Protein AF-A0A0F3IM07-F1 (afdb_monomer_lite)

Sequence (526 aa):
MTSIQPLIVNAKKTIFSLAHSIEKNSVLTIFASPNRQSINIELLAALGCERCTVWSAEHINFLLIDGLSQADLKLIRAEYPIAFIQSLNSSIAGFPDDDLLQQLPHYRFKVFCSFSAERLIINRLNNYSLISRKEFLLSDYARLASYPALDSQSPRSSYHSTQSPVTTLFILDLIQDFEILRALILRAALPYSPLKPVVAISNRIIKHGSYLLKEIMNVLETFNISWFTPSGPVDIANALSGKQSALITASESNAAAHALSHKTCLIAPPGTIKITIQHGYECIGLRHHRSHDYAFRVNPVRFASDYILTWADEDQLPNLHPMERHKCIPVGVVKQFAEDVSVQLESGDFKNDSQSQKDHCVYDMLVAENLHSVRFSHPSKYQRLLNFINDANVSEQVKLTIRSHPAARTLELKPETKDKYRFLSGALSFDRVALYDALISPPSTILLDAAMAGVPAFVWSDNSLTGDAVNYDGLLSVADFADLQQVFASSLAHQQVSNFAWALRNTKALNGTPKAWNTILRLLNV

Foldseek 3Di:
DDDQDADADDPPDDPVVVLVCCVPPVRQAHDYDPDDDDDPVVVVVVSCNQAWDWDDDPNAIEIEGAEDDPVVLVVVLPGHQEYEYEEHDCVLVPDDDDQVQCCVVVSNHEYEYEPVRCVVPLQRHAWYAYDHPVRVVPDDPVLSVPGGTDGSPPPPPDPPPPAQQAEEEEEDQDLLFCQQCVLVQLVQLDPPHSYQYEYEYEPNNVVLDDFSVVVVVVSCVVSVHHYDYDPALVVVLVVNPPGQYEYETAAFKPDPSRVRLQVNLQNRDPNYQYEYEHSFCDHQQFHHFPVSCVVCVVPQIGGSGQAYEYFFQRVLGVSHDPVCNVRYDAQHGRGVQLVQLSVCSSVVVLPPVVVPPPVQQAFEEEEEEPCPDPVVVDVVLVVQVVQQLVVQLPDSRYDYEYEQDSRCSPQCPDPVRVVSHHYDDHDDHLVNLLVGQAYEYAPDRVLLSCLSSLHQYEHADQVPPPGRCPLVPQQHYDPHNVSVVVVVVVDSNVSSVSSNVSSVVNGSDSHSNVVVSVVVCVVSVD

Secondary structure (DSSP, 8-state):
-PPPPPEE--TTS-THHHHHHHHHHT---EE--TTS----HHHHHHTT--SEEEEEETTEEEEEEEEE-HHHHHHHTTT-SEEEEEEE-HHHHT-SS--HHHHGGGGT-EEEE-GGGHHHHTTT-SSEEE--HHHHHH--HHHHHHSPPB-TTS--S-----PPPEEEEEEE-SHHHHHHHHHHHHHHTSTT-SEEEEEEE-HHHHHH-HHHHHHHHHHHHHTT-EEE--SSHHHHHHHHTTS-EEEEESS-SSSGGGHHHHHHHHHPPTTEEEEEE--SSSBTTTB--HHHHHHTSSS-----SSEEEESS-GGG-TTS-GGGGGGEEE-----HHHHHHHHHHHHS-S-GGGGS----SSEEEEEE--TTSGGGGSHHHHHHHHHHHHHHHH-TTEEEEEE--TTT-TTTT-HHHHTTS-B--S---HHHHTT-SEEEESS-THHHHHHHTT--EEEE--TT--SSSGGGBTBPEESSHHHHHHHHHT-HHHHHHHHHHHHHHH-S-S--HHHHHHHHHHHHT-

Structure (mmCIF, N/CA/C/O backbone):
data_AF-A0A0F3IM07-F1
#
_entry.id   AF-A0A0F3IM07-F1
#
loop_
_atom_site.group_PDB
_atom_site.id
_atom_site.type_symbol
_atom_site.label_atom_id
_atom_site.label_alt_id
_atom_site.label_comp_id
_atom_site.label_asym_id
_atom_site.label_entity_id
_atom_site.label_seq_id
_atom_site.pdbx_PDB_ins_code
_atom_site.Cartn_x
_atom_site.Cartn_y
_atom_site.Cartn_z
_atom_site.occupancy
_atom_site.B_iso_or_equiv
_atom_site.auth_seq_id
_atom_site.auth_comp_id
_atom_site.auth_asym_id
_atom_site.auth_atom_id
_atom_site.pdbx_PDB_model_num
ATOM 1 N N . MET A 1 1 ? -49.380 -7.003 -30.410 1.00 29.06 1 MET A N 1
ATOM 2 C CA . MET A 1 1 ? -48.697 -7.961 -29.518 1.00 29.06 1 MET A CA 1
ATOM 3 C C . MET A 1 1 ? -47.913 -8.926 -30.389 1.00 29.06 1 MET A C 1
ATOM 5 O O . MET A 1 1 ? -48.505 -9.811 -30.987 1.00 29.06 1 MET A O 1
ATOM 9 N N . THR A 1 2 ? -46.616 -8.692 -30.552 1.00 26.59 2 THR A N 1
ATOM 10 C CA . THR A 1 2 ? -45.690 -9.607 -31.230 1.00 26.59 2 THR A CA 1
ATOM 11 C C . THR A 1 2 ? -45.162 -10.593 -30.191 1.00 26.59 2 THR A C 1
ATOM 13 O O . THR A 1 2 ? -44.606 -10.181 -29.175 1.00 26.59 2 THR A O 1
ATOM 16 N N . SER A 1 3 ? -45.391 -11.893 -30.387 1.00 25.61 3 SER A N 1
ATOM 17 C CA . SER A 1 3 ? -44.838 -12.922 -29.504 1.00 25.61 3 SER A CA 1
ATOM 18 C C . SER A 1 3 ? -43.330 -13.021 -29.730 1.00 25.61 3 SER A C 1
ATOM 20 O O . SER A 1 3 ? -42.895 -13.358 -30.831 1.00 25.61 3 SER A O 1
ATOM 22 N N . ILE A 1 4 ? -42.544 -12.734 -28.696 1.00 31.78 4 ILE A N 1
ATOM 23 C CA . ILE A 1 4 ? -41.093 -12.934 -28.694 1.00 31.78 4 ILE A CA 1
ATOM 24 C C . ILE A 1 4 ? -40.849 -14.446 -28.626 1.00 31.78 4 ILE A C 1
ATOM 26 O O . ILE A 1 4 ? -41.248 -15.082 -27.651 1.00 31.78 4 ILE A O 1
ATOM 30 N N . GLN A 1 5 ? -40.235 -15.035 -29.656 1.00 27.14 5 GLN A N 1
ATOM 31 C CA . GLN A 1 5 ? -39.778 -16.425 -29.594 1.00 27.14 5 GLN A CA 1
ATOM 32 C C . GLN A 1 5 ? -38.300 -16.477 -29.178 1.00 27.14 5 GLN A C 1
ATOM 34 O O . GLN A 1 5 ? -37.489 -15.753 -29.758 1.00 27.14 5 GLN A O 1
ATOM 39 N N . PRO A 1 6 ? -37.927 -17.313 -28.192 1.00 36.03 6 PRO A N 1
ATOM 40 C CA . PRO A 1 6 ? -36.536 -17.475 -27.790 1.00 36.03 6 PRO A CA 1
ATOM 41 C C . PRO A 1 6 ? -35.730 -18.178 -28.888 1.00 36.03 6 PRO A C 1
ATOM 43 O O . PRO A 1 6 ? -36.137 -19.216 -29.414 1.00 36.03 6 PRO A O 1
ATOM 46 N N . LEU A 1 7 ? -34.555 -17.633 -29.211 1.00 35.72 7 LEU A N 1
ATOM 47 C CA . LEU A 1 7 ? -33.600 -18.281 -30.105 1.00 35.72 7 LEU A CA 1
ATOM 48 C C . LEU A 1 7 ? -32.762 -19.286 -29.298 1.00 35.72 7 LEU A C 1
ATOM 50 O O . LEU A 1 7 ? -31.914 -18.896 -28.498 1.00 35.72 7 LEU A O 1
ATOM 54 N N . ILE A 1 8 ? -32.993 -20.582 -29.513 1.00 37.75 8 ILE A N 1
ATOM 55 C CA . ILE A 1 8 ? -32.190 -21.662 -28.920 1.00 37.75 8 ILE A CA 1
ATOM 56 C C . ILE A 1 8 ? -31.081 -22.028 -29.911 1.00 37.75 8 ILE A C 1
ATOM 58 O O . ILE A 1 8 ? -31.345 -22.598 -30.970 1.00 37.75 8 ILE A O 1
ATOM 62 N N . VAL A 1 9 ? -29.830 -21.700 -29.585 1.00 38.50 9 VAL A N 1
ATOM 63 C CA . VAL A 1 9 ? -28.688 -21.922 -30.485 1.00 38.50 9 VAL A CA 1
ATOM 64 C C . VAL A 1 9 ? -28.007 -23.254 -30.164 1.00 38.50 9 VAL A C 1
ATOM 66 O O . VAL A 1 9 ? -27.536 -23.482 -29.052 1.00 38.50 9 VAL A O 1
ATOM 69 N N . ASN A 1 10 ? -27.915 -24.141 -31.159 1.00 35.22 10 ASN A N 1
ATOM 70 C CA . ASN A 1 10 ? -27.144 -25.382 -31.075 1.00 35.22 10 ASN A CA 1
ATOM 71 C C . ASN A 1 10 ? -25.739 -25.152 -31.658 1.00 35.22 10 ASN A C 1
ATOM 73 O O . ASN A 1 10 ? -25.583 -25.006 -32.870 1.00 35.22 10 ASN A O 1
ATOM 77 N N . ALA A 1 11 ? -24.710 -25.143 -30.808 1.00 40.72 11 ALA A N 1
ATOM 78 C CA . ALA A 1 11 ? -23.334 -24.747 -31.142 1.00 40.72 11 ALA A CA 1
ATOM 79 C C . ALA A 1 11 ? -22.571 -25.679 -32.118 1.00 40.72 11 ALA A C 1
ATOM 81 O O . ALA A 1 11 ? -21.349 -25.605 -32.213 1.00 40.72 11 ALA A O 1
ATOM 82 N N . LYS A 1 12 ? -23.245 -26.569 -32.860 1.00 30.22 12 LYS A N 1
ATOM 83 C CA . LYS A 1 12 ? -22.586 -27.475 -33.817 1.00 30.22 12 LYS A CA 1
ATOM 84 C C . LYS A 1 12 ? -22.505 -26.966 -35.262 1.00 30.22 12 LYS A C 1
ATOM 86 O O . LYS A 1 12 ? -21.830 -27.621 -36.052 1.00 30.22 12 LYS A O 1
ATOM 91 N N . LYS A 1 13 ? -23.135 -25.843 -35.642 1.00 33.28 13 LYS A N 1
ATOM 92 C CA . LYS A 1 13 ? -23.039 -25.303 -37.018 1.00 33.28 13 LYS A CA 1
ATOM 93 C C . LYS A 1 13 ? -22.916 -23.767 -37.068 1.00 33.28 13 LYS A C 1
ATOM 95 O O . LYS A 1 13 ? -23.880 -23.053 -36.838 1.00 33.28 13 LYS A O 1
ATOM 100 N N . THR A 1 14 ? -21.691 -23.343 -37.389 1.00 39.28 14 THR A N 1
ATOM 101 C CA . THR A 1 14 ? -21.207 -22.078 -37.986 1.00 39.28 14 THR A CA 1
ATOM 102 C C . THR A 1 14 ? -21.622 -20.724 -37.380 1.00 39.28 14 THR A C 1
ATOM 104 O O . THR A 1 14 ? -22.750 -20.263 -37.523 1.00 39.28 14 THR A O 1
ATOM 107 N N . ILE A 1 15 ? -20.607 -20.014 -36.865 1.00 36.69 15 ILE A N 1
ATOM 108 C CA . ILE A 1 15 ? -20.581 -18.617 -36.372 1.00 36.69 15 ILE A CA 1
ATOM 109 C C . ILE A 1 15 ? -21.268 -17.615 -37.327 1.00 36.69 15 ILE A C 1
ATOM 111 O O . ILE A 1 15 ? -21.943 -16.692 -36.877 1.00 36.69 15 ILE A O 1
ATOM 115 N N . PHE A 1 16 ? -21.192 -17.840 -38.642 1.00 36.34 16 PHE A N 1
ATOM 116 C CA . PHE A 1 16 ? -21.841 -16.997 -39.657 1.00 36.34 16 PHE A CA 1
ATOM 117 C C . PHE A 1 16 ? -23.381 -17.034 -39.627 1.00 36.34 16 PHE A C 1
ATOM 119 O O . PHE A 1 16 ? -24.023 -16.051 -39.986 1.00 36.34 16 PHE A O 1
ATOM 126 N N . SER A 1 17 ? -23.993 -18.130 -39.161 1.00 41.66 17 SER A N 1
ATOM 127 C CA . SER A 1 17 ? -25.457 -18.233 -39.049 1.00 41.66 17 SER A CA 1
ATOM 128 C C . SER A 1 17 ? -26.022 -17.390 -37.902 1.00 41.66 17 SER A C 1
ATOM 130 O O . SER A 1 17 ? -27.202 -17.040 -37.935 1.00 41.66 17 SER A O 1
ATOM 132 N N . LEU A 1 18 ? -25.210 -17.093 -36.881 1.00 42.09 18 LEU A N 1
ATOM 133 C CA . LEU A 1 18 ? -25.631 -16.348 -35.696 1.00 42.09 18 LEU A CA 1
ATOM 134 C C . LEU A 1 18 ? -25.663 -14.842 -35.981 1.00 42.09 18 LEU A C 1
ATOM 136 O O . LEU A 1 18 ? -26.678 -14.202 -35.728 1.00 42.09 18 LEU A O 1
ATOM 140 N N . ALA A 1 19 ? -24.606 -14.310 -36.604 1.00 38.50 19 ALA A N 1
ATOM 141 C CA . ALA A 1 19 ? -24.543 -12.910 -37.029 1.00 38.50 19 ALA A CA 1
ATOM 142 C C . ALA A 1 19 ? -25.680 -12.560 -38.012 1.00 38.50 19 ALA A C 1
ATOM 144 O O . ALA A 1 19 ? -26.377 -11.566 -37.826 1.00 38.50 19 ALA A O 1
ATOM 145 N N . HIS A 1 20 ? -25.955 -13.439 -38.986 1.00 38.16 20 HIS A N 1
ATOM 146 C CA . HIS A 1 20 ? -27.009 -13.214 -39.982 1.00 38.16 20 HIS A CA 1
ATOM 147 C C . HIS A 1 20 ? -28.440 -13.279 -39.404 1.00 38.16 20 HIS A C 1
ATOM 149 O O . HIS A 1 20 ? -29.341 -12.611 -39.908 1.00 38.16 20 HIS A O 1
ATOM 155 N N . SER A 1 21 ? -28.673 -14.063 -38.341 1.00 43.50 21 SER A N 1
ATOM 156 C CA . SER A 1 21 ? -29.977 -14.122 -37.653 1.00 43.50 21 SER A CA 1
ATOM 157 C C . SER A 1 21 ? -30.219 -12.938 -36.714 1.00 43.50 21 SER A C 1
ATOM 159 O O . SER A 1 21 ? -31.375 -12.553 -36.531 1.00 43.50 21 SER A O 1
ATOM 161 N N . ILE A 1 22 ? -29.160 -12.365 -36.132 1.00 43.59 22 ILE A N 1
ATOM 162 C CA . ILE A 1 22 ? -29.238 -11.204 -35.232 1.00 43.59 22 ILE A CA 1
ATOM 163 C C . ILE A 1 22 ? -29.566 -9.930 -36.022 1.00 43.59 22 ILE A C 1
ATOM 165 O O . ILE A 1 22 ? -30.472 -9.202 -35.624 1.00 43.59 22 ILE A O 1
ATOM 169 N N . GLU A 1 23 ? -28.938 -9.721 -37.186 1.00 41.50 23 GLU A N 1
ATOM 170 C CA . GLU A 1 23 ? -29.258 -8.593 -38.079 1.00 41.50 23 GLU A CA 1
ATOM 171 C C . GLU A 1 23 ? -30.702 -8.624 -38.606 1.00 41.50 23 GLU A C 1
ATOM 173 O O . GLU A 1 23 ? -31.304 -7.575 -38.820 1.00 41.50 23 GLU A O 1
ATOM 178 N N . LYS A 1 24 ? -31.286 -9.814 -38.814 1.00 40.12 24 LYS A N 1
ATOM 179 C CA . LYS A 1 24 ? -32.618 -9.947 -39.428 1.00 40.12 24 LYS A CA 1
ATOM 180 C C . LYS A 1 24 ? -33.800 -9.914 -38.460 1.00 40.12 24 LYS A C 1
ATOM 182 O O . LYS A 1 24 ? -34.896 -9.588 -38.903 1.00 40.12 24 LYS A O 1
ATOM 187 N N . ASN A 1 25 ? -33.621 -10.289 -37.189 1.00 38.47 25 ASN A N 1
ATOM 188 C CA . ASN A 1 25 ? -34.754 -10.623 -36.309 1.00 38.47 25 ASN A CA 1
ATOM 189 C C . ASN A 1 25 ? -34.869 -9.805 -35.014 1.00 38.47 25 ASN A C 1
ATOM 191 O O . ASN A 1 25 ? -35.687 -10.168 -34.172 1.00 38.47 25 ASN A O 1
ATOM 195 N N . SER A 1 26 ? -34.094 -8.728 -34.825 1.00 38.91 26 SER A N 1
ATOM 196 C CA . SER A 1 26 ? -34.186 -7.873 -33.621 1.00 38.91 26 SER A CA 1
ATOM 197 C C . SER A 1 26 ? -34.213 -8.694 -32.317 1.00 38.91 26 SER A C 1
ATOM 199 O O . SER A 1 26 ? -35.118 -8.566 -31.489 1.00 38.91 26 SER A O 1
ATOM 201 N N . VAL A 1 27 ? -33.259 -9.616 -32.172 1.00 39.19 27 VAL A N 1
ATOM 202 C CA . VAL A 1 27 ? -33.228 -10.576 -31.060 1.00 39.19 27 VAL A CA 1
ATOM 203 C C . VAL A 1 27 ? -32.871 -9.844 -29.761 1.00 39.19 27 VAL A C 1
ATOM 205 O O . VAL A 1 27 ? -31.747 -9.392 -29.589 1.00 39.19 27 VAL A O 1
ATOM 208 N N . LEU A 1 28 ? -33.834 -9.732 -28.841 1.00 37.41 28 LEU A N 1
ATOM 209 C CA . LEU A 1 28 ? -33.693 -9.006 -27.566 1.00 37.41 28 LEU A CA 1
ATOM 210 C C . LEU A 1 28 ? -33.102 -9.851 -26.418 1.00 37.41 28 LEU A C 1
ATOM 212 O O . LEU A 1 28 ? -32.841 -9.316 -25.341 1.00 37.41 28 LEU A O 1
ATOM 216 N N . THR A 1 29 ? -32.940 -11.170 -26.587 1.00 38.88 29 THR A N 1
ATOM 217 C CA . THR A 1 29 ? -32.492 -12.081 -25.513 1.00 38.88 29 THR A CA 1
ATOM 218 C C . THR A 1 29 ? -31.826 -13.335 -26.088 1.00 38.88 29 THR A C 1
ATOM 220 O O . THR A 1 29 ? -32.364 -13.946 -27.012 1.00 38.88 29 THR A O 1
ATOM 223 N N . ILE A 1 30 ? -30.681 -13.746 -25.528 1.00 41.44 30 ILE A N 1
ATOM 224 C CA . ILE A 1 30 ? -29.957 -14.975 -25.901 1.00 41.44 30 ILE A CA 1
ATOM 225 C C . ILE A 1 30 ? -29.979 -15.946 -24.712 1.00 41.44 30 ILE A C 1
ATOM 227 O O . ILE A 1 30 ? -29.595 -15.574 -23.607 1.00 41.44 30 ILE A O 1
ATOM 231 N N . PHE A 1 31 ? -30.397 -17.195 -24.947 1.00 38.03 31 PHE A N 1
ATOM 232 C CA . PHE A 1 31 ? -30.365 -18.277 -23.956 1.00 38.03 31 PHE A CA 1
ATOM 233 C C . PHE A 1 31 ? -29.267 -19.291 -24.305 1.00 38.03 31 PHE A C 1
ATOM 235 O O . PHE A 1 31 ? -29.213 -19.801 -25.426 1.00 38.03 31 PHE A O 1
ATOM 242 N N . ALA A 1 32 ? -28.406 -19.609 -23.338 1.00 42.50 32 ALA A N 1
ATOM 243 C CA . ALA A 1 32 ? -27.375 -20.638 -23.456 1.00 42.50 32 ALA A CA 1
ATOM 244 C C . ALA A 1 32 ? -27.881 -21.989 -22.926 1.00 42.50 32 ALA A C 1
ATOM 246 O O . ALA A 1 32 ? -28.505 -22.049 -21.870 1.00 42.50 32 ALA A O 1
ATOM 247 N N . SER A 1 33 ? -27.615 -23.083 -23.647 1.00 35.88 33 SER A N 1
ATOM 248 C CA . SER A 1 33 ? -28.060 -24.430 -23.255 1.00 35.88 33 SER A CA 1
ATOM 249 C C . SER A 1 33 ? -27.145 -25.056 -22.182 1.00 35.88 33 SER A C 1
ATOM 251 O O . SER A 1 33 ? -25.929 -24.879 -22.270 1.00 35.88 33 SER A O 1
ATOM 253 N N . PRO A 1 34 ? -27.669 -25.869 -21.239 1.00 34.78 34 PRO A N 1
ATOM 254 C CA . PRO A 1 34 ? -26.938 -26.336 -20.050 1.00 34.78 34 PRO A CA 1
ATOM 255 C C . PRO A 1 34 ? -25.753 -27.286 -20.291 1.00 34.78 34 PRO A C 1
ATOM 257 O O . PRO A 1 34 ? -25.083 -27.659 -19.335 1.00 34.78 34 PRO A O 1
ATOM 260 N N . ASN A 1 35 ? -25.503 -27.731 -21.531 1.00 37.59 35 ASN A N 1
ATOM 261 C CA . ASN A 1 35 ? -24.691 -28.930 -21.770 1.00 37.59 35 ASN A CA 1
ATOM 262 C C . ASN A 1 35 ? -23.429 -28.779 -22.634 1.00 37.59 35 ASN A C 1
ATOM 264 O O . ASN A 1 35 ? -22.794 -29.806 -22.873 1.00 37.59 35 ASN A O 1
ATOM 268 N N . ARG A 1 36 ? -23.006 -27.595 -23.109 1.00 40.03 36 ARG A N 1
ATOM 269 C CA . ARG A 1 36 ? -21.728 -27.461 -23.855 1.00 40.03 36 ARG A CA 1
ATOM 270 C C . ARG A 1 36 ? -21.107 -26.064 -23.785 1.00 40.03 36 ARG A C 1
ATOM 272 O O . ARG A 1 36 ? -21.799 -25.120 -24.124 1.00 40.03 36 ARG A O 1
ATOM 279 N N . GLN A 1 37 ? -19.804 -26.050 -23.456 1.00 39.47 37 GLN A N 1
ATOM 280 C CA . GLN A 1 37 ? -18.759 -25.004 -23.545 1.00 39.47 37 GLN A CA 1
ATOM 281 C C . GLN A 1 37 ? -19.129 -23.544 -23.225 1.00 39.47 37 GLN A C 1
ATOM 283 O O . GLN A 1 37 ? -20.161 -23.023 -23.626 1.00 39.47 37 GLN A O 1
ATOM 288 N N . SER A 1 38 ? -18.204 -22.864 -22.542 1.00 38.88 38 SER A N 1
ATOM 289 C CA . SER A 1 38 ? -18.256 -21.428 -22.274 1.00 38.88 38 SER A CA 1
ATOM 290 C C . SER A 1 38 ? -18.525 -20.641 -23.559 1.00 38.88 38 SER A C 1
ATOM 292 O O . SER A 1 38 ? -17.818 -20.775 -24.559 1.00 38.88 38 SER A O 1
ATOM 294 N N . ILE A 1 39 ? -19.570 -19.815 -23.539 1.00 42.62 39 ILE A N 1
ATOM 295 C CA . ILE A 1 39 ? -19.806 -18.845 -24.606 1.00 42.62 39 ILE A CA 1
ATOM 296 C C . ILE A 1 39 ? -18.681 -17.814 -24.545 1.00 42.62 39 ILE A C 1
ATOM 298 O O . ILE A 1 39 ? -18.333 -17.338 -23.466 1.00 42.62 39 ILE A O 1
ATOM 302 N N . ASN A 1 40 ? -18.109 -17.472 -25.700 1.00 43.19 40 ASN A N 1
ATOM 303 C CA . ASN A 1 40 ? -17.132 -16.397 -25.784 1.00 43.19 40 ASN A CA 1
ATOM 304 C C . ASN A 1 40 ? -17.827 -15.059 -25.459 1.00 43.19 40 ASN A C 1
ATOM 306 O O . ASN A 1 40 ? -18.640 -14.560 -26.237 1.00 43.19 40 ASN A O 1
ATOM 310 N N . ILE A 1 41 ? -17.520 -14.514 -24.282 1.00 47.38 41 ILE A N 1
ATOM 311 C CA . ILE A 1 41 ? -18.144 -13.314 -23.706 1.00 47.38 41 ILE A CA 1
ATOM 312 C C . ILE A 1 41 ? -17.790 -12.053 -24.511 1.00 47.38 41 ILE A C 1
ATOM 314 O O . ILE A 1 41 ? -18.616 -11.147 -24.617 1.00 47.38 41 ILE A O 1
ATOM 318 N N . GLU A 1 42 ? -16.618 -12.020 -25.153 1.00 44.19 42 GLU A N 1
ATOM 319 C CA . GLU A 1 42 ? -16.205 -10.919 -26.036 1.00 44.19 42 GLU A CA 1
ATOM 320 C C . GLU A 1 42 ? -17.142 -10.804 -27.248 1.00 44.19 42 GLU A C 1
ATOM 322 O O . GLU A 1 42 ? -17.454 -9.704 -27.701 1.00 44.19 42 GLU A O 1
ATOM 327 N N . LEU A 1 43 ? -17.681 -11.936 -27.716 1.00 41.94 43 LEU A N 1
ATOM 328 C CA . LEU A 1 43 ? -18.629 -11.986 -28.828 1.00 41.94 43 LEU A CA 1
ATOM 329 C C . LEU A 1 43 ? -20.014 -11.443 -28.438 1.00 41.94 43 LEU A C 1
ATOM 331 O O . LEU A 1 43 ? -20.652 -10.772 -29.241 1.00 41.94 43 LEU A O 1
ATOM 335 N N . LEU A 1 44 ? -20.485 -11.698 -27.212 1.00 45.41 44 LEU A N 1
ATOM 336 C CA . LEU A 1 44 ? -21.779 -11.187 -26.734 1.00 45.41 44 LEU A CA 1
ATOM 337 C C . LEU A 1 44 ? -21.756 -9.669 -26.523 1.00 45.41 44 LEU A C 1
ATOM 339 O O . LEU A 1 44 ? -22.731 -8.991 -26.844 1.00 45.41 44 LEU A O 1
ATOM 343 N N . ALA A 1 45 ? -20.634 -9.137 -26.033 1.00 45.38 45 ALA A N 1
ATOM 344 C CA . ALA A 1 45 ? -20.425 -7.699 -25.902 1.00 45.38 45 ALA A CA 1
ATOM 345 C C . ALA A 1 45 ? -20.339 -7.003 -27.274 1.00 45.38 45 ALA A C 1
ATOM 347 O O . ALA A 1 45 ? -20.926 -5.940 -27.458 1.00 45.38 45 ALA A O 1
ATOM 348 N N . ALA A 1 46 ? -19.681 -7.630 -28.257 1.00 42.94 46 ALA A N 1
ATOM 349 C CA . ALA A 1 46 ? -19.579 -7.110 -29.623 1.00 42.94 46 ALA A CA 1
ATOM 350 C C . ALA A 1 46 ? -20.914 -7.106 -30.399 1.00 42.94 46 ALA A C 1
ATOM 352 O O . ALA A 1 46 ? -21.047 -6.381 -31.381 1.00 42.94 46 ALA A O 1
ATOM 353 N N . LEU A 1 47 ? -21.906 -7.898 -29.971 1.00 41.06 47 LEU A N 1
ATOM 354 C CA . LEU A 1 47 ? -23.207 -8.044 -30.638 1.00 41.06 47 LEU A CA 1
ATOM 355 C C . LEU A 1 47 ? -24.310 -7.111 -30.098 1.00 41.06 47 LEU A C 1
ATOM 357 O O . LEU A 1 47 ? -25.458 -7.242 -30.517 1.00 41.06 47 LEU A O 1
ATOM 361 N N . GLY A 1 48 ? -24.002 -6.181 -29.184 1.00 43.66 48 GLY A N 1
ATOM 362 C CA . GLY A 1 48 ? -24.946 -5.131 -28.764 1.00 43.66 48 GLY A CA 1
ATOM 363 C C . GLY A 1 48 ? -26.216 -5.643 -28.069 1.00 43.66 48 GLY A C 1
ATOM 364 O O . GLY A 1 48 ? -27.294 -5.083 -28.245 1.00 43.66 48 GLY A O 1
ATOM 365 N N . CYS A 1 49 ? -26.134 -6.736 -27.305 1.00 44.09 49 CYS A N 1
ATOM 366 C CA . CYS A 1 49 ? -27.282 -7.259 -26.557 1.00 44.09 49 CYS A CA 1
ATOM 367 C C . CYS A 1 49 ? -27.560 -6.399 -25.308 1.00 44.09 49 CYS A C 1
ATOM 369 O O . CYS A 1 49 ? -26.944 -6.586 -24.265 1.00 44.09 49 CYS A O 1
ATOM 371 N N . GLU A 1 50 ? -28.500 -5.459 -25.422 1.00 44.62 50 GLU A N 1
ATOM 372 C CA . GLU A 1 50 ? -28.665 -4.327 -24.492 1.00 44.62 50 GLU A CA 1
ATOM 373 C C . GLU A 1 50 ? -29.534 -4.559 -23.238 1.00 44.62 50 GLU A C 1
ATOM 375 O O . GLU A 1 50 ? -29.679 -3.626 -22.455 1.00 44.62 50 GLU A O 1
ATOM 380 N N . ARG A 1 51 ? -30.167 -5.727 -23.020 1.00 45.84 51 ARG A N 1
ATOM 381 C CA . ARG A 1 51 ? -31.212 -5.828 -21.966 1.00 45.84 51 ARG A CA 1
ATOM 382 C C . ARG A 1 51 ? -31.011 -6.853 -20.855 1.00 45.84 51 ARG A C 1
ATOM 384 O O . ARG A 1 51 ? -31.260 -6.519 -19.704 1.00 45.84 51 ARG A O 1
ATOM 391 N N . CYS A 1 52 ? -30.567 -8.072 -21.142 1.00 47.69 52 CYS A N 1
ATOM 392 C CA . CYS A 1 52 ? -30.278 -9.086 -20.119 1.00 47.69 52 CYS A CA 1
ATOM 393 C C . CYS A 1 52 ? -29.321 -10.129 -20.697 1.00 47.69 52 CYS A C 1
ATOM 395 O O . CYS A 1 52 ? -29.607 -10.698 -21.752 1.00 47.69 52 CYS A O 1
ATOM 397 N N . THR A 1 53 ? -28.219 -10.415 -20.000 1.00 55.06 53 THR A N 1
ATOM 398 C CA . THR A 1 53 ? -27.331 -11.535 -20.354 1.00 55.06 53 THR A CA 1
ATOM 399 C C . THR A 1 53 ? -27.410 -12.599 -19.271 1.00 55.06 53 THR A C 1
ATOM 401 O O . THR A 1 53 ? -27.099 -12.332 -18.110 1.00 55.06 53 THR A O 1
ATOM 404 N N . VAL A 1 54 ? -27.825 -13.803 -19.660 1.00 49.03 54 VAL A N 1
ATOM 405 C CA . VAL A 1 54 ? -27.800 -14.993 -18.808 1.00 49.03 54 VAL A CA 1
ATOM 406 C C . VAL A 1 54 ? -26.621 -15.859 -19.223 1.00 49.03 54 VAL A C 1
ATOM 408 O O . VAL A 1 54 ? -26.513 -16.234 -20.391 1.00 49.03 54 VAL A O 1
ATOM 411 N N . TRP A 1 55 ? -25.767 -16.229 -18.273 1.00 56.34 55 TRP A N 1
ATOM 412 C CA . TRP A 1 55 ? -24.776 -17.283 -18.487 1.00 56.34 55 TRP A CA 1
ATOM 413 C C . TRP A 1 55 ? -24.816 -18.290 -17.341 1.00 56.34 55 TRP A C 1
ATOM 415 O O . TRP A 1 55 ? -25.176 -17.959 -16.215 1.00 56.34 55 TRP A O 1
ATOM 425 N N . SER A 1 56 ? -24.458 -19.538 -17.635 1.00 45.34 56 SER A N 1
ATOM 426 C CA . SER A 1 56 ? -24.384 -20.611 -16.644 1.00 45.34 56 SER A CA 1
ATOM 427 C C . SER A 1 56 ? -22.927 -21.026 -16.469 1.00 45.34 56 SER A C 1
ATOM 429 O O . SER A 1 56 ? -22.233 -21.257 -17.461 1.00 45.34 56 SER A O 1
ATOM 431 N N . ALA A 1 57 ? -22.462 -21.110 -15.226 1.00 45.84 57 ALA A N 1
ATOM 432 C CA . ALA A 1 57 ? -21.188 -21.732 -14.876 1.00 45.84 57 ALA A CA 1
ATOM 433 C C . ALA A 1 57 ? -21.437 -22.720 -13.734 1.00 45.84 57 ALA A C 1
ATOM 435 O O . ALA A 1 57 ? -22.129 -22.387 -12.777 1.00 45.84 57 ALA A O 1
ATOM 436 N N . GLU A 1 58 ? -20.924 -23.948 -13.856 1.00 47.62 58 GLU A N 1
ATOM 437 C CA . GLU A 1 58 ? -20.998 -24.971 -12.796 1.00 47.62 58 GLU A CA 1
ATOM 438 C C . GLU A 1 58 ? -22.424 -25.241 -12.262 1.00 47.62 58 GLU A C 1
ATOM 440 O O . GLU A 1 58 ? -22.630 -25.415 -11.066 1.00 47.62 58 GLU A O 1
ATOM 445 N N . HIS A 1 59 ? -23.424 -25.288 -13.154 1.00 50.31 59 HIS A N 1
ATOM 446 C CA . HIS A 1 59 ? -24.854 -25.461 -12.824 1.00 50.31 59 HIS A CA 1
ATOM 447 C C . HIS A 1 59 ? -25.513 -24.281 -12.093 1.00 50.31 59 HIS A C 1
ATOM 449 O O . HIS A 1 59 ? -26.634 -24.409 -11.601 1.00 50.31 59 HIS A O 1
ATOM 455 N N . ILE A 1 60 ? -24.852 -23.126 -12.050 1.00 50.22 60 ILE A N 1
ATOM 456 C CA . ILE A 1 60 ? -25.367 -21.910 -11.433 1.00 50.22 60 ILE A CA 1
ATOM 457 C C . ILE A 1 60 ? -25.607 -20.877 -12.524 1.00 50.22 60 ILE A C 1
ATOM 459 O O . ILE A 1 60 ? -24.711 -20.536 -13.298 1.00 50.22 60 ILE A O 1
ATOM 463 N N . ASN A 1 61 ? -26.841 -20.389 -12.593 1.00 51.41 61 ASN A N 1
ATOM 464 C CA . ASN A 1 61 ? -27.221 -19.372 -13.555 1.00 51.41 61 ASN A CA 1
ATOM 465 C C . ASN A 1 61 ? -26.963 -17.975 -12.973 1.00 51.41 61 ASN A C 1
ATOM 467 O O . ASN A 1 61 ? -27.423 -17.656 -11.875 1.00 51.41 61 ASN A O 1
ATOM 471 N N . PHE A 1 62 ? -26.264 -17.138 -13.732 1.00 55.03 62 PHE A N 1
ATOM 472 C CA . PHE A 1 62 ? -25.993 -15.738 -13.421 1.00 55.03 62 PHE A CA 1
ATOM 473 C C . PHE A 1 62 ? -26.836 -14.843 -14.321 1.00 55.03 62 PHE A C 1
ATOM 475 O O . PHE A 1 62 ? -27.047 -15.159 -15.495 1.00 55.03 62 PHE A O 1
ATOM 482 N N . LEU A 1 63 ? -27.286 -13.715 -13.777 1.00 63.53 63 LEU A N 1
ATOM 483 C CA . LEU A 1 63 ? -28.057 -12.726 -14.519 1.00 63.53 63 LEU A CA 1
ATOM 484 C C . LEU A 1 63 ? -27.396 -11.347 -14.432 1.00 63.53 63 LEU A C 1
ATOM 486 O O . LEU A 1 63 ? -27.247 -10.795 -13.342 1.00 63.53 63 LEU A O 1
ATOM 490 N N . LEU A 1 64 ? -27.031 -10.794 -15.588 1.00 59.28 64 LEU A N 1
ATOM 491 C CA . LEU A 1 64 ? -26.582 -9.412 -15.743 1.00 59.28 64 LEU A CA 1
ATOM 492 C C . LEU A 1 64 ? -27.736 -8.557 -16.270 1.00 59.28 64 LEU A C 1
ATOM 494 O O . LEU A 1 64 ? -28.265 -8.846 -17.347 1.00 59.28 64 LEU A O 1
ATOM 498 N N . ILE A 1 65 ? -28.095 -7.506 -15.531 1.00 64.19 65 ILE A N 1
ATOM 499 C CA . ILE A 1 65 ? -29.214 -6.617 -15.858 1.00 64.19 65 ILE A CA 1
ATOM 500 C C . ILE A 1 65 ? -28.699 -5.194 -16.080 1.00 64.19 65 ILE A C 1
ATOM 502 O O . ILE A 1 65 ? -28.247 -4.529 -15.140 1.00 64.19 65 ILE A O 1
ATOM 506 N N . ASP A 1 66 ? -28.828 -4.726 -17.320 1.00 57.38 66 ASP A N 1
ATOM 507 C CA . ASP A 1 66 ? -28.605 -3.337 -17.717 1.00 57.38 66 ASP A CA 1
ATOM 508 C C . ASP A 1 66 ? -29.961 -2.612 -17.725 1.00 57.38 66 ASP A C 1
ATOM 510 O O . ASP A 1 66 ? -30.715 -2.666 -18.693 1.00 57.38 66 ASP A O 1
ATOM 514 N N . GLY A 1 67 ? -30.304 -1.965 -16.606 1.00 57.41 67 GLY A N 1
ATOM 515 C CA . GLY A 1 67 ? -31.573 -1.254 -16.437 1.00 57.41 67 GLY A CA 1
ATOM 516 C C . GLY A 1 67 ? -32.729 -2.168 -16.032 1.00 57.41 67 GLY A C 1
ATOM 517 O O . GLY A 1 67 ? -33.501 -2.634 -16.862 1.00 57.41 67 GLY A O 1
ATOM 518 N N . LEU A 1 68 ? -32.895 -2.376 -14.727 1.00 58.94 68 LEU A N 1
ATOM 519 C CA . LEU A 1 68 ? -33.984 -3.191 -14.185 1.00 58.94 68 LEU A CA 1
ATOM 520 C C . LEU A 1 68 ? -35.363 -2.551 -14.462 1.00 58.94 68 LEU A C 1
ATOM 522 O O . LEU A 1 68 ? -35.567 -1.370 -14.172 1.00 58.94 68 LEU A O 1
ATOM 526 N N . SER A 1 69 ? -36.326 -3.328 -14.969 1.00 61.66 69 SER A N 1
ATOM 527 C CA . SER A 1 69 ? -37.754 -2.980 -15.014 1.00 61.66 69 SER A CA 1
ATOM 528 C C . SER A 1 69 ? -38.605 -3.935 -14.160 1.00 61.66 69 SER A C 1
ATOM 530 O O . SER A 1 69 ? -38.165 -5.006 -13.740 1.00 61.66 69 SER A O 1
ATOM 532 N N . GLN A 1 70 ? -39.870 -3.578 -13.910 1.00 57.28 70 GLN A N 1
ATOM 533 C CA . GLN A 1 70 ? -40.802 -4.439 -13.166 1.00 57.28 70 GLN A CA 1
ATOM 534 C C . GLN A 1 70 ? -41.103 -5.765 -13.896 1.00 57.28 70 GLN A C 1
ATOM 536 O O . GLN A 1 70 ? -41.409 -6.771 -13.251 1.00 57.28 70 GLN A O 1
ATOM 541 N N . ALA A 1 71 ? -41.028 -5.782 -15.232 1.00 59.34 71 ALA A N 1
ATOM 542 C CA . ALA A 1 71 ? -41.219 -6.995 -16.025 1.00 59.34 71 ALA A CA 1
ATOM 543 C C . ALA A 1 71 ? -40.051 -7.977 -15.832 1.00 59.34 71 ALA A C 1
ATOM 545 O O . ALA A 1 71 ? -40.286 -9.175 -15.672 1.00 59.34 71 ALA A O 1
ATOM 546 N N . ASP A 1 72 ? -38.825 -7.456 -15.735 1.00 58.75 72 ASP A N 1
ATOM 547 C CA . ASP A 1 72 ? -37.612 -8.251 -15.510 1.00 58.75 72 ASP A CA 1
ATOM 548 C C . ASP A 1 72 ? -37.635 -8.894 -14.118 1.00 58.75 72 ASP A C 1
ATOM 550 O O . ASP A 1 72 ? -37.338 -10.074 -13.960 1.00 58.75 72 ASP A O 1
ATOM 554 N N . LEU A 1 73 ? -38.125 -8.169 -13.106 1.00 55.41 73 LEU A N 1
ATOM 555 C CA . LEU A 1 73 ? -38.276 -8.682 -11.739 1.00 55.41 73 LEU A CA 1
ATOM 556 C C . LEU A 1 73 ? -39.235 -9.877 -11.622 1.00 55.41 73 LEU A C 1
ATOM 558 O O . LEU A 1 73 ? -39.016 -10.767 -10.799 1.00 55.41 73 LEU A O 1
ATOM 562 N N . LYS A 1 74 ? -40.281 -9.940 -12.455 1.00 53.12 74 LYS A N 1
ATOM 563 C CA . LYS A 1 74 ? -41.183 -11.104 -12.506 1.00 53.12 74 LYS A CA 1
ATOM 564 C C . LYS A 1 74 ? -40.527 -12.325 -13.160 1.00 53.12 74 LYS A C 1
ATOM 566 O O . LYS A 1 74 ? -40.905 -13.441 -12.820 1.00 53.12 74 LYS A O 1
ATOM 571 N N . LEU A 1 75 ? -39.552 -12.120 -14.049 1.00 51.66 75 LEU A N 1
ATOM 572 C CA . LEU A 1 75 ? -38.768 -13.179 -14.697 1.00 51.66 75 LEU A CA 1
ATOM 573 C C . LEU A 1 75 ? -37.652 -13.722 -13.786 1.00 51.66 75 LEU A C 1
ATOM 575 O O . LEU A 1 75 ? -37.388 -14.921 -13.798 1.00 51.66 75 LEU A O 1
ATOM 579 N N . ILE A 1 76 ? -37.056 -12.876 -12.935 1.00 54.12 76 ILE A N 1
ATOM 580 C CA . ILE A 1 76 ? -36.019 -13.267 -11.953 1.00 54.12 76 ILE A CA 1
ATOM 581 C C . ILE A 1 76 ? -36.541 -14.292 -10.934 1.00 54.12 76 ILE A C 1
ATOM 583 O O . ILE A 1 76 ? -35.781 -15.123 -10.442 1.00 54.12 76 ILE A O 1
ATOM 587 N N . ARG A 1 77 ? -37.853 -14.279 -10.660 1.00 49.78 77 ARG A N 1
ATOM 588 C CA . ARG A 1 77 ? -38.554 -15.104 -9.659 1.00 49.78 77 ARG A CA 1
ATOM 589 C C . ARG A 1 77 ? -38.456 -16.630 -9.851 1.00 49.78 77 ARG A C 1
ATOM 591 O O . ARG A 1 77 ? -39.013 -17.340 -9.019 1.00 49.78 77 ARG A O 1
ATOM 598 N N . ALA A 1 78 ? -37.798 -17.138 -10.897 1.00 47.50 78 ALA A N 1
ATOM 599 C CA . ALA A 1 78 ? -37.869 -18.554 -11.260 1.00 47.50 78 ALA A CA 1
ATOM 600 C C . ALA A 1 78 ? -36.562 -19.372 -11.134 1.00 47.50 78 ALA A C 1
ATOM 602 O O . ALA A 1 78 ? -36.668 -20.537 -10.767 1.00 47.50 78 ALA A O 1
ATOM 603 N N . GLU A 1 79 ? -35.353 -18.851 -11.418 1.00 51.59 79 GLU A N 1
ATOM 604 C CA . GLU A 1 79 ? -34.213 -19.761 -11.725 1.00 51.59 79 GLU A CA 1
ATOM 605 C C . GLU A 1 79 ? -32.774 -19.280 -11.385 1.00 51.59 79 GLU A C 1
ATOM 607 O O . GLU A 1 79 ? -31.813 -19.948 -11.778 1.00 51.59 79 GLU A O 1
ATOM 612 N N . TYR A 1 80 ? -32.570 -18.168 -10.656 1.00 56.81 80 TYR A N 1
ATOM 613 C CA . TYR A 1 80 ? -31.229 -17.556 -10.493 1.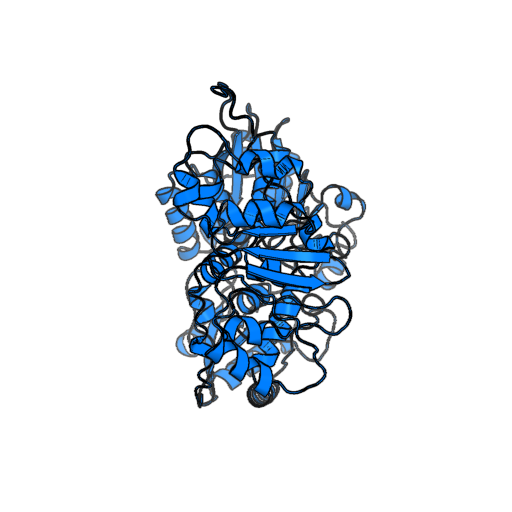00 56.81 80 TYR A CA 1
ATOM 614 C C . TYR A 1 80 ? -30.865 -17.233 -9.026 1.00 56.81 80 TYR A C 1
ATOM 616 O O . TYR A 1 80 ? -31.558 -16.430 -8.402 1.00 56.81 80 TYR A O 1
ATOM 624 N N . PRO A 1 81 ? -29.771 -17.790 -8.458 1.00 62.62 81 PRO A N 1
ATOM 625 C CA . PRO A 1 81 ? -29.328 -17.487 -7.088 1.00 62.62 81 PRO A CA 1
ATOM 626 C C . PRO A 1 81 ? -28.431 -16.238 -6.968 1.00 62.62 81 PRO A C 1
ATOM 628 O O . PRO A 1 81 ? -28.187 -15.771 -5.853 1.00 62.62 81 PRO A O 1
ATOM 631 N N . ILE A 1 82 ? -27.927 -15.687 -8.080 1.00 68.06 82 ILE A N 1
ATOM 632 C CA . ILE A 1 82 ? -27.057 -14.502 -8.100 1.00 68.06 82 ILE A CA 1
ATOM 633 C C . ILE A 1 82 ? -27.436 -13.573 -9.263 1.00 68.06 82 ILE A C 1
ATOM 635 O O . ILE A 1 82 ? -27.531 -14.016 -10.409 1.00 68.06 82 ILE A O 1
ATOM 639 N N . ALA A 1 83 ? -27.579 -12.276 -8.979 1.00 69.88 83 ALA A N 1
ATOM 640 C CA . ALA A 1 83 ? -27.853 -11.248 -9.985 1.00 69.88 83 ALA A CA 1
ATOM 641 C C . ALA A 1 83 ? -26.918 -10.042 -9.824 1.00 69.88 83 ALA A C 1
ATOM 643 O O . ALA A 1 83 ? -26.671 -9.603 -8.702 1.00 69.88 83 ALA A O 1
ATOM 644 N N . PHE A 1 84 ? -26.442 -9.483 -10.938 1.00 68.44 84 PHE A N 1
ATOM 645 C CA . PHE A 1 84 ? -25.724 -8.209 -10.982 1.00 68.44 84 PHE A CA 1
ATOM 646 C C . PHE A 1 84 ? -26.582 -7.138 -11.650 1.00 68.44 84 PHE A C 1
ATOM 648 O O . PHE A 1 84 ? -27.016 -7.290 -12.793 1.00 68.44 84 PHE A O 1
ATOM 655 N N . ILE A 1 85 ? -26.791 -6.039 -10.936 1.00 69.31 85 ILE A N 1
ATOM 656 C CA . ILE A 1 85 ? -27.544 -4.872 -11.377 1.00 69.31 85 ILE A CA 1
ATOM 657 C C . ILE A 1 85 ? -26.541 -3.763 -11.681 1.00 69.31 85 ILE A C 1
ATOM 659 O O . ILE A 1 85 ? -25.893 -3.216 -10.784 1.00 69.31 85 ILE A O 1
ATOM 663 N N . GLN A 1 86 ? -26.409 -3.425 -12.960 1.00 63.94 86 GLN A N 1
ATOM 664 C CA . GLN A 1 86 ? -25.481 -2.387 -13.397 1.00 63.94 86 GLN A CA 1
ATOM 665 C C . GLN A 1 86 ? -26.066 -0.983 -13.230 1.00 63.94 86 GLN A C 1
ATOM 667 O O . GLN A 1 86 ? -25.361 -0.066 -12.817 1.00 63.94 86 GLN A O 1
ATOM 672 N N . SER A 1 87 ? -27.355 -0.818 -13.526 1.00 60.59 87 SER A N 1
ATOM 673 C CA . SER A 1 87 ? -28.065 0.454 -13.421 1.00 60.59 87 SER A CA 1
ATOM 674 C C . SER A 1 87 ? -29.539 0.233 -13.068 1.00 60.59 87 SER A C 1
ATOM 676 O O . SER A 1 87 ? -30.149 -0.779 -13.428 1.00 60.59 87 SER A O 1
ATOM 678 N N . LEU A 1 88 ? -30.122 1.190 -12.344 1.00 58.09 88 LEU A N 1
ATOM 679 C CA . LEU A 1 88 ? -31.566 1.272 -12.141 1.00 58.09 88 LEU A CA 1
ATOM 680 C C . LEU A 1 88 ? -32.137 2.326 -13.085 1.00 58.09 88 LEU A C 1
ATOM 682 O O . LEU A 1 88 ? -31.628 3.445 -13.149 1.00 58.09 88 LEU A O 1
ATOM 686 N N . ASN A 1 89 ? -33.214 1.988 -13.789 1.00 55.00 89 ASN A N 1
ATOM 687 C CA . ASN A 1 89 ? -33.951 2.975 -14.568 1.00 55.00 89 ASN A CA 1
ATOM 688 C C . ASN A 1 89 ? -34.681 3.950 -13.619 1.00 55.00 89 ASN A C 1
ATOM 690 O O . ASN A 1 89 ? -35.201 3.545 -12.575 1.00 55.00 89 ASN A O 1
ATOM 694 N N . SER A 1 90 ? -34.765 5.228 -13.997 1.00 52.03 90 SER A N 1
ATOM 695 C CA . SER A 1 90 ? -35.504 6.275 -13.279 1.00 52.03 90 SER A CA 1
ATOM 696 C C . SER A 1 90 ? -36.980 5.926 -13.065 1.00 52.03 90 SER A C 1
ATOM 698 O O . SER A 1 90 ? -37.579 6.379 -12.091 1.00 52.03 90 SER A O 1
ATOM 700 N N . SER A 1 91 ? -37.553 5.049 -13.898 1.00 50.88 91 SER A N 1
ATOM 701 C CA . SER A 1 91 ? -38.900 4.513 -13.696 1.00 50.88 91 SER A CA 1
ATOM 702 C C . SER A 1 91 ? -39.057 3.737 -12.383 1.00 50.88 91 SER A C 1
ATOM 704 O O . SER A 1 91 ? -40.147 3.720 -11.836 1.00 50.88 91 SER A O 1
ATOM 706 N N . ILE A 1 92 ? -37.999 3.129 -11.831 1.00 51.28 92 ILE A N 1
ATOM 707 C CA . ILE A 1 92 ? -38.040 2.472 -10.509 1.00 51.28 92 ILE A CA 1
ATOM 708 C C . ILE A 1 92 ? -37.996 3.506 -9.365 1.00 51.28 92 ILE A C 1
ATOM 710 O O . ILE A 1 92 ? -38.511 3.257 -8.275 1.00 51.28 92 ILE A O 1
ATOM 714 N N . ALA A 1 93 ? -37.436 4.698 -9.599 1.00 45.12 93 ALA A N 1
ATOM 715 C CA . ALA A 1 93 ? -37.250 5.720 -8.567 1.00 45.12 93 ALA A CA 1
ATOM 716 C C . ALA A 1 93 ? -38.560 6.413 -8.128 1.00 45.12 93 ALA A C 1
ATOM 718 O O . ALA A 1 93 ? -38.628 6.915 -7.005 1.00 45.12 93 ALA A O 1
ATOM 719 N N . GLY A 1 94 ? -39.601 6.411 -8.970 1.00 45.66 94 GLY A N 1
ATOM 720 C CA . GLY A 1 94 ? -40.813 7.226 -8.797 1.00 45.66 94 GLY A CA 1
ATOM 721 C C . GLY A 1 94 ? -42.006 6.603 -8.056 1.00 45.66 94 GLY A C 1
ATOM 722 O O . GLY A 1 94 ? -43.048 7.249 -7.995 1.00 45.66 94 GLY A O 1
ATOM 723 N N . PHE A 1 95 ? -41.913 5.383 -7.519 1.00 53.59 95 PHE A N 1
ATOM 724 C CA . PHE A 1 95 ? -43.081 4.697 -6.942 1.00 53.59 95 PHE A CA 1
ATOM 725 C C . PHE A 1 95 ? -43.194 4.865 -5.414 1.00 53.59 95 PHE A C 1
ATOM 727 O O . PHE A 1 95 ? -42.213 4.566 -4.732 1.00 53.59 95 PHE A O 1
ATOM 734 N N . PRO A 1 96 ? -44.348 5.316 -4.865 1.00 47.06 96 PRO A N 1
ATOM 735 C CA . PRO A 1 96 ? -44.450 5.624 -3.436 1.00 47.06 96 PRO A CA 1
ATOM 736 C C . PRO A 1 96 ? -44.778 4.450 -2.498 1.00 47.06 96 PRO A C 1
ATOM 738 O O . PRO A 1 96 ? -44.383 4.546 -1.347 1.00 47.06 96 PRO A O 1
ATOM 741 N N . ASP A 1 97 ? -45.429 3.353 -2.921 1.00 45.06 97 ASP A N 1
ATOM 742 C CA . ASP A 1 97 ? -46.106 2.477 -1.930 1.00 45.06 97 ASP A CA 1
ATOM 743 C C . ASP A 1 97 ? -46.009 0.945 -2.130 1.00 45.06 97 ASP A C 1
ATOM 745 O O . ASP A 1 97 ? -46.617 0.200 -1.373 1.00 45.06 97 ASP A O 1
ATOM 749 N N . ASP A 1 98 ? -45.205 0.434 -3.069 1.00 49.75 98 ASP A N 1
ATOM 750 C CA . ASP A 1 98 ? -44.967 -1.018 -3.234 1.00 49.75 98 ASP A CA 1
ATOM 751 C C . ASP A 1 98 ? -43.499 -1.272 -3.603 1.00 49.75 98 ASP A C 1
ATOM 753 O O . ASP A 1 98 ? -43.152 -1.516 -4.765 1.00 49.75 98 ASP A O 1
ATOM 757 N N . ASP A 1 99 ? -42.600 -1.151 -2.624 1.00 61.38 99 ASP A N 1
ATOM 758 C CA . ASP A 1 99 ? -41.158 -1.214 -2.868 1.00 61.38 99 ASP A CA 1
ATOM 759 C C . ASP A 1 99 ? -40.729 -2.661 -3.176 1.00 61.38 99 ASP A C 1
ATOM 761 O O . ASP A 1 99 ? -40.291 -3.429 -2.322 1.00 61.38 99 ASP A O 1
ATOM 765 N N . LEU A 1 100 ? -40.885 -3.067 -4.439 1.00 53.97 100 LEU A N 1
ATOM 766 C CA . LEU A 1 100 ? -40.450 -4.360 -4.977 1.00 53.97 100 LEU A CA 1
ATOM 767 C C . LEU A 1 100 ? -38.966 -4.637 -4.672 1.00 53.97 100 LEU A C 1
ATOM 769 O O . LEU A 1 100 ? -38.570 -5.796 -4.555 1.00 53.97 100 LEU A O 1
ATOM 773 N N . LEU A 1 101 ? -38.162 -3.581 -4.499 1.00 56.19 101 LEU A N 1
ATOM 774 C CA . LEU A 1 101 ? -36.770 -3.660 -4.059 1.00 56.19 101 LEU A CA 1
ATOM 775 C C . LEU A 1 101 ? -36.639 -4.144 -2.605 1.00 56.19 101 LEU A C 1
ATOM 777 O O . LEU A 1 101 ? -35.728 -4.909 -2.303 1.00 56.19 101 LEU A O 1
ATOM 781 N N . GLN A 1 102 ? -37.585 -3.803 -1.725 1.00 59.53 102 GLN A N 1
ATOM 782 C CA . GLN A 1 102 ? -37.652 -4.332 -0.356 1.00 59.53 102 GLN A CA 1
ATOM 783 C C . GLN A 1 102 ? -38.084 -5.798 -0.310 1.00 59.53 102 GLN A C 1
ATOM 785 O O . GLN A 1 102 ? -37.830 -6.468 0.688 1.00 59.53 102 GLN A O 1
ATOM 790 N N . GLN A 1 103 ? -38.702 -6.315 -1.380 1.00 60.94 103 GLN A N 1
ATOM 791 C CA . GLN A 1 103 ? -39.062 -7.731 -1.489 1.00 60.94 103 GLN A CA 1
ATOM 792 C C . GLN A 1 103 ? -37.907 -8.607 -1.990 1.00 60.94 103 GLN A C 1
ATOM 794 O O . GLN A 1 103 ? -37.919 -9.810 -1.731 1.00 60.94 103 GLN A O 1
ATOM 799 N N . LEU A 1 104 ? -36.899 -8.029 -2.661 1.00 60.22 104 LEU A N 1
ATOM 800 C CA . LEU A 1 104 ? -35.707 -8.738 -3.158 1.00 60.22 104 LEU A CA 1
ATOM 801 C C . LEU A 1 104 ? -35.026 -9.682 -2.139 1.00 60.22 104 LEU A C 1
ATOM 803 O O . LEU A 1 104 ? -34.727 -10.820 -2.507 1.00 60.22 104 LEU A O 1
ATOM 807 N N . PRO A 1 105 ? -34.857 -9.303 -0.857 1.00 54.88 105 PRO A N 1
ATOM 808 C CA . PRO A 1 105 ? -34.241 -10.159 0.159 1.00 54.88 105 PRO A CA 1
ATOM 809 C C . PRO A 1 105 ? -35.016 -11.454 0.426 1.00 54.88 105 PRO A C 1
ATOM 811 O O . PRO A 1 105 ? -34.432 -12.458 0.833 1.00 54.88 105 PRO A O 1
ATOM 814 N N . HIS A 1 106 ? -36.334 -11.462 0.201 1.00 59.84 106 HIS A N 1
ATOM 815 C CA . HIS A 1 106 ? -37.172 -12.635 0.455 1.00 59.84 106 HIS A CA 1
ATOM 816 C C . HIS A 1 106 ? -36.983 -13.746 -0.584 1.00 59.84 106 HIS A C 1
ATOM 818 O O . HIS A 1 106 ? -37.407 -14.877 -0.350 1.00 59.84 106 HIS A O 1
ATOM 824 N N . TYR A 1 107 ? -36.308 -13.466 -1.701 1.00 59.16 107 TYR A N 1
ATOM 825 C CA . TYR A 1 107 ? -36.126 -14.421 -2.794 1.00 59.16 107 TYR A CA 1
ATOM 826 C C . TYR A 1 107 ? -34.814 -15.223 -2.722 1.00 59.16 107 TYR A C 1
ATOM 828 O O . TYR A 1 107 ? -34.490 -15.933 -3.669 1.00 59.16 107 TYR A O 1
ATOM 836 N N . ARG A 1 108 ? -34.074 -15.169 -1.600 1.00 60.16 108 ARG A N 1
ATOM 837 C CA . ARG A 1 108 ? -32.847 -15.965 -1.347 1.00 60.16 108 ARG A CA 1
ATOM 838 C C . ARG A 1 108 ? -31.750 -15.849 -2.424 1.00 60.16 108 ARG A C 1
ATOM 840 O O . ARG A 1 108 ? -30.906 -16.739 -2.507 1.00 60.16 108 ARG A O 1
ATOM 847 N N . PHE A 1 109 ? -31.720 -14.780 -3.217 1.00 66.50 109 PHE A N 1
ATOM 848 C CA . PHE A 1 109 ? -30.624 -14.523 -4.152 1.00 66.50 109 PHE A CA 1
ATOM 849 C C . PHE A 1 109 ? -29.756 -13.357 -3.698 1.00 66.50 109 PHE A C 1
ATOM 851 O O . PHE A 1 109 ? -30.221 -12.431 -3.032 1.00 66.50 109 PHE A O 1
ATOM 858 N N . LYS A 1 110 ? -28.471 -13.413 -4.054 1.00 67.00 110 LYS A N 1
ATOM 859 C CA . LYS A 1 110 ? -27.511 -12.363 -3.725 1.00 67.00 110 LYS A CA 1
ATOM 860 C C . LYS A 1 110 ? -27.479 -11.325 -4.836 1.00 67.00 110 LYS A C 1
ATOM 862 O O . LYS A 1 110 ? -27.166 -11.648 -5.983 1.00 67.00 110 LYS A O 1
ATOM 867 N N . VAL A 1 111 ? -27.809 -10.089 -4.479 1.00 69.75 111 VAL A N 1
ATOM 868 C CA . VAL A 1 111 ? -27.786 -8.958 -5.403 1.00 69.75 111 VAL A CA 1
ATOM 869 C C . VAL A 1 111 ? -26.434 -8.277 -5.325 1.00 69.75 111 VAL A C 1
ATOM 871 O O . VAL A 1 111 ? -25.991 -7.859 -4.256 1.00 69.75 111 VAL A O 1
ATOM 874 N N . PHE A 1 112 ? -25.797 -8.150 -6.476 1.00 71.19 112 PHE A N 1
ATOM 875 C CA . PHE A 1 112 ? -24.611 -7.347 -6.664 1.00 71.19 112 PHE A CA 1
ATOM 876 C C . PHE A 1 112 ? -24.981 -6.073 -7.398 1.00 71.19 112 PHE A C 1
ATOM 878 O O . PHE A 1 112 ? -25.736 -6.112 -8.365 1.00 71.19 112 PHE A O 1
ATOM 885 N N . CYS A 1 113 ? -24.448 -4.949 -6.946 1.00 67.19 113 CYS A N 1
ATOM 886 C CA . CYS A 1 113 ? -24.687 -3.659 -7.571 1.00 67.19 113 CYS A CA 1
ATOM 887 C C . CYS A 1 113 ? -23.359 -3.065 -8.024 1.00 67.19 113 CYS A C 1
ATOM 889 O O . CYS A 1 113 ? -22.371 -3.115 -7.287 1.00 67.19 113 CYS A O 1
ATOM 891 N N . SER A 1 114 ? -23.363 -2.463 -9.212 1.00 61.62 114 SER A N 1
ATOM 892 C CA . SER A 1 114 ? -22.284 -1.568 -9.626 1.00 61.62 114 SER A CA 1
ATOM 893 C C . SER A 1 114 ? -22.186 -0.386 -8.656 1.00 61.62 114 SER A C 1
ATOM 895 O O . SER A 1 114 ? -23.206 0.169 -8.241 1.00 61.62 114 SER A O 1
ATOM 897 N N . PHE A 1 115 ? -20.970 0.045 -8.326 1.00 53.91 115 PHE A N 1
ATOM 898 C CA . PHE A 1 115 ? -20.717 1.219 -7.482 1.00 53.91 115 PHE A CA 1
ATOM 899 C C . PHE A 1 115 ? -21.291 2.515 -8.080 1.00 53.91 115 PHE A C 1
ATOM 901 O O . PHE A 1 115 ? -21.760 3.382 -7.350 1.00 53.91 115 PHE A O 1
ATOM 908 N N . SER A 1 116 ? -21.385 2.627 -9.409 1.00 53.16 116 SER A N 1
ATOM 909 C CA . SER A 1 116 ? -22.077 3.753 -10.067 1.00 53.16 116 SER A CA 1
ATOM 910 C C . SER A 1 116 ? -23.564 3.865 -9.684 1.00 53.16 116 SER A C 1
ATOM 912 O O . SER A 1 116 ? -24.137 4.957 -9.702 1.00 53.16 116 SER A O 1
ATOM 914 N N . ALA A 1 117 ? -24.182 2.756 -9.269 1.00 48.97 117 ALA A N 1
ATOM 915 C CA . ALA A 1 117 ? -25.564 2.710 -8.818 1.00 48.97 117 ALA A CA 1
ATOM 916 C C . ALA A 1 117 ? -25.716 3.000 -7.309 1.00 48.97 117 ALA A C 1
ATOM 918 O O . ALA A 1 117 ? -26.834 3.231 -6.844 1.00 48.97 117 ALA A O 1
ATOM 919 N N . GLU A 1 118 ? -24.615 3.077 -6.548 1.00 51.03 118 GLU A N 1
ATOM 920 C CA . GLU A 1 118 ? -24.592 3.343 -5.100 1.00 51.03 118 GLU A CA 1
ATOM 921 C C . GLU A 1 118 ? -25.370 4.622 -4.740 1.00 51.03 118 GLU A C 1
ATOM 923 O O . GLU A 1 118 ? -26.171 4.625 -3.804 1.00 51.03 118 GLU A O 1
ATOM 928 N N . ARG A 1 119 ? -25.255 5.676 -5.564 1.00 49.88 119 ARG A N 1
ATOM 929 C CA . ARG A 1 119 ? -25.965 6.953 -5.354 1.00 49.88 119 ARG A CA 1
ATOM 930 C C . ARG A 1 119 ? -27.495 6.840 -5.394 1.00 49.88 119 ARG A C 1
ATOM 932 O O . ARG A 1 119 ? -28.165 7.660 -4.774 1.00 49.88 119 ARG A O 1
ATOM 939 N N . LEU A 1 120 ? -28.049 5.856 -6.106 1.00 51.81 120 LEU A N 1
ATOM 940 C CA . LEU A 1 120 ? -29.498 5.623 -6.215 1.00 51.81 120 LEU A CA 1
ATOM 941 C C . LEU A 1 120 ? -29.980 4.486 -5.299 1.00 51.81 120 LEU A C 1
ATOM 943 O O . LEU A 1 120 ? -31.147 4.462 -4.907 1.00 51.81 120 LEU A O 1
ATOM 947 N N . ILE A 1 121 ? -29.089 3.552 -4.954 1.00 53.91 121 ILE A N 1
ATOM 948 C CA . ILE A 1 121 ? -29.428 2.257 -4.353 1.00 53.91 121 ILE A CA 1
ATOM 949 C C . ILE A 1 121 ? -29.358 2.239 -2.827 1.00 53.91 121 ILE A C 1
ATOM 951 O O . ILE A 1 121 ? -30.166 1.530 -2.219 1.00 53.91 121 ILE A O 1
ATOM 955 N N . ILE A 1 122 ? -28.465 3.025 -2.200 1.00 51.44 122 ILE A N 1
ATOM 956 C CA . ILE A 1 122 ? -28.236 3.004 -0.736 1.00 51.44 122 ILE A CA 1
ATOM 957 C C . ILE A 1 122 ? -29.547 3.104 0.064 1.00 51.44 122 ILE A C 1
ATOM 959 O O . ILE A 1 122 ? -29.641 2.606 1.184 1.00 51.44 122 ILE A O 1
ATOM 963 N N . ASN A 1 123 ? -30.585 3.712 -0.514 1.00 51.41 123 ASN A N 1
ATOM 964 C CA . ASN A 1 123 ? -31.834 3.961 0.181 1.00 51.41 123 ASN A CA 1
ATOM 965 C C . ASN A 1 123 ? -32.900 2.857 0.090 1.00 51.41 123 ASN A C 1
ATOM 967 O O . ASN A 1 123 ? -33.880 3.012 0.816 1.00 51.41 123 ASN A O 1
ATOM 971 N N . ARG A 1 124 ? -32.771 1.819 -0.758 1.00 55.47 124 ARG A N 1
ATOM 972 C CA . ARG A 1 124 ? -33.917 0.933 -1.092 1.00 55.47 124 ARG A CA 1
ATOM 973 C C . ARG A 1 124 ? -33.660 -0.584 -1.158 1.00 55.47 124 ARG A C 1
ATOM 975 O O . ARG A 1 124 ? -34.628 -1.337 -1.195 1.00 55.47 124 ARG A O 1
ATOM 982 N N . LEU A 1 125 ? -32.410 -1.058 -1.173 1.00 58.53 125 LEU A N 1
ATOM 983 C CA . LEU A 1 125 ? -32.098 -2.500 -1.193 1.00 58.53 125 LEU A CA 1
ATOM 984 C C . LEU A 1 125 ? -31.633 -3.008 0.171 1.00 58.53 125 LEU A C 1
ATOM 986 O O . LEU A 1 125 ? -30.493 -2.746 0.547 1.00 58.53 125 LEU A O 1
ATOM 990 N N . ASN A 1 126 ? -32.443 -3.825 0.852 1.00 54.94 126 ASN A N 1
ATOM 991 C CA . ASN A 1 126 ? -31.941 -4.584 2.002 1.00 54.94 126 ASN A CA 1
ATOM 992 C C . ASN A 1 126 ? -31.019 -5.699 1.458 1.00 54.94 126 ASN A C 1
ATOM 994 O O . ASN A 1 126 ? -31.420 -6.444 0.570 1.00 54.94 126 ASN A O 1
ATOM 998 N N . ASN A 1 127 ? -29.787 -5.816 1.956 1.00 59.62 127 ASN A N 1
ATOM 999 C CA . ASN A 1 127 ? -28.805 -6.840 1.560 1.00 59.62 127 ASN A CA 1
ATOM 1000 C C . ASN A 1 127 ? -28.368 -6.850 0.078 1.00 59.62 127 ASN A C 1
ATOM 1002 O O . ASN A 1 127 ? -28.826 -7.664 -0.724 1.00 59.62 127 ASN A O 1
ATOM 1006 N N . TYR A 1 128 ? -27.372 -6.028 -0.258 1.00 68.75 128 TYR A N 1
ATOM 1007 C CA . TYR A 1 128 ? -26.665 -6.063 -1.550 1.00 68.75 128 TYR A CA 1
ATOM 1008 C C . TYR A 1 128 ? -25.147 -6.071 -1.354 1.00 68.75 128 TYR A C 1
ATOM 1010 O O . TYR A 1 128 ? -24.650 -5.636 -0.327 1.00 68.75 128 TYR A O 1
ATOM 1018 N N . SER A 1 129 ? -24.370 -6.539 -2.322 1.00 68.25 129 SER A N 1
ATOM 1019 C CA . SER A 1 129 ? -22.907 -6.411 -2.299 1.00 68.25 129 SER A CA 1
ATOM 1020 C C . SER A 1 129 ? -22.454 -5.450 -3.394 1.00 68.25 129 SER A C 1
ATOM 1022 O O . SER A 1 129 ? -22.873 -5.577 -4.542 1.00 68.25 129 SER A O 1
ATOM 1024 N N . LEU A 1 130 ? -21.590 -4.490 -3.059 1.00 63.53 130 LEU A N 1
ATOM 1025 C CA . LEU A 1 130 ? -20.934 -3.659 -4.070 1.00 63.53 130 LEU A CA 1
ATOM 1026 C C . LEU A 1 130 ? -19.755 -4.420 -4.669 1.00 63.53 130 LEU A C 1
ATOM 1028 O O . LEU A 1 130 ? -18.889 -4.921 -3.948 1.00 63.53 130 LEU A O 1
ATOM 1032 N N . ILE A 1 131 ? -19.750 -4.526 -5.990 1.00 56.34 131 ILE A N 1
ATOM 1033 C CA . ILE A 1 131 ? -18.701 -5.186 -6.761 1.00 56.34 131 ILE A CA 1
ATOM 1034 C C . ILE A 1 131 ? -18.645 -4.513 -8.136 1.00 56.34 131 ILE A C 1
ATOM 1036 O O . ILE A 1 131 ? -19.666 -4.051 -8.650 1.00 56.34 131 ILE A O 1
ATOM 1040 N N . SER A 1 132 ? -17.470 -4.437 -8.755 1.00 57.38 132 SER A N 1
ATOM 1041 C CA . SER A 1 132 ? -17.392 -3.930 -10.127 1.00 57.38 132 SER A CA 1
ATOM 1042 C C . SER A 1 132 ? -17.934 -4.987 -11.095 1.00 57.38 132 SER A C 1
ATOM 1044 O O . SER A 1 132 ? -17.893 -6.185 -10.806 1.00 57.38 132 SER A O 1
ATOM 1046 N N . ARG A 1 133 ? -18.422 -4.575 -12.273 1.00 58.72 133 ARG A N 1
ATOM 1047 C CA . ARG A 1 133 ? -18.897 -5.516 -13.309 1.00 58.72 133 ARG A CA 1
ATOM 1048 C C . ARG A 1 133 ? -17.803 -6.517 -13.688 1.00 58.72 133 ARG A C 1
ATOM 1050 O O . ARG A 1 133 ? -18.072 -7.706 -13.815 1.00 58.72 133 ARG A O 1
ATOM 1057 N N . LYS A 1 134 ? -16.565 -6.037 -13.844 1.00 51.91 134 LYS A N 1
ATOM 1058 C CA . LYS A 1 134 ? -15.398 -6.870 -14.164 1.00 51.91 134 LYS A CA 1
ATOM 1059 C C . LYS A 1 134 ? -15.116 -7.879 -13.053 1.00 51.91 134 LYS A C 1
ATOM 1061 O O . LYS A 1 134 ? -14.944 -9.054 -13.339 1.00 51.91 134 LYS A O 1
ATOM 1066 N N . GLU A 1 135 ? -15.116 -7.440 -11.800 1.00 53.97 135 GLU A N 1
ATOM 1067 C CA . GLU A 1 135 ? -14.915 -8.329 -10.655 1.00 53.97 135 GLU A CA 1
ATOM 1068 C C . GLU A 1 135 ? -16.056 -9.355 -10.530 1.00 53.97 135 GLU A C 1
ATOM 1070 O O . GLU A 1 135 ? -15.784 -10.517 -10.255 1.00 53.97 135 GLU A O 1
ATOM 1075 N N . PHE A 1 136 ? -17.309 -8.984 -10.819 1.00 67.00 136 PHE A N 1
ATOM 1076 C CA . PHE A 1 136 ? -18.434 -9.924 -10.871 1.00 67.00 136 PHE A CA 1
ATOM 1077 C C . PHE A 1 136 ? -18.272 -10.980 -11.969 1.00 67.00 136 PHE A C 1
ATOM 1079 O O . PHE A 1 136 ? -18.448 -12.166 -11.711 1.00 67.00 136 PHE A O 1
ATOM 1086 N N . LEU A 1 137 ? -17.901 -10.551 -13.179 1.00 57.41 137 LEU A N 1
ATOM 1087 C CA . LEU A 1 137 ? -17.689 -11.421 -14.339 1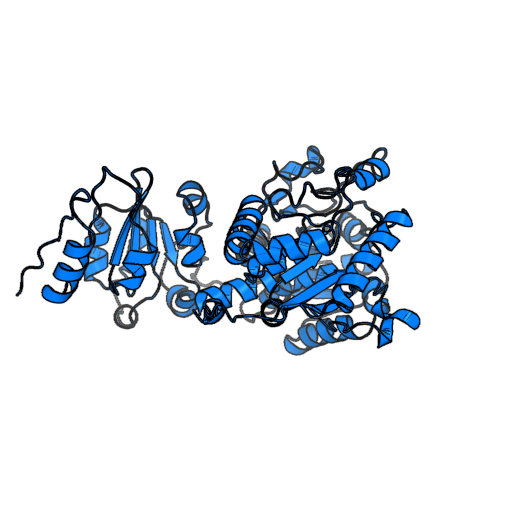.00 57.41 137 LEU A CA 1
ATOM 1088 C C . LEU A 1 137 ? -16.518 -12.394 -14.156 1.00 57.41 137 LEU A C 1
ATOM 1090 O O . LEU A 1 137 ? -16.531 -13.479 -14.729 1.00 57.41 137 LEU A O 1
ATOM 1094 N N . LEU A 1 138 ? -15.494 -11.984 -13.404 1.00 55.88 138 LEU A N 1
ATOM 1095 C CA . LEU A 1 138 ? -14.269 -12.758 -13.191 1.00 55.88 138 LEU A CA 1
ATOM 1096 C C . LEU A 1 138 ? -14.271 -13.566 -11.886 1.00 55.88 138 LEU A C 1
ATOM 1098 O O . LEU A 1 138 ? -13.336 -14.331 -11.650 1.00 55.88 138 LEU A O 1
ATOM 1102 N N . SER A 1 139 ? -15.282 -13.395 -11.034 1.00 54.62 139 SER A N 1
ATOM 1103 C CA . SER A 1 139 ? -15.397 -14.133 -9.776 1.00 54.62 139 SER A CA 1
ATOM 1104 C C . SER A 1 139 ? -16.144 -15.450 -9.968 1.00 54.62 139 SER A C 1
ATOM 1106 O O . SER A 1 139 ? -17.178 -15.502 -10.630 1.00 54.62 139 SER A O 1
ATOM 1108 N N . ASP A 1 140 ? -15.655 -16.511 -9.328 1.00 65.94 140 ASP A N 1
ATOM 1109 C CA . ASP A 1 140 ? -16.408 -17.757 -9.183 1.00 65.94 140 ASP A CA 1
ATOM 1110 C C . ASP A 1 140 ? -17.538 -17.623 -8.141 1.00 65.94 140 ASP A C 1
ATOM 1112 O O . ASP A 1 140 ? -17.650 -16.627 -7.413 1.00 65.94 140 ASP A O 1
ATOM 1116 N N . TYR A 1 141 ? -18.396 -18.644 -8.054 1.00 64.06 141 TYR A N 1
ATOM 1117 C CA . TYR A 1 141 ? -19.509 -18.641 -7.107 1.00 64.06 141 TYR A CA 1
ATOM 1118 C C . TYR A 1 141 ? -19.046 -18.543 -5.650 1.00 64.06 141 TYR A C 1
ATOM 1120 O O . TYR A 1 141 ? -19.672 -17.826 -4.875 1.00 64.06 141 TYR A O 1
ATOM 1128 N N . ALA A 1 142 ? -17.970 -19.229 -5.256 1.00 60.97 142 ALA A N 1
ATOM 1129 C CA . ALA A 1 142 ? -17.494 -19.223 -3.872 1.00 60.97 142 ALA A CA 1
ATOM 1130 C C . ALA A 1 142 ? -17.019 -17.821 -3.456 1.00 60.97 142 ALA A C 1
ATOM 1132 O O . ALA A 1 142 ? -17.375 -17.318 -2.384 1.00 60.97 142 ALA A O 1
ATOM 1133 N N . ARG A 1 143 ? -16.287 -17.149 -4.347 1.00 58.84 143 ARG A N 1
ATOM 1134 C CA . ARG A 1 143 ? -15.829 -15.770 -4.209 1.00 58.84 143 ARG A CA 1
ATOM 1135 C C . ARG A 1 143 ? -17.015 -14.820 -4.135 1.00 58.84 143 ARG A C 1
ATOM 1137 O O . ARG A 1 143 ? -17.102 -14.071 -3.163 1.00 58.84 143 ARG A O 1
ATOM 1144 N N . LEU A 1 144 ? -17.974 -14.908 -5.060 1.00 64.50 144 LEU A N 1
ATOM 1145 C CA . LEU A 1 144 ? -19.196 -14.094 -5.030 1.00 64.50 144 LEU A CA 1
ATOM 1146 C C . LEU A 1 144 ? -20.004 -14.344 -3.754 1.00 64.50 144 LEU A C 1
ATOM 1148 O O . LEU A 1 144 ? -20.339 -13.400 -3.039 1.00 64.50 144 LEU A O 1
ATOM 1152 N N . ALA A 1 145 ? -20.253 -15.597 -3.383 1.00 63.94 145 ALA A N 1
ATOM 1153 C CA . ALA A 1 145 ? -20.967 -15.971 -2.165 1.00 63.94 145 ALA A CA 1
ATOM 1154 C C . ALA A 1 145 ? -20.303 -15.406 -0.896 1.00 63.94 145 ALA A C 1
ATOM 1156 O O . ALA A 1 145 ? -21.017 -15.016 0.028 1.00 63.94 145 ALA A O 1
ATOM 1157 N N . SER A 1 146 ? -18.976 -15.235 -0.890 1.00 60.72 146 SER A N 1
ATOM 1158 C CA . SER A 1 146 ? -18.221 -14.665 0.235 1.00 60.72 146 SER A CA 1
ATOM 1159 C C . SER A 1 146 ? -18.296 -13.137 0.385 1.00 60.72 146 SER A C 1
ATOM 1161 O O . SER A 1 146 ? -17.912 -12.614 1.434 1.00 60.72 146 SER A O 1
ATOM 1163 N N . TYR A 1 147 ? -18.796 -12.396 -0.616 1.00 59.78 147 TYR A N 1
ATOM 1164 C CA . TYR A 1 147 ? -18.919 -10.935 -0.499 1.00 59.78 147 TYR A CA 1
ATOM 1165 C C . TYR A 1 147 ? -19.807 -10.537 0.695 1.00 59.78 147 TYR A C 1
ATOM 1167 O O . TYR A 1 147 ? -20.881 -11.108 0.882 1.00 59.78 147 TYR A O 1
ATOM 1175 N N . PRO A 1 148 ? -19.423 -9.555 1.519 1.00 54.50 148 PRO A N 1
ATOM 1176 C CA . PRO A 1 148 ? -20.306 -9.097 2.578 1.00 54.50 148 PRO A CA 1
ATOM 1177 C C . PRO A 1 148 ? -21.559 -8.465 1.957 1.00 54.50 148 PRO A C 1
ATOM 1179 O O . PRO A 1 148 ? -21.456 -7.613 1.072 1.00 54.50 148 PRO A O 1
ATOM 1182 N N . ALA A 1 149 ? -22.741 -8.881 2.413 1.00 57.53 149 ALA A N 1
ATOM 1183 C CA . ALA A 1 149 ? -23.949 -8.102 2.183 1.00 57.53 149 ALA A CA 1
ATOM 1184 C C . ALA A 1 149 ? -23.830 -6.793 2.983 1.00 57.53 149 ALA A C 1
ATOM 1186 O O . ALA A 1 149 ? -23.463 -6.796 4.163 1.00 57.53 149 ALA A O 1
ATOM 1187 N N . LEU A 1 150 ? -24.074 -5.680 2.306 1.00 52.28 150 LEU A N 1
ATOM 1188 C CA . LEU A 1 150 ? -24.395 -4.386 2.875 1.00 52.28 150 LEU A CA 1
ATOM 1189 C C . LEU A 1 150 ? -25.881 -4.424 3.186 1.00 52.28 150 LEU A C 1
ATOM 1191 O O . LEU A 1 150 ? -26.712 -4.539 2.282 1.00 52.28 150 LEU A O 1
ATOM 1195 N N . ASP A 1 151 ? -26.211 -4.376 4.466 1.00 52.03 151 ASP A N 1
ATOM 1196 C CA . ASP A 1 151 ? -27.596 -4.258 4.876 1.00 52.03 151 ASP A CA 1
ATOM 1197 C C . ASP A 1 151 ? -27.992 -2.777 4.810 1.00 52.03 151 ASP A C 1
ATOM 1199 O O . ASP A 1 151 ? -27.399 -1.945 5.499 1.00 52.03 151 ASP A O 1
ATOM 1203 N N . SER A 1 152 ? -28.980 -2.410 3.983 1.00 43.69 152 SER A N 1
ATOM 1204 C CA . SER A 1 152 ? -29.568 -1.063 4.059 1.00 43.69 152 SER A CA 1
ATOM 1205 C C . SER A 1 152 ? -30.363 -0.852 5.348 1.00 43.69 152 SER A C 1
ATOM 1207 O O . SER A 1 152 ? -30.792 0.272 5.610 1.00 43.69 152 SER A O 1
ATOM 1209 N N . GLN A 1 153 ? -30.557 -1.909 6.148 1.00 41.34 153 GLN A N 1
ATOM 1210 C CA . GLN A 1 153 ? -31.070 -1.846 7.512 1.00 41.34 153 GLN A CA 1
ATOM 1211 C C . GLN A 1 153 ? -29.967 -1.805 8.579 1.00 41.34 153 GLN A C 1
ATOM 1213 O O . GLN A 1 153 ? -30.181 -2.276 9.695 1.00 41.34 153 GLN A O 1
ATOM 1218 N N . SER A 1 154 ? -28.839 -1.123 8.336 1.00 40.81 154 SER A N 1
ATOM 1219 C CA . SER A 1 154 ? -28.318 -0.324 9.457 1.00 40.81 154 SER A CA 1
ATOM 1220 C C . SER A 1 154 ? -29.477 0.572 9.920 1.00 40.81 154 SER A C 1
ATOM 1222 O O . SER A 1 154 ? -30.074 1.261 9.087 1.00 40.81 154 SER A O 1
ATOM 1224 N N . PRO A 1 155 ? -29.899 0.485 11.191 1.00 40.25 155 PRO A N 1
ATOM 1225 C CA . PRO A 1 155 ? -31.242 0.851 11.615 1.00 40.25 155 PRO A CA 1
ATOM 1226 C C . PRO A 1 155 ? -31.566 2.299 11.249 1.00 40.25 155 PRO A C 1
ATOM 1228 O O . PRO A 1 155 ? -31.104 3.248 11.874 1.00 40.25 155 PRO A O 1
ATOM 1231 N N . ARG A 1 156 ? -32.445 2.467 10.255 1.00 39.81 156 ARG A N 1
ATOM 1232 C CA . ARG A 1 156 ? -33.103 3.743 9.938 1.00 39.81 156 ARG A CA 1
ATOM 1233 C C . ARG A 1 156 ? -34.193 4.125 10.936 1.00 39.81 156 ARG A C 1
ATOM 1235 O O . ARG A 1 156 ? -34.909 5.099 10.718 1.00 39.81 156 ARG A O 1
ATOM 1242 N N . SER A 1 157 ? -34.331 3.405 12.046 1.00 35.84 157 SER A N 1
ATOM 1243 C CA . SER A 1 157 ? -35.195 3.839 13.135 1.00 35.84 157 SER A CA 1
ATOM 1244 C C . SER A 1 157 ? -34.435 4.831 14.011 1.00 35.84 157 SER A C 1
ATOM 1246 O O . SER A 1 157 ? -33.635 4.431 14.851 1.00 35.84 157 SER A O 1
ATOM 1248 N N . SER A 1 158 ? -34.703 6.125 13.842 1.00 34.44 158 SER A N 1
ATOM 1249 C CA . SER A 1 158 ? -34.637 7.095 14.947 1.00 34.44 158 SER A CA 1
ATOM 1250 C C . SER A 1 158 ? -33.333 7.153 15.767 1.00 34.44 158 SER A C 1
ATOM 1252 O O . SER A 1 158 ? -33.369 7.533 16.936 1.00 34.44 158 SER A O 1
ATOM 1254 N N . TYR A 1 159 ? -32.174 6.844 15.178 1.00 41.12 159 TYR A N 1
ATOM 1255 C CA . TYR A 1 159 ? -30.867 7.100 15.787 1.00 41.12 159 TYR A CA 1
ATOM 1256 C C . TYR A 1 159 ? -30.498 8.588 15.625 1.00 41.12 159 TYR A C 1
ATOM 1258 O O . TYR A 1 159 ? -29.477 8.960 15.064 1.00 41.12 159 TYR A O 1
ATOM 1266 N N . HIS A 1 160 ? -31.300 9.460 16.238 1.00 39.66 160 HIS A N 1
ATOM 1267 C CA . HIS A 1 160 ? -30.713 10.525 17.049 1.00 39.66 160 HIS A CA 1
ATOM 1268 C C . HIS A 1 160 ? -30.164 9.884 18.337 1.00 39.66 160 HIS A C 1
ATOM 1270 O O . HIS A 1 160 ? -30.531 10.291 19.439 1.00 39.66 160 HIS A O 1
ATOM 1276 N N . SER A 1 161 ? -29.323 8.842 18.235 1.00 44.47 161 SER A N 1
ATOM 1277 C CA . SER A 1 161 ? -28.532 8.486 19.401 1.00 44.47 161 SER A CA 1
ATOM 1278 C C . SER A 1 161 ? -27.530 9.611 19.563 1.00 44.47 161 SER A C 1
ATOM 1280 O O . SER A 1 161 ? -26.795 10.002 18.662 1.00 44.47 161 SER A O 1
ATOM 1282 N N . THR A 1 162 ? -27.534 10.167 20.752 1.00 50.53 162 THR A N 1
ATOM 1283 C CA . THR A 1 162 ? -26.566 11.128 21.257 1.00 50.53 162 THR A CA 1
ATOM 1284 C C . THR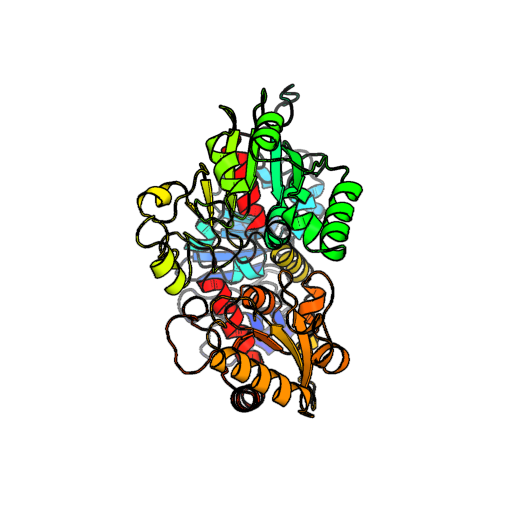 A 1 162 ? -25.169 10.509 21.424 1.00 50.53 162 THR A C 1
ATOM 1286 O O . THR A 1 162 ? -24.350 11.035 22.178 1.00 50.53 162 THR A O 1
ATOM 1289 N N . GLN A 1 163 ? -24.874 9.380 20.764 1.00 64.06 163 GLN A N 1
ATOM 1290 C CA . GLN A 1 163 ? -23.566 8.749 20.837 1.00 64.06 163 GLN A CA 1
ATOM 1291 C C . GLN A 1 163 ? -22.565 9.615 20.087 1.00 64.06 163 GLN A C 1
ATOM 1293 O O . GLN A 1 163 ? -22.676 9.875 18.891 1.00 64.06 163 GLN A O 1
ATOM 1298 N N . SER A 1 164 ? -21.596 10.115 20.847 1.00 79.38 164 SER A N 1
ATOM 1299 C CA . SER A 1 164 ? -20.493 10.886 20.296 1.00 79.38 164 SER A CA 1
ATOM 1300 C C . SER A 1 164 ? -19.734 10.034 19.274 1.00 79.38 164 SER A C 1
ATOM 1302 O O . SER A 1 164 ? -19.529 8.847 19.533 1.00 79.38 164 SER A O 1
ATOM 1304 N N . PRO A 1 165 ? -19.294 10.618 18.145 1.00 87.00 165 PRO A N 1
ATOM 1305 C CA . PRO A 1 165 ? -18.551 9.882 17.131 1.00 87.00 165 PRO A CA 1
ATOM 1306 C C . PRO A 1 165 ? -17.299 9.243 17.735 1.00 87.00 165 PRO A C 1
ATOM 1308 O O . PRO A 1 165 ? -16.646 9.825 18.611 1.00 87.00 165 PRO A O 1
ATOM 1311 N N . VAL A 1 166 ? -16.950 8.057 17.242 1.00 91.75 166 VAL A N 1
ATOM 1312 C CA . VAL A 1 166 ? -15.782 7.310 17.715 1.00 91.75 166 VAL A CA 1
ATOM 1313 C C . VAL A 1 166 ? -14.516 8.035 17.267 1.00 91.75 166 VAL A C 1
ATOM 1315 O O . VAL A 1 166 ? -14.272 8.205 16.069 1.00 91.75 166 VAL A O 1
ATOM 1318 N N . THR A 1 167 ? -13.672 8.442 18.218 1.00 95.25 167 THR A N 1
ATOM 1319 C CA . THR A 1 167 ? -12.364 9.030 17.888 1.00 95.25 167 THR A CA 1
ATOM 1320 C C . THR A 1 167 ? -11.503 7.964 17.218 1.00 95.25 167 THR A C 1
ATOM 1322 O O . THR A 1 167 ? -11.188 6.951 17.834 1.00 95.25 167 THR A O 1
ATOM 1325 N N . THR A 1 168 ? -11.108 8.185 15.969 1.00 97.50 168 THR A N 1
ATOM 1326 C CA . THR A 1 168 ? -10.283 7.245 15.204 1.00 97.50 168 THR A CA 1
ATOM 1327 C C . THR A 1 168 ? -8.939 7.889 14.909 1.00 97.50 168 THR A C 1
ATOM 1329 O O . THR A 1 168 ? -8.860 8.830 14.123 1.00 97.50 168 THR A O 1
ATOM 1332 N N . LEU A 1 169 ? -7.886 7.406 15.564 1.00 98.38 169 LEU A N 1
ATOM 1333 C CA . LEU A 1 169 ? -6.535 7.927 15.413 1.00 98.38 169 LEU A CA 1
ATOM 1334 C C . LEU A 1 169 ? -5.746 7.091 14.406 1.00 98.38 169 LEU A C 1
ATOM 1336 O O . LEU A 1 169 ? -5.584 5.887 14.589 1.00 98.38 169 LEU A O 1
ATOM 1340 N N . PHE A 1 170 ? -5.199 7.743 13.384 1.00 98.50 170 PHE A N 1
ATOM 1341 C CA . PHE A 1 170 ? -4.285 7.147 12.412 1.00 98.50 170 PHE A CA 1
ATOM 1342 C C . PHE A 1 170 ? -2.839 7.531 12.742 1.00 98.50 170 PHE A C 1
ATOM 1344 O O . PHE A 1 170 ? -2.555 8.711 12.957 1.00 98.50 170 PHE A O 1
ATOM 1351 N N . ILE A 1 171 ? -1.918 6.565 12.761 1.00 98.31 171 ILE A N 1
ATOM 1352 C CA . ILE A 1 171 ? -0.476 6.835 12.902 1.00 98.31 171 ILE A CA 1
ATOM 1353 C C . ILE A 1 171 ? 0.186 6.812 11.522 1.00 98.31 171 ILE A C 1
ATOM 1355 O O . ILE A 1 171 ? 0.111 5.805 10.821 1.00 98.31 171 ILE A O 1
ATOM 1359 N N . LEU A 1 172 ? 0.880 7.898 11.175 1.00 97.19 172 LEU A N 1
ATOM 1360 C CA . LEU A 1 172 ? 1.790 7.980 10.033 1.00 97.19 172 LEU A CA 1
ATOM 1361 C C . LEU A 1 172 ? 3.236 8.038 10.546 1.00 97.19 172 LEU A C 1
ATOM 1363 O O . LEU A 1 172 ? 3.688 9.086 11.015 1.00 97.19 172 LEU A O 1
ATOM 1367 N N . ASP A 1 173 ? 3.961 6.921 10.470 1.00 95.31 173 ASP A N 1
ATOM 1368 C CA . ASP A 1 173 ? 5.358 6.809 10.911 1.00 95.31 173 ASP A CA 1
ATOM 1369 C C . ASP A 1 173 ? 6.324 6.463 9.768 1.00 95.31 173 ASP A C 1
ATOM 1371 O O . ASP A 1 173 ? 7.419 7.023 9.681 1.00 95.31 173 ASP A O 1
ATOM 1375 N N . LEU A 1 174 ? 5.922 5.568 8.865 1.00 91.81 174 LEU A N 1
ATOM 1376 C CA . LEU A 1 174 ? 6.637 5.240 7.633 1.00 91.81 174 LEU A CA 1
ATOM 1377 C C . LEU A 1 174 ? 6.015 5.944 6.433 1.00 91.81 174 LEU A C 1
ATOM 1379 O O . LEU A 1 174 ? 4.814 6.184 6.384 1.00 91.81 174 LEU A O 1
ATOM 1383 N N . ILE A 1 175 ? 6.828 6.232 5.414 1.00 88.56 175 ILE A N 1
ATOM 1384 C CA . ILE A 1 175 ? 6.354 6.896 4.186 1.00 88.56 175 ILE A CA 1
ATOM 1385 C C . ILE A 1 175 ? 5.194 6.126 3.537 1.00 88.56 175 ILE A C 1
ATOM 1387 O O . ILE A 1 175 ? 4.249 6.731 3.038 1.00 88.56 175 ILE A O 1
ATOM 1391 N N . GLN A 1 176 ? 5.254 4.796 3.594 1.00 88.88 176 GLN A N 1
ATOM 1392 C CA . GLN A 1 176 ? 4.225 3.907 3.061 1.00 88.88 176 GLN A CA 1
ATOM 1393 C C . GLN A 1 176 ? 2.896 4.035 3.817 1.00 88.88 176 GLN A C 1
ATOM 1395 O O . GLN A 1 176 ? 1.852 3.836 3.206 1.00 88.88 176 GLN A O 1
ATOM 1400 N N . ASP A 1 177 ? 2.900 4.424 5.100 1.00 93.88 177 ASP A N 1
ATOM 1401 C CA . ASP A 1 177 ? 1.677 4.484 5.912 1.00 93.88 177 ASP A CA 1
ATOM 1402 C C . ASP A 1 177 ? 0.631 5.400 5.292 1.00 93.88 177 ASP A C 1
ATOM 1404 O O . ASP A 1 177 ? -0.555 5.075 5.289 1.00 93.88 177 ASP A O 1
ATOM 1408 N N . PHE A 1 178 ? 1.061 6.530 4.728 1.00 92.88 178 PHE A N 1
ATOM 1409 C CA . PHE A 1 178 ? 0.130 7.459 4.107 1.00 92.88 178 PHE A CA 1
ATOM 1410 C C . PHE A 1 178 ? -0.521 6.863 2.856 1.00 92.88 178 PHE A C 1
ATOM 1412 O O . PHE A 1 178 ? -1.729 6.992 2.692 1.00 92.88 178 PHE A O 1
ATOM 1419 N N . GLU A 1 179 ? 0.232 6.159 2.008 1.00 89.75 179 GLU A N 1
ATOM 1420 C CA . GLU A 1 179 ? -0.318 5.535 0.794 1.00 89.75 179 GLU A CA 1
ATOM 1421 C C . GLU A 1 179 ? -1.405 4.493 1.113 1.00 89.75 179 GLU A C 1
ATOM 1423 O O . GLU A 1 179 ? -2.370 4.351 0.357 1.00 89.75 179 GLU A O 1
ATOM 1428 N N . ILE A 1 180 ? -1.269 3.800 2.248 1.00 94.19 180 ILE A N 1
ATOM 1429 C CA . ILE A 1 180 ? -2.219 2.785 2.720 1.00 94.19 180 ILE A CA 1
ATOM 1430 C C . ILE A 1 180 ? -3.416 3.415 3.427 1.00 94.19 180 ILE A C 1
ATOM 1432 O O . ILE A 1 180 ? -4.569 3.108 3.127 1.00 94.19 180 ILE A O 1
ATOM 1436 N N . LEU A 1 181 ? -3.156 4.305 4.386 1.00 96.44 181 LEU A N 1
ATOM 1437 C CA . LEU A 1 181 ? -4.190 4.828 5.275 1.00 96.44 181 LEU A CA 1
ATOM 1438 C C . LEU A 1 181 ? -5.007 5.952 4.645 1.00 96.44 181 LEU A C 1
ATOM 1440 O O . LEU A 1 181 ? -6.123 6.192 5.099 1.00 96.44 181 LEU A O 1
ATOM 1444 N N . ARG A 1 182 ? -4.505 6.622 3.597 1.00 95.06 182 ARG A N 1
ATOM 1445 C CA . ARG A 1 182 ? -5.176 7.770 2.967 1.00 95.06 182 ARG A CA 1
ATOM 1446 C C . ARG A 1 182 ? -6.636 7.491 2.626 1.00 95.06 182 ARG A C 1
ATOM 1448 O O . ARG A 1 182 ? -7.489 8.288 3.001 1.00 95.06 182 ARG A O 1
ATOM 1455 N N . ALA A 1 183 ? -6.934 6.368 1.978 1.00 94.06 183 ALA A N 1
ATOM 1456 C CA . ALA A 1 183 ? -8.300 6.038 1.573 1.00 94.06 183 ALA A CA 1
ATOM 1457 C C . ALA A 1 183 ? -9.257 5.920 2.780 1.00 94.06 183 ALA A C 1
ATOM 1459 O O . ALA A 1 183 ? -10.391 6.397 2.750 1.00 94.06 183 ALA A O 1
ATOM 1460 N N . LEU A 1 184 ? -8.780 5.353 3.892 1.00 97.38 184 LEU A N 1
ATOM 1461 C CA . LEU A 1 184 ? -9.561 5.225 5.126 1.00 97.38 184 LEU A CA 1
ATOM 1462 C C . LEU A 1 184 ? -9.671 6.547 5.893 1.00 97.38 184 LEU A C 1
ATOM 1464 O O . LEU A 1 184 ? -10.725 6.832 6.454 1.00 97.38 184 LEU A O 1
ATOM 1468 N N . ILE A 1 185 ? -8.615 7.365 5.888 1.00 97.19 185 ILE A N 1
ATOM 1469 C CA . ILE A 1 185 ? -8.628 8.722 6.451 1.00 97.19 185 ILE A CA 1
ATOM 1470 C C . ILE A 1 185 ? -9.689 9.569 5.737 1.00 97.19 185 ILE A C 1
ATOM 1472 O O . ILE A 1 185 ? -10.501 10.216 6.395 1.00 97.19 185 ILE A O 1
ATOM 1476 N N . LEU A 1 186 ? -9.721 9.525 4.400 1.00 93.75 186 LEU A N 1
ATOM 1477 C CA . LEU A 1 186 ? -10.701 10.248 3.589 1.00 93.75 186 LEU A CA 1
ATOM 1478 C C . LEU A 1 186 ? -12.131 9.778 3.871 1.00 93.75 186 LEU A C 1
ATOM 1480 O O . LEU A 1 186 ? -13.010 10.610 4.078 1.00 93.75 186 LEU A O 1
ATOM 1484 N N . ARG A 1 187 ? -12.361 8.460 3.952 1.00 94.19 187 ARG A N 1
ATOM 1485 C CA . ARG A 1 187 ? -13.670 7.891 4.318 1.00 94.19 187 ARG A CA 1
ATOM 1486 C C . ARG A 1 187 ? -14.112 8.316 5.717 1.00 94.19 187 ARG A C 1
ATOM 1488 O O . ARG A 1 187 ? -15.265 8.697 5.895 1.00 94.19 187 ARG A O 1
ATOM 1495 N N . ALA A 1 188 ? -13.192 8.323 6.682 1.00 95.56 188 ALA A N 1
ATOM 1496 C CA . ALA A 1 188 ? -13.471 8.780 8.039 1.00 95.56 188 ALA A CA 1
ATOM 1497 C C . ALA A 1 188 ? -13.796 10.273 8.122 1.00 95.56 188 ALA A C 1
ATOM 1499 O O . ALA A 1 188 ? -14.541 10.670 9.011 1.00 95.56 188 ALA A O 1
ATOM 1500 N N . ALA A 1 189 ? -13.277 11.088 7.206 1.00 92.44 189 ALA A N 1
ATOM 1501 C CA . ALA A 1 189 ? -13.517 12.527 7.181 1.00 92.44 189 ALA A CA 1
ATOM 1502 C C . ALA A 1 189 ? -14.840 12.936 6.511 1.00 92.44 189 ALA A C 1
ATOM 1504 O O . ALA A 1 189 ? -15.191 14.116 6.524 1.00 92.44 189 ALA A O 1
ATOM 1505 N N . LEU A 1 190 ? -15.584 11.997 5.916 1.00 89.75 190 LEU A N 1
ATOM 1506 C CA . LEU A 1 190 ? -16.861 12.311 5.277 1.00 89.75 190 LEU A CA 1
ATOM 1507 C C . LEU A 1 190 ? -17.909 12.762 6.316 1.00 89.75 190 LEU A C 1
ATOM 1509 O O . LEU A 1 190 ? -17.969 12.180 7.398 1.00 89.75 190 LEU A O 1
ATOM 1513 N N . PRO A 1 191 ? -18.801 13.723 5.993 1.00 80.31 191 PRO A N 1
ATOM 1514 C CA . PRO A 1 191 ? -19.758 14.294 6.954 1.00 80.31 191 PRO A CA 1
ATOM 1515 C C . PRO A 1 191 ? -20.682 13.292 7.662 1.00 80.31 191 PRO A C 1
ATOM 1517 O O . PRO A 1 191 ? -21.158 13.571 8.757 1.00 80.31 191 PRO A O 1
ATOM 1520 N N . TYR A 1 192 ? -20.949 12.144 7.036 1.00 82.00 192 TYR A N 1
ATOM 1521 C CA . TYR A 1 192 ? -21.831 11.095 7.564 1.00 82.00 192 TYR A CA 1
ATOM 1522 C C . TYR A 1 192 ? -21.067 9.908 8.163 1.00 82.00 192 TYR A C 1
ATOM 1524 O O . TYR A 1 192 ? -21.671 8.894 8.505 1.00 82.00 192 TYR A O 1
ATOM 1532 N N . SER A 1 193 ? -19.739 10.004 8.258 1.00 89.88 193 SER A N 1
ATOM 1533 C CA . SER A 1 193 ? -18.925 8.989 8.915 1.00 89.88 193 SER A CA 1
ATOM 1534 C C . SER A 1 193 ? -19.232 8.975 10.419 1.00 89.88 193 SER A C 1
ATOM 1536 O O . SER A 1 193 ? -19.201 10.031 11.054 1.00 89.88 193 SER A O 1
ATOM 1538 N N . PRO A 1 194 ? -19.463 7.798 11.032 1.00 91.62 194 PRO A N 1
ATOM 1539 C CA . PRO A 1 194 ? -19.586 7.690 12.487 1.00 91.62 194 PRO A CA 1
ATOM 1540 C C . PRO A 1 194 ? -18.232 7.866 13.201 1.00 91.62 194 PRO A C 1
ATOM 1542 O O . PRO A 1 194 ? -18.162 7.893 14.433 1.00 91.62 194 PRO A O 1
ATOM 1545 N N . LEU A 1 195 ? -17.140 7.960 12.436 1.00 94.81 195 LEU A N 1
ATOM 1546 C CA . LEU A 1 195 ? -15.782 8.117 12.934 1.00 94.81 195 LEU A CA 1
ATOM 1547 C C . LEU A 1 195 ? -15.359 9.582 12.882 1.00 94.81 195 LEU A C 1
ATOM 1549 O O . LEU A 1 195 ? -15.638 10.288 11.918 1.00 94.81 195 LEU A O 1
ATOM 1553 N N . LYS A 1 196 ? -14.598 10.012 13.888 1.00 95.19 196 LYS A N 1
ATOM 1554 C CA . LYS A 1 196 ? -13.918 11.307 13.906 1.00 95.19 196 LYS A CA 1
ATOM 1555 C C . LYS A 1 196 ? -12.410 11.098 13.726 1.00 95.19 196 LYS A C 1
ATOM 1557 O O . LYS A 1 196 ? -11.764 10.673 14.689 1.00 95.19 196 LYS A O 1
ATOM 1562 N N . PRO A 1 197 ? -11.838 11.373 12.539 1.00 97.25 197 PRO A N 1
ATOM 1563 C CA . PRO A 1 197 ? -10.432 11.110 12.275 1.00 97.25 197 PRO A CA 1
ATOM 1564 C C . PRO A 1 197 ? -9.520 12.108 12.994 1.00 97.25 197 PRO A C 1
ATOM 1566 O O . PRO A 1 197 ? -9.778 13.313 13.021 1.00 97.25 197 PRO A O 1
ATOM 1569 N N . VAL A 1 198 ? -8.418 11.593 13.534 1.00 97.69 198 VAL A N 1
ATOM 1570 C CA . VAL A 1 198 ? -7.266 12.356 14.024 1.00 97.69 198 VAL A CA 1
ATOM 1571 C C . VAL A 1 198 ? -6.002 11.701 13.475 1.00 97.69 198 VAL A C 1
ATOM 1573 O O . VAL A 1 198 ? -5.918 10.477 13.439 1.00 97.69 198 VAL A O 1
ATOM 1576 N N . VAL A 1 199 ? -5.009 12.481 13.051 1.00 98.50 199 VAL A N 1
ATOM 1577 C CA . VAL A 1 199 ? -3.770 11.939 12.470 1.00 98.50 199 VAL A CA 1
ATOM 1578 C C . VAL A 1 199 ? -2.553 12.318 13.311 1.00 98.50 199 VAL A C 1
ATOM 1580 O O . VAL A 1 199 ? -2.276 13.492 13.537 1.00 98.50 199 VAL A O 1
ATOM 1583 N N . ALA A 1 200 ? -1.797 11.322 13.765 1.00 98.38 200 ALA A N 1
ATOM 1584 C CA . ALA A 1 200 ? -0.500 11.517 14.402 1.00 98.38 200 ALA A CA 1
ATOM 1585 C C . ALA A 1 200 ? 0.611 11.348 13.356 1.00 98.38 200 ALA A C 1
ATOM 1587 O O . ALA A 1 200 ? 0.767 10.265 12.792 1.00 98.38 200 ALA A O 1
ATOM 1588 N N . ILE A 1 201 ? 1.388 12.404 13.102 1.00 97.50 201 ILE A N 1
ATOM 1589 C CA . ILE A 1 201 ? 2.471 12.403 12.106 1.00 97.50 201 ILE A CA 1
ATOM 1590 C C . ILE A 1 201 ? 3.810 12.374 12.829 1.00 97.50 201 ILE A C 1
ATOM 1592 O O . ILE A 1 201 ? 4.168 13.325 13.519 1.00 97.50 201 ILE A O 1
ATOM 1596 N N . SER A 1 202 ? 4.580 11.300 12.677 1.00 96.19 202 SER A N 1
ATOM 1597 C CA . SER A 1 202 ? 5.852 11.186 13.383 1.00 96.19 202 SER A CA 1
ATOM 1598 C C . SER A 1 202 ? 6.920 12.141 12.835 1.00 96.19 202 SER A C 1
ATOM 1600 O O . SER A 1 202 ? 6.930 12.537 11.665 1.00 96.19 202 SER A O 1
ATOM 1602 N N . ASN A 1 203 ? 7.915 12.442 13.674 1.00 93.75 203 ASN A N 1
ATOM 1603 C CA . ASN A 1 203 ? 9.099 13.199 13.261 1.00 93.75 203 ASN A CA 1
ATOM 1604 C C . ASN A 1 203 ? 9.880 12.528 12.114 1.00 93.75 203 ASN A C 1
ATOM 1606 O O . ASN A 1 203 ? 10.652 13.204 11.434 1.00 93.75 203 ASN A O 1
ATOM 1610 N N . ARG A 1 204 ? 9.711 11.216 11.889 1.00 91.31 204 ARG A N 1
ATOM 1611 C CA . ARG A 1 204 ? 10.350 10.505 10.773 1.00 91.31 204 ARG A CA 1
ATOM 1612 C C . ARG A 1 204 ? 9.781 10.988 9.437 1.00 91.31 204 ARG A C 1
ATOM 1614 O O . ARG A 1 204 ? 10.560 11.333 8.553 1.00 91.31 204 ARG A O 1
ATOM 1621 N N . ILE A 1 205 ? 8.457 11.106 9.323 1.00 91.38 205 ILE A N 1
ATOM 1622 C CA . ILE A 1 205 ? 7.786 11.651 8.132 1.00 91.38 205 ILE A CA 1
ATOM 1623 C C . ILE A 1 205 ? 8.221 13.092 7.868 1.00 91.38 205 ILE A C 1
ATOM 1625 O O . ILE A 1 205 ? 8.610 13.420 6.749 1.00 91.38 205 ILE A O 1
ATOM 1629 N N . ILE A 1 206 ? 8.228 13.929 8.909 1.00 91.00 206 ILE A N 1
ATOM 1630 C CA . ILE A 1 206 ? 8.594 15.350 8.796 1.00 91.00 206 ILE A CA 1
ATOM 1631 C C . ILE A 1 206 ? 10.024 15.511 8.257 1.00 91.00 206 ILE A C 1
ATOM 1633 O O . ILE A 1 206 ? 10.281 16.378 7.422 1.00 91.00 206 ILE A O 1
ATOM 1637 N N . LYS A 1 207 ? 10.957 14.651 8.685 1.00 87.81 207 LYS A N 1
ATOM 1638 C CA . LYS A 1 207 ? 12.360 14.683 8.239 1.00 87.81 207 LYS A CA 1
ATOM 1639 C C . LYS A 1 207 ? 12.579 14.154 6.820 1.00 87.81 207 LYS A C 1
ATOM 1641 O O . LYS A 1 207 ? 13.549 14.562 6.187 1.00 87.81 207 LYS A O 1
ATOM 1646 N N . HIS A 1 208 ? 11.727 13.259 6.317 1.00 74.88 208 HIS A N 1
ATOM 1647 C CA . HIS A 1 208 ? 11.924 12.624 5.006 1.00 74.88 208 HIS A CA 1
ATOM 1648 C C . HIS A 1 208 ? 11.719 13.565 3.806 1.00 74.88 208 HIS A C 1
ATOM 1650 O O . HIS A 1 208 ? 12.151 13.238 2.700 1.00 74.88 208 HIS A O 1
ATOM 1656 N N . GLY A 1 209 ? 11.138 14.752 4.007 1.00 66.75 209 GLY A N 1
ATOM 1657 C CA . GLY A 1 209 ? 11.176 15.839 3.029 1.00 66.75 209 GLY A CA 1
ATOM 1658 C C . GLY A 1 209 ? 9.833 16.521 2.783 1.00 66.75 209 GLY A C 1
ATOM 1659 O O . GLY A 1 209 ? 8.769 16.054 3.183 1.00 66.75 209 GLY A O 1
ATOM 1660 N N . SER A 1 210 ? 9.896 17.653 2.080 1.00 67.62 210 SER A N 1
ATOM 1661 C CA . SER A 1 210 ? 8.771 18.578 1.916 1.00 67.62 210 SER A CA 1
ATOM 1662 C C . SER A 1 210 ? 7.637 18.059 1.032 1.00 67.62 210 SER A C 1
ATOM 1664 O O . SER A 1 210 ? 6.507 18.498 1.213 1.00 67.62 210 SER A O 1
ATOM 1666 N N . TYR A 1 211 ? 7.889 17.148 0.082 1.00 77.31 211 TYR A N 1
ATOM 1667 C CA . TYR A 1 211 ? 6.860 16.771 -0.897 1.00 77.31 211 TYR A CA 1
ATOM 1668 C C . TYR A 1 211 ? 5.753 15.895 -0.286 1.00 77.31 211 TYR A C 1
ATOM 1670 O O . TYR A 1 211 ? 4.580 16.221 -0.440 1.00 77.31 211 TYR A O 1
ATOM 1678 N N . LEU A 1 212 ? 6.117 14.817 0.424 1.00 82.50 212 LEU A N 1
ATOM 1679 C CA . LEU A 1 212 ? 5.146 13.910 1.041 1.00 82.50 212 LEU A CA 1
ATOM 1680 C C . LEU A 1 212 ? 4.386 14.643 2.141 1.00 82.50 212 LEU A C 1
ATOM 1682 O O . LEU A 1 212 ? 3.168 14.550 2.216 1.00 82.50 212 LEU A O 1
ATOM 1686 N N . LEU A 1 213 ? 5.106 15.423 2.953 1.00 89.06 213 LEU A N 1
ATOM 1687 C CA . LEU A 1 213 ? 4.485 16.247 3.978 1.00 89.06 213 LEU A CA 1
ATOM 1688 C C . LEU A 1 213 ? 3.498 17.244 3.361 1.00 89.06 213 LEU A C 1
ATOM 1690 O O . LEU A 1 213 ? 2.389 17.357 3.858 1.00 89.06 213 LEU A O 1
ATOM 1694 N N . LYS A 1 214 ? 3.846 17.908 2.249 1.00 89.25 214 LYS A N 1
ATOM 1695 C CA . LYS A 1 214 ? 2.925 18.807 1.537 1.00 89.25 214 LYS A CA 1
ATOM 1696 C C . LYS A 1 214 ? 1.657 18.083 1.083 1.00 89.25 214 LYS A C 1
ATOM 1698 O O . LYS A 1 214 ? 0.576 18.649 1.179 1.00 89.25 214 LYS A O 1
ATOM 1703 N N . GLU A 1 215 ? 1.775 16.853 0.595 1.00 87.88 215 GLU A N 1
ATOM 1704 C CA . GLU A 1 215 ? 0.617 16.067 0.167 1.00 87.88 215 GLU A CA 1
ATOM 1705 C C . GLU A 1 215 ? -0.264 15.631 1.343 1.00 87.88 215 GLU A C 1
ATOM 1707 O O . GLU A 1 215 ? -1.485 15.774 1.273 1.00 87.88 215 GLU A O 1
ATOM 1712 N N . ILE A 1 216 ? 0.351 15.170 2.437 1.00 93.00 216 ILE A N 1
ATOM 1713 C CA . ILE A 1 216 ? -0.348 14.854 3.688 1.00 93.00 216 ILE A CA 1
ATOM 1714 C C . ILE A 1 216 ? -1.097 16.094 4.179 1.00 93.00 216 ILE A C 1
ATOM 1716 O O . ILE A 1 216 ? -2.307 16.042 4.371 1.00 93.00 216 ILE A O 1
ATOM 1720 N N . MET A 1 217 ? -0.396 17.220 4.317 1.00 94.69 217 MET A N 1
ATOM 1721 C CA . MET A 1 217 ? -0.963 18.480 4.795 1.00 94.69 217 MET A CA 1
ATOM 1722 C C . MET A 1 217 ? -2.112 18.963 3.915 1.00 94.69 217 MET A C 1
ATOM 1724 O O . MET A 1 217 ? -3.158 19.318 4.443 1.00 94.69 217 MET A O 1
ATOM 1728 N N . ASN A 1 218 ? -1.976 18.873 2.589 1.00 91.06 218 ASN A N 1
ATOM 1729 C CA . ASN A 1 218 ? -3.050 19.228 1.667 1.00 91.06 218 ASN A CA 1
ATOM 1730 C C . ASN A 1 218 ? -4.323 18.402 1.920 1.00 91.06 218 ASN A C 1
ATOM 1732 O O . ASN A 1 218 ? -5.420 18.953 1.929 1.00 91.06 218 ASN A O 1
ATOM 1736 N N . VAL A 1 219 ? -4.196 17.092 2.164 1.00 91.25 219 VAL A N 1
ATOM 1737 C CA . VAL A 1 219 ? -5.347 16.244 2.512 1.00 91.25 219 VAL A CA 1
ATOM 1738 C C . VAL A 1 219 ? -5.942 16.651 3.860 1.00 91.25 219 VAL A C 1
ATOM 1740 O O . VAL A 1 219 ? -7.154 16.826 3.964 1.00 91.25 219 VAL A O 1
ATOM 1743 N N . LEU A 1 220 ? -5.112 16.829 4.887 1.00 94.94 220 LEU A N 1
ATOM 1744 C CA . LEU A 1 220 ? -5.596 17.157 6.229 1.00 94.94 220 LEU A CA 1
ATOM 1745 C C . LEU A 1 220 ? -6.300 18.518 6.268 1.00 94.94 220 LEU A C 1
ATOM 1747 O O . LEU A 1 220 ? -7.364 18.631 6.868 1.00 94.94 220 LEU A O 1
ATOM 1751 N N . GLU A 1 221 ? -5.759 19.524 5.582 1.00 93.56 221 GLU A N 1
ATOM 1752 C CA . GLU A 1 221 ? -6.343 20.864 5.479 1.00 93.56 221 GLU A CA 1
ATOM 1753 C C . GLU A 1 221 ? -7.637 20.859 4.655 1.00 93.56 221 GLU A C 1
ATOM 1755 O O . GLU A 1 221 ? -8.643 21.408 5.101 1.00 93.56 221 GLU A O 1
ATOM 1760 N N . THR A 1 222 ? -7.652 20.179 3.500 1.00 90.69 222 THR A N 1
ATOM 1761 C CA . THR A 1 222 ? -8.834 20.108 2.616 1.00 90.69 222 THR A CA 1
ATOM 1762 C C . THR A 1 222 ? -10.049 19.513 3.328 1.00 90.69 222 THR A C 1
ATOM 1764 O O . THR A 1 222 ? -11.174 19.964 3.123 1.00 90.69 222 THR A O 1
ATOM 1767 N N . PHE A 1 223 ? -9.828 18.510 4.179 1.00 91.25 223 PHE A N 1
ATOM 1768 C CA . PHE A 1 223 ? -10.891 17.805 4.896 1.00 91.25 223 PHE A CA 1
ATOM 1769 C C . PHE A 1 223 ? -11.030 18.238 6.364 1.00 91.25 223 PHE A C 1
ATOM 1771 O O . PHE A 1 223 ? -11.778 17.614 7.116 1.00 91.25 223 PHE A O 1
ATOM 1778 N N . ASN A 1 224 ? -10.328 19.301 6.779 1.00 92.19 224 ASN A N 1
ATOM 1779 C CA . ASN A 1 224 ? -10.320 19.820 8.151 1.00 92.19 224 ASN A CA 1
ATOM 1780 C C . ASN A 1 224 ? -10.068 18.728 9.218 1.00 92.19 224 ASN A C 1
ATOM 1782 O O . ASN A 1 224 ? -10.729 18.662 10.259 1.00 92.19 224 ASN A O 1
ATOM 1786 N N . ILE A 1 225 ? -9.121 17.832 8.939 1.00 95.88 225 ILE A N 1
ATOM 1787 C CA . ILE A 1 225 ? -8.763 16.707 9.803 1.00 95.88 225 ILE A CA 1
ATOM 1788 C C . ILE A 1 225 ? -7.761 17.191 10.848 1.00 95.88 225 ILE A C 1
ATOM 1790 O O . ILE A 1 225 ? -6.708 17.740 10.524 1.00 95.88 225 ILE A O 1
ATOM 1794 N N . SER A 1 226 ? -8.070 16.953 12.123 1.00 96.56 226 SER A N 1
ATOM 1795 C CA . SER A 1 226 ? -7.160 17.287 13.221 1.00 96.56 226 SER A CA 1
ATOM 1796 C C . SER A 1 226 ? -5.904 16.422 13.168 1.00 96.56 226 SER A C 1
ATOM 1798 O O . SER A 1 226 ? -5.985 15.208 12.978 1.00 96.56 226 SER A O 1
ATOM 1800 N N . TRP A 1 227 ? -4.742 17.024 13.394 1.00 98.00 227 TRP A N 1
ATOM 1801 C CA . TRP A 1 227 ? -3.477 16.303 13.416 1.00 98.00 227 TRP A CA 1
ATOM 1802 C C . TRP A 1 227 ? -2.493 16.910 14.412 1.00 98.00 227 TRP A C 1
ATOM 1804 O O . TRP A 1 227 ? -2.659 18.048 14.850 1.00 98.00 227 TRP A O 1
ATOM 1814 N N . PHE A 1 228 ? -1.482 16.133 14.795 1.00 97.81 228 PHE A N 1
ATOM 1815 C CA . PHE A 1 228 ? -0.403 16.588 15.670 1.00 97.81 228 PHE A CA 1
ATOM 1816 C C . PHE A 1 228 ? 0.876 15.772 15.459 1.00 97.81 228 PHE A C 1
ATOM 1818 O O . PHE A 1 228 ? 0.848 14.665 14.915 1.00 97.81 228 PHE A O 1
ATOM 1825 N N . THR A 1 229 ? 1.998 16.313 15.934 1.00 97.69 229 THR A N 1
ATOM 1826 C CA . THR A 1 229 ? 3.299 15.634 15.939 1.00 97.69 229 THR A CA 1
ATOM 1827 C C . THR A 1 229 ? 3.590 15.104 17.343 1.00 97.69 229 THR A C 1
ATOM 1829 O O . THR A 1 229 ? 3.876 15.907 18.232 1.00 97.69 229 THR A O 1
ATOM 1832 N N . PRO A 1 230 ? 3.521 13.784 17.589 1.00 96.50 230 PRO A N 1
ATOM 1833 C CA . PRO A 1 230 ? 3.810 13.225 18.903 1.00 96.50 230 PRO A CA 1
ATOM 1834 C C . PRO A 1 230 ? 5.313 13.263 19.212 1.00 96.50 230 PRO A C 1
ATOM 1836 O O . PRO A 1 230 ? 6.151 12.973 18.352 1.00 96.50 230 PRO A O 1
ATOM 1839 N N . SER A 1 231 ? 5.656 13.523 20.472 1.00 94.56 231 SER A N 1
ATOM 1840 C CA . SER A 1 231 ? 7.020 13.363 20.999 1.00 94.56 231 SER A CA 1
ATOM 1841 C C . SER A 1 231 ? 7.365 11.886 21.213 1.00 94.56 231 SER A C 1
ATOM 1843 O O . SER A 1 231 ? 8.534 11.502 21.188 1.00 94.56 231 SER A O 1
ATOM 1845 N N . GLY A 1 232 ? 6.347 11.040 21.399 1.00 93.75 232 GLY A N 1
ATOM 1846 C CA . GLY A 1 232 ? 6.491 9.595 21.538 1.00 93.75 232 GLY A CA 1
ATOM 1847 C C . GLY A 1 232 ? 5.152 8.862 21.681 1.00 93.75 232 GLY A C 1
ATOM 1848 O O . GLY A 1 232 ? 4.092 9.476 21.557 1.00 93.75 232 GLY A O 1
ATOM 1849 N N . PRO A 1 233 ? 5.182 7.546 21.972 1.00 96.56 233 PRO A N 1
ATOM 1850 C CA . PRO A 1 233 ? 3.980 6.714 22.059 1.00 96.56 233 PRO A CA 1
ATOM 1851 C C . PRO A 1 233 ? 2.928 7.208 23.062 1.00 96.56 233 PRO A C 1
ATOM 1853 O O . PRO A 1 233 ? 1.733 7.066 22.812 1.00 96.56 233 PRO A O 1
ATOM 1856 N N . VAL A 1 234 ? 3.372 7.792 24.183 1.00 95.19 234 VAL A N 1
ATOM 1857 C CA . VAL A 1 234 ? 2.506 8.262 25.280 1.00 95.19 234 VAL A CA 1
ATOM 1858 C C . VAL A 1 234 ? 1.589 9.397 24.825 1.00 95.19 234 VAL A C 1
ATOM 1860 O O . VAL A 1 234 ? 0.409 9.384 25.156 1.00 95.19 234 VAL A O 1
ATOM 1863 N N . ASP A 1 235 ? 2.089 10.331 24.012 1.00 95.44 235 ASP A N 1
ATOM 1864 C CA . ASP A 1 235 ? 1.282 11.442 23.489 1.00 95.44 235 ASP A CA 1
ATOM 1865 C C . ASP A 1 235 ? 0.126 10.924 22.625 1.00 95.44 235 ASP A C 1
ATOM 1867 O O . ASP A 1 235 ? -1.000 11.410 22.718 1.00 95.44 235 ASP A O 1
ATOM 1871 N N . ILE A 1 236 ? 0.393 9.886 21.824 1.00 96.25 236 ILE A N 1
ATOM 1872 C CA . ILE A 1 236 ? -0.620 9.246 20.982 1.00 96.25 236 ILE A CA 1
ATOM 1873 C C . ILE A 1 236 ? -1.664 8.527 21.845 1.00 96.25 236 ILE A C 1
ATOM 1875 O O . ILE A 1 236 ? -2.861 8.671 21.610 1.00 96.25 236 ILE A O 1
ATOM 1879 N N . ALA A 1 237 ? -1.229 7.789 22.869 1.00 93.69 237 ALA A N 1
ATOM 1880 C CA . ALA A 1 237 ? -2.138 7.111 23.791 1.00 93.69 237 ALA A CA 1
ATOM 1881 C C . ALA A 1 237 ? -3.011 8.101 24.582 1.00 93.69 237 ALA A C 1
ATOM 1883 O O . ALA A 1 237 ? -4.210 7.881 24.731 1.00 93.69 237 ALA A O 1
ATOM 1884 N N . ASN A 1 238 ? -2.447 9.234 25.011 1.00 91.88 238 ASN A N 1
ATOM 1885 C CA . ASN A 1 238 ? -3.189 10.295 25.691 1.00 91.88 238 ASN A CA 1
ATOM 1886 C C . ASN A 1 238 ? -4.280 10.911 24.805 1.00 91.88 238 ASN A C 1
ATOM 1888 O O . ASN A 1 238 ? -5.351 11.245 25.309 1.00 91.88 238 ASN A O 1
ATOM 1892 N N . ALA A 1 239 ? -4.050 11.015 23.492 1.00 92.62 239 ALA A N 1
ATOM 1893 C CA . ALA A 1 239 ? -5.052 11.501 22.542 1.00 92.62 239 ALA A CA 1
ATOM 1894 C C . ALA A 1 239 ? -6.270 10.560 22.395 1.00 92.62 239 ALA A C 1
ATOM 1896 O O . ALA A 1 239 ? -7.322 10.992 21.921 1.00 92.62 239 ALA A O 1
ATOM 1897 N N . LEU A 1 240 ? -6.144 9.297 22.818 1.00 90.94 240 LEU A N 1
ATOM 1898 C CA . LEU A 1 240 ? -7.207 8.283 22.794 1.00 90.94 240 LEU A CA 1
ATOM 1899 C C . LEU A 1 240 ? -7.985 8.188 24.123 1.00 90.94 240 LEU A C 1
ATOM 1901 O O . LEU A 1 240 ? -9.047 7.568 24.170 1.00 90.94 240 LEU A O 1
ATOM 1905 N N . SER A 1 241 ? -7.480 8.788 25.206 1.00 84.75 241 SER A N 1
ATOM 1906 C CA . SER A 1 241 ? -8.022 8.628 26.561 1.00 84.75 241 SER A CA 1
ATOM 1907 C C . SER A 1 241 ? -9.445 9.176 26.735 1.00 84.75 241 SER A C 1
ATOM 1909 O O . SER A 1 241 ? -9.806 10.239 26.227 1.00 84.75 241 SER A O 1
ATOM 1911 N N . GLY A 1 242 ? -10.246 8.463 27.538 1.00 75.44 242 GLY A N 1
ATOM 1912 C CA . GLY A 1 242 ? -11.563 8.913 28.008 1.00 75.44 242 GLY A CA 1
ATOM 1913 C C . GLY A 1 242 ? -12.718 8.755 27.013 1.00 75.44 242 GLY A C 1
ATOM 1914 O O . GLY A 1 242 ? -13.780 9.331 27.243 1.00 75.44 242 GLY A O 1
ATOM 1915 N N . LYS A 1 243 ? -12.532 8.018 25.907 1.00 78.19 243 LYS A N 1
ATOM 1916 C CA . LYS A 1 243 ? -13.546 7.821 24.856 1.00 78.19 243 LYS A CA 1
ATOM 1917 C C . LYS A 1 243 ? -13.467 6.413 24.263 1.00 78.19 243 LYS A C 1
ATOM 1919 O O . LYS A 1 243 ? -12.397 5.811 24.249 1.00 78.19 243 LYS A O 1
ATOM 1924 N N . GLN A 1 244 ? -14.577 5.930 23.702 1.00 86.19 244 GLN A N 1
ATOM 1925 C CA . GLN A 1 244 ? -14.522 4.830 22.737 1.00 86.19 244 GLN A CA 1
ATOM 1926 C C . GLN A 1 244 ? -13.688 5.298 21.543 1.00 86.19 244 GLN A C 1
ATOM 1928 O O . GLN A 1 244 ? -13.943 6.372 20.982 1.00 86.19 244 GLN A O 1
ATOM 1933 N N . SER A 1 245 ? -12.658 4.534 21.198 1.00 94.56 245 SER A N 1
ATOM 1934 C CA . SER A 1 245 ? -11.701 4.954 20.186 1.00 94.56 245 SER A CA 1
ATOM 1935 C C . SER A 1 245 ? -11.153 3.790 19.371 1.00 94.56 245 SER A C 1
ATOM 1937 O O . SER A 1 245 ? -11.213 2.624 19.765 1.00 94.56 245 SER A O 1
ATOM 1939 N N . ALA A 1 246 ? -10.625 4.131 18.203 1.00 97.56 246 ALA A N 1
ATOM 1940 C CA . ALA A 1 246 ? -9.903 3.225 17.333 1.00 97.56 246 ALA A CA 1
ATOM 1941 C C . ALA A 1 246 ? -8.492 3.764 17.105 1.00 97.56 246 ALA A C 1
ATOM 1943 O O . ALA A 1 246 ? -8.308 4.960 16.877 1.00 97.56 246 ALA A O 1
ATOM 1944 N N . LEU A 1 247 ? -7.506 2.876 17.131 1.00 98.44 247 LEU A N 1
ATOM 1945 C CA . LEU A 1 247 ? -6.133 3.151 16.739 1.00 98.44 247 LEU A CA 1
ATOM 1946 C C . LEU A 1 247 ? -5.828 2.372 15.464 1.00 98.44 247 LEU A C 1
ATOM 1948 O O . LEU A 1 247 ? -5.820 1.144 15.488 1.00 98.44 247 LEU A O 1
ATOM 1952 N N . ILE A 1 248 ? -5.572 3.077 14.365 1.00 98.56 248 ILE A N 1
ATOM 1953 C CA . ILE A 1 248 ? -5.335 2.487 13.048 1.00 98.56 248 ILE A CA 1
ATOM 1954 C C . ILE A 1 248 ? -3.901 2.779 12.599 1.00 98.56 248 ILE A C 1
ATOM 1956 O O . ILE A 1 248 ? -3.435 3.918 12.604 1.00 98.56 248 ILE A O 1
ATOM 1960 N N . THR A 1 249 ? -3.192 1.730 12.193 1.00 98.12 249 THR A N 1
ATOM 1961 C CA . THR A 1 249 ? -1.797 1.785 11.734 1.00 98.12 249 THR A CA 1
ATOM 1962 C C . THR A 1 249 ? -1.644 1.006 10.428 1.00 98.12 249 THR A C 1
ATOM 1964 O O . THR A 1 249 ? -2.452 0.127 10.144 1.00 98.12 249 THR A O 1
ATOM 1967 N N . ALA A 1 250 ? -0.610 1.296 9.637 1.00 94.88 250 ALA A N 1
ATOM 1968 C CA . ALA A 1 250 ? -0.243 0.495 8.458 1.00 94.88 250 ALA A CA 1
ATOM 1969 C C . ALA A 1 250 ? 1.131 -0.195 8.595 1.00 94.88 250 ALA A C 1
ATOM 1971 O O . ALA A 1 250 ? 1.557 -0.932 7.712 1.00 94.88 250 ALA A O 1
ATOM 1972 N N . SER A 1 251 ? 1.817 0.030 9.720 1.00 86.75 251 SER A N 1
ATOM 1973 C CA . SER A 1 251 ? 3.152 -0.500 10.017 1.00 86.75 251 SER A CA 1
ATOM 1974 C C . SER A 1 251 ? 3.294 -0.756 11.517 1.00 86.75 251 SER A C 1
ATOM 1976 O O . SER A 1 251 ? 3.919 0.025 12.238 1.00 86.75 251 SER A O 1
ATOM 1978 N N . GLU A 1 252 ? 2.670 -1.817 12.025 1.00 95.75 252 GLU A N 1
ATOM 1979 C CA . GLU A 1 252 ? 2.785 -2.219 13.430 1.00 95.75 252 GLU A CA 1
ATOM 1980 C C . GLU A 1 252 ? 3.354 -3.628 13.527 1.00 95.75 252 GLU A C 1
ATOM 1982 O O . GLU A 1 252 ? 2.834 -4.535 12.905 1.00 95.75 252 GLU A O 1
ATOM 1987 N N . SER A 1 253 ? 4.442 -3.799 14.273 1.00 95.44 253 SER A N 1
ATOM 1988 C CA . SER A 1 253 ? 4.939 -5.079 14.789 1.00 95.44 253 SER A CA 1
ATOM 1989 C C . SER A 1 253 ? 6.076 -4.794 15.773 1.00 95.44 253 SER A C 1
ATOM 1991 O O . SER A 1 253 ? 6.574 -3.670 15.852 1.00 95.44 253 SER A O 1
ATOM 1993 N N . ASN A 1 254 ? 6.563 -5.797 16.497 1.00 94.62 254 ASN A N 1
ATOM 1994 C CA . ASN A 1 254 ? 7.735 -5.643 17.371 1.00 94.62 254 ASN A CA 1
ATOM 1995 C C . ASN A 1 254 ? 9.067 -5.390 16.619 1.00 94.62 254 ASN A C 1
ATOM 1997 O O . ASN A 1 254 ? 10.122 -5.309 17.255 1.00 94.62 254 ASN A O 1
ATOM 2001 N N . ALA A 1 255 ? 9.052 -5.248 15.289 1.00 92.00 255 ALA A N 1
ATOM 2002 C CA . ALA A 1 255 ? 10.221 -4.851 14.514 1.00 92.00 255 ALA A CA 1
ATOM 2003 C C . ALA A 1 255 ? 10.651 -3.412 14.851 1.00 92.00 255 ALA A C 1
ATOM 2005 O O . ALA A 1 255 ? 9.826 -2.514 15.017 1.00 92.00 255 ALA A O 1
ATOM 2006 N N . ALA A 1 256 ? 11.962 -3.154 14.889 1.00 92.00 256 ALA A N 1
ATOM 2007 C CA . ALA A 1 256 ? 12.505 -1.854 15.301 1.00 92.00 256 ALA A CA 1
ATOM 2008 C C . ALA A 1 256 ? 11.998 -0.673 14.448 1.00 92.00 256 ALA A C 1
ATOM 2010 O O . ALA A 1 256 ? 11.768 0.418 14.971 1.00 92.00 256 ALA A O 1
ATOM 2011 N N . ALA A 1 257 ? 11.778 -0.891 13.147 1.00 90.25 257 ALA A N 1
ATOM 2012 C CA . ALA A 1 257 ? 11.225 0.125 12.253 1.00 90.25 257 ALA A CA 1
ATOM 2013 C C . ALA A 1 257 ? 9.792 0.543 12.638 1.00 90.25 257 ALA A C 1
ATOM 2015 O O . ALA A 1 257 ? 9.421 1.687 12.395 1.00 90.25 257 ALA A O 1
ATOM 2016 N N . HIS A 1 258 ? 9.029 -0.346 13.284 1.00 94.94 258 HIS A N 1
ATOM 2017 C CA . HIS A 1 258 ? 7.616 -0.178 13.649 1.00 94.94 258 HIS A CA 1
ATOM 2018 C C . HIS A 1 258 ? 7.426 0.204 15.131 1.00 94.94 258 HIS A C 1
ATOM 2020 O O . HIS A 1 258 ? 6.313 0.181 15.662 1.00 94.94 258 HIS A O 1
ATOM 2026 N N . ALA A 1 259 ? 8.516 0.546 15.829 1.00 95.62 259 ALA A N 1
ATOM 2027 C CA . ALA A 1 259 ? 8.524 0.697 17.280 1.00 95.62 259 ALA A CA 1
ATOM 2028 C C . ALA A 1 259 ? 7.551 1.762 17.813 1.00 95.62 259 ALA A C 1
ATOM 2030 O O . ALA A 1 259 ? 7.061 1.596 18.928 1.00 95.62 259 ALA A O 1
ATOM 2031 N N . LEU A 1 260 ? 7.278 2.839 17.064 1.00 97.25 260 LEU A N 1
ATOM 2032 C CA . LEU A 1 260 ? 6.305 3.856 17.476 1.00 97.25 260 LEU A CA 1
ATOM 2033 C C . LEU A 1 260 ? 4.902 3.242 17.552 1.00 97.25 260 LEU A C 1
ATOM 2035 O O . LEU A 1 260 ? 4.333 3.174 18.639 1.00 97.25 260 LEU A O 1
ATOM 2039 N N . SER A 1 261 ? 4.403 2.721 16.428 1.00 97.50 261 SER A N 1
ATOM 2040 C CA . SER A 1 261 ? 3.091 2.075 16.318 1.00 97.50 261 SER A CA 1
ATOM 2041 C C . SER A 1 261 ? 2.923 0.930 17.318 1.00 97.50 261 SER A C 1
ATOM 2043 O O . SER A 1 261 ? 1.925 0.874 18.032 1.00 97.50 261 SER A O 1
ATOM 2045 N N . HIS A 1 262 ? 3.925 0.053 17.433 1.00 97.94 262 HIS A N 1
ATOM 2046 C CA . HIS A 1 262 ? 3.869 -1.103 18.331 1.00 97.94 262 HIS A CA 1
ATOM 2047 C C . HIS A 1 262 ? 3.784 -0.701 19.802 1.00 97.94 262 HIS A C 1
ATOM 2049 O O . HIS A 1 262 ? 2.923 -1.187 20.533 1.00 97.94 262 HIS A O 1
ATOM 2055 N N . LYS A 1 263 ? 4.639 0.232 20.242 1.00 97.88 263 LYS A N 1
ATOM 2056 C CA . LYS A 1 263 ? 4.604 0.722 21.625 1.00 97.88 263 LYS A CA 1
ATOM 2057 C C . LYS A 1 263 ? 3.298 1.440 21.926 1.00 97.88 263 LYS A C 1
ATOM 2059 O O . LYS A 1 263 ? 2.774 1.248 23.015 1.00 97.88 263 LYS A O 1
ATOM 2064 N N . THR A 1 264 ? 2.763 2.221 20.987 1.00 98.06 264 THR A N 1
ATOM 2065 C CA . THR A 1 264 ? 1.458 2.866 21.165 1.00 98.06 264 THR A CA 1
ATOM 2066 C C . THR A 1 264 ? 0.346 1.834 21.307 1.00 98.06 264 THR A C 1
ATOM 2068 O O . THR A 1 264 ? -0.464 1.967 22.215 1.00 98.06 264 THR A O 1
ATOM 2071 N N . CYS A 1 265 ? 0.333 0.776 20.491 1.00 98.25 265 CYS A N 1
ATOM 2072 C CA . CYS A 1 265 ? -0.632 -0.313 20.641 1.00 98.25 265 CYS A CA 1
ATOM 2073 C C . CYS A 1 265 ? -0.545 -0.990 22.020 1.00 98.25 265 CYS A C 1
ATOM 2075 O O . CYS A 1 265 ? -1.577 -1.279 22.617 1.00 98.25 265 CYS A O 1
ATOM 2077 N N . LEU A 1 266 ? 0.660 -1.198 22.560 1.00 97.19 266 LEU A N 1
ATOM 2078 C CA . LEU A 1 266 ? 0.836 -1.799 23.890 1.00 97.19 266 LEU A CA 1
ATOM 2079 C C . LEU A 1 266 ? 0.290 -0.934 25.036 1.00 97.19 266 LEU A C 1
ATOM 2081 O O . LEU A 1 266 ? -0.149 -1.483 26.043 1.00 97.19 266 LEU A O 1
ATOM 2085 N N . ILE A 1 267 ? 0.342 0.394 24.904 1.00 96.88 267 ILE A N 1
ATOM 2086 C CA . ILE A 1 267 ? -0.061 1.335 25.965 1.00 96.88 267 ILE A CA 1
ATOM 2087 C C . ILE A 1 267 ? -1.385 2.053 25.675 1.00 96.88 267 ILE A C 1
ATOM 2089 O O . ILE A 1 267 ? -1.747 2.976 26.405 1.00 96.88 267 ILE A O 1
ATOM 2093 N N . ALA A 1 268 ? -2.090 1.678 24.604 1.00 96.69 268 ALA A N 1
ATOM 2094 C CA . ALA A 1 268 ? -3.367 2.285 24.254 1.00 96.69 268 ALA A CA 1
ATOM 2095 C C . ALA A 1 268 ? -4.373 2.097 25.407 1.00 96.69 268 ALA A C 1
ATOM 2097 O O . ALA A 1 268 ? -4.405 1.026 26.025 1.00 96.69 268 ALA A O 1
ATOM 2098 N N . PRO A 1 269 ? -5.195 3.114 25.720 1.00 94.50 269 PRO A N 1
ATOM 2099 C CA . PRO A 1 269 ? -6.087 3.054 26.867 1.00 94.50 269 PRO A CA 1
ATOM 2100 C C . PRO A 1 269 ? -7.148 1.950 26.705 1.00 94.50 269 PRO A C 1
ATOM 2102 O O . PRO A 1 269 ? -7.539 1.630 25.573 1.00 94.50 269 PRO A O 1
ATOM 2105 N N . PRO A 1 270 ? -7.662 1.385 27.817 1.00 91.06 270 PRO A N 1
ATOM 2106 C CA . PRO A 1 270 ? -8.764 0.428 27.777 1.00 91.06 270 PRO A CA 1
ATOM 2107 C C . PRO A 1 270 ? -9.955 0.973 26.978 1.00 91.06 270 PRO A C 1
ATOM 2109 O O . PRO A 1 270 ? -10.310 2.142 27.108 1.00 91.06 270 PRO A O 1
ATOM 2112 N N . GLY A 1 271 ? -10.569 0.125 26.150 1.00 89.88 271 GLY A N 1
ATOM 2113 C CA . GLY A 1 271 ? -11.657 0.526 25.249 1.00 89.88 271 GLY A CA 1
ATOM 2114 C C . GLY A 1 271 ? -11.206 1.038 23.874 1.00 89.88 271 GLY A C 1
ATOM 2115 O O . GLY A 1 271 ? -12.059 1.368 23.053 1.00 89.88 271 GLY A O 1
ATOM 2116 N N . THR A 1 272 ? -9.896 1.069 23.600 1.00 96.69 272 THR A N 1
ATOM 2117 C CA . THR A 1 272 ? -9.358 1.320 22.253 1.00 96.69 272 THR A CA 1
ATOM 2118 C C . THR A 1 272 ? -9.290 0.025 21.449 1.00 96.69 272 THR A C 1
ATOM 2120 O O . THR A 1 272 ? -8.599 -0.911 21.859 1.00 96.69 272 THR A O 1
ATOM 2123 N N . ILE A 1 273 ? -9.919 -0.010 20.272 1.00 97.88 273 ILE A N 1
ATOM 2124 C CA . ILE A 1 273 ? -9.702 -1.090 19.296 1.00 97.88 273 ILE A CA 1
ATOM 2125 C C . ILE A 1 273 ? -8.464 -0.773 18.463 1.00 97.88 273 ILE A C 1
ATOM 2127 O O . ILE A 1 273 ? -8.377 0.289 17.850 1.00 97.88 273 ILE A O 1
ATOM 2131 N N . LYS A 1 274 ? -7.503 -1.695 18.425 1.00 98.44 274 LYS A N 1
ATOM 2132 C CA . LYS A 1 274 ? -6.218 -1.519 17.742 1.00 98.44 274 LYS A CA 1
ATOM 2133 C C . LYS A 1 274 ? -6.197 -2.333 16.460 1.00 98.44 274 LYS A C 1
ATOM 2135 O O . LYS A 1 274 ? -6.284 -3.559 16.497 1.00 98.44 274 LYS A O 1
ATOM 2140 N N . ILE A 1 275 ? -6.042 -1.656 15.334 1.00 98.69 275 ILE A N 1
ATOM 2141 C CA . ILE A 1 275 ? -6.080 -2.253 14.004 1.00 98.69 275 ILE A CA 1
ATOM 2142 C C . ILE A 1 275 ? -4.775 -1.910 13.293 1.00 98.69 275 ILE A C 1
ATOM 2144 O O . ILE A 1 275 ? -4.375 -0.746 13.222 1.00 98.69 275 ILE A O 1
ATOM 2148 N N . THR A 1 276 ? -4.103 -2.920 12.753 1.00 98.31 276 THR A N 1
ATOM 2149 C CA . THR A 1 276 ? -3.022 -2.706 11.792 1.00 98.31 276 THR A CA 1
ATOM 2150 C C . THR A 1 276 ? -3.423 -3.213 10.418 1.00 98.31 276 THR A C 1
ATOM 2152 O O . THR A 1 276 ? -4.213 -4.146 10.300 1.00 98.31 276 THR A O 1
ATOM 2155 N N . ILE A 1 277 ? -2.916 -2.571 9.374 1.00 97.69 277 ILE A N 1
ATOM 2156 C CA . ILE A 1 277 ? -3.235 -2.874 7.983 1.00 97.69 277 ILE A CA 1
ATOM 2157 C C . ILE A 1 277 ? -1.940 -3.208 7.268 1.00 97.69 277 ILE A C 1
ATOM 2159 O O . ILE A 1 277 ? -0.965 -2.470 7.359 1.00 97.69 277 ILE A O 1
ATOM 2163 N N . GLN A 1 278 ? -1.929 -4.309 6.529 1.00 95.00 278 GLN A N 1
ATOM 2164 C CA . GLN A 1 278 ? -0.797 -4.674 5.693 1.00 95.00 278 GLN A CA 1
ATOM 2165 C C . GLN A 1 278 ? -0.496 -3.552 4.684 1.00 95.00 278 GLN A C 1
ATOM 2167 O O . GLN A 1 278 ? -1.379 -3.127 3.941 1.00 95.00 278 GLN A O 1
ATOM 2172 N N . HIS A 1 279 ? 0.758 -3.098 4.625 1.00 89.75 279 HIS A N 1
ATOM 2173 C CA . HIS A 1 279 ? 1.195 -2.049 3.691 1.00 89.75 279 HIS A CA 1
ATOM 2174 C C . HIS A 1 279 ? 1.871 -2.551 2.411 1.00 89.75 279 HIS A C 1
ATOM 2176 O O . HIS A 1 279 ? 2.365 -1.771 1.596 1.00 89.75 279 HIS A O 1
ATOM 2182 N N . GLY A 1 280 ? 1.934 -3.868 2.233 1.00 89.75 280 GLY A N 1
ATOM 2183 C CA . GLY A 1 280 ? 2.638 -4.469 1.118 1.00 89.75 280 GLY A CA 1
ATOM 2184 C C . GLY A 1 280 ? 2.758 -5.979 1.200 1.00 89.75 280 GLY A C 1
ATOM 2185 O O . GLY A 1 280 ? 2.602 -6.563 2.269 1.00 89.75 280 GLY A O 1
ATOM 2186 N N . TYR A 1 281 ? 3.100 -6.617 0.081 1.00 85.81 281 TYR A N 1
ATOM 2187 C CA . TYR A 1 281 ? 3.420 -8.048 0.048 1.00 85.81 281 TYR A CA 1
ATOM 2188 C C . TYR A 1 281 ? 4.650 -8.416 0.865 1.00 85.81 281 TYR A C 1
ATOM 2190 O O . TYR A 1 281 ? 4.803 -9.578 1.213 1.00 85.81 281 TYR A O 1
ATOM 2198 N N . GLU A 1 282 ? 5.514 -7.446 1.149 1.00 82.81 282 GLU A N 1
ATOM 2199 C CA . GLU A 1 282 ? 6.730 -7.625 1.934 1.00 82.81 282 GLU A CA 1
ATOM 2200 C C . GLU A 1 282 ? 6.594 -6.954 3.300 1.00 82.81 282 GLU A C 1
ATOM 2202 O O . GLU A 1 282 ? 7.323 -6.023 3.630 1.00 82.81 282 GLU A O 1
ATOM 2207 N N . CYS A 1 283 ? 5.611 -7.398 4.079 1.00 88.50 283 CYS A N 1
ATOM 2208 C CA . CYS A 1 283 ? 5.338 -6.861 5.404 1.00 88.50 283 CYS A CA 1
ATOM 2209 C C . CYS A 1 283 ? 5.954 -7.764 6.485 1.00 88.50 283 CYS A C 1
ATOM 2211 O O . CYS A 1 283 ? 5.707 -8.976 6.524 1.00 88.50 283 CYS A O 1
ATOM 2213 N N . ILE A 1 284 ? 6.771 -7.171 7.361 1.00 88.94 284 ILE A N 1
ATOM 2214 C CA . ILE A 1 284 ? 7.485 -7.876 8.437 1.00 88.94 284 ILE A CA 1
ATOM 2215 C C . ILE A 1 284 ? 6.473 -8.535 9.392 1.00 88.94 284 ILE A C 1
ATOM 2217 O O . ILE A 1 284 ? 5.606 -7.858 9.935 1.00 88.94 284 ILE A O 1
ATOM 2221 N N . GLY A 1 285 ? 6.604 -9.846 9.619 1.00 89.19 285 GLY A N 1
ATOM 2222 C CA . GLY A 1 285 ? 5.664 -10.671 10.382 1.00 89.19 285 GLY A CA 1
ATOM 2223 C C . GLY A 1 285 ? 4.469 -11.240 9.617 1.00 89.19 285 GLY A C 1
ATOM 2224 O O . GLY A 1 285 ? 3.700 -11.968 10.230 1.00 89.19 285 GLY A O 1
ATOM 2225 N N . LEU A 1 286 ? 4.296 -10.942 8.323 1.00 91.62 286 LEU A N 1
ATOM 2226 C CA . LEU A 1 286 ? 3.217 -11.510 7.498 1.00 91.62 286 LEU A CA 1
ATOM 2227 C C . LEU A 1 286 ? 3.788 -12.331 6.338 1.00 91.62 286 LEU A C 1
ATOM 2229 O O . LEU A 1 286 ? 3.729 -13.560 6.326 1.00 91.62 286 LEU A O 1
ATOM 2233 N N . ARG A 1 287 ? 4.388 -11.636 5.373 1.00 87.50 287 ARG A N 1
ATOM 2234 C CA . ARG A 1 287 ? 4.996 -12.202 4.170 1.00 87.50 287 ARG A CA 1
ATOM 2235 C C . ARG A 1 287 ? 6.258 -11.391 3.920 1.00 87.50 287 ARG A C 1
ATOM 2237 O O . ARG A 1 287 ? 6.170 -10.204 3.641 1.00 87.50 287 ARG A O 1
ATOM 2244 N N . HIS A 1 288 ? 7.437 -11.969 4.114 1.00 79.25 288 HIS A N 1
ATOM 2245 C CA . HIS A 1 288 ? 8.704 -11.257 3.944 1.00 79.25 288 HIS A CA 1
ATOM 2246 C C . HIS A 1 288 ? 9.854 -12.178 3.564 1.00 79.25 288 HIS A C 1
ATOM 2248 O O . HIS A 1 288 ? 9.784 -13.397 3.666 1.00 79.25 288 HIS A O 1
ATOM 2254 N N . HIS A 1 289 ? 10.947 -11.556 3.127 1.00 73.88 289 HIS A N 1
ATOM 2255 C CA . HIS A 1 289 ? 12.123 -12.277 2.668 1.00 73.88 289 HIS A CA 1
ATOM 2256 C C . HIS A 1 289 ? 12.784 -13.127 3.768 1.00 73.88 289 HIS A C 1
ATOM 2258 O O . HIS A 1 289 ? 12.820 -12.742 4.939 1.00 73.88 289 HIS A O 1
ATOM 2264 N N . ARG A 1 290 ? 13.424 -14.222 3.344 1.00 74.56 290 ARG A N 1
ATOM 2265 C CA . ARG A 1 290 ? 14.242 -15.116 4.166 1.00 74.56 290 ARG A CA 1
ATOM 2266 C C . ARG A 1 290 ? 15.328 -14.388 4.962 1.00 74.56 290 ARG A C 1
ATOM 2268 O O . ARG A 1 290 ? 15.599 -14.773 6.094 1.00 74.56 290 ARG A O 1
ATOM 2275 N N . SER A 1 291 ? 15.938 -13.319 4.439 1.00 69.75 291 SER A N 1
ATOM 2276 C CA . SER A 1 291 ? 16.898 -12.523 5.232 1.00 69.75 291 SER A CA 1
ATOM 2277 C C . SER A 1 291 ? 16.261 -11.886 6.467 1.00 69.75 291 SER A C 1
ATOM 2279 O O . SER A 1 291 ? 16.925 -11.776 7.495 1.00 69.75 291 SER A O 1
ATOM 2281 N N . HIS A 1 292 ? 14.980 -11.512 6.404 1.00 73.06 292 HIS A N 1
ATOM 2282 C CA . HIS A 1 292 ? 14.257 -11.061 7.591 1.00 73.06 292 HIS A CA 1
ATOM 2283 C C . HIS A 1 292 ? 13.997 -12.236 8.541 1.00 73.06 292 HIS A C 1
ATOM 2285 O O . HIS A 1 292 ? 14.187 -12.069 9.741 1.00 73.06 292 HIS A O 1
ATOM 2291 N N . ASP A 1 293 ? 13.692 -13.441 8.039 1.00 73.88 293 ASP A N 1
ATOM 2292 C CA . ASP A 1 293 ? 13.598 -14.633 8.901 1.00 73.88 293 ASP A CA 1
ATOM 2293 C C . ASP A 1 293 ? 14.891 -14.858 9.683 1.00 73.88 293 ASP A C 1
ATOM 2295 O O . ASP A 1 293 ? 14.838 -15.148 10.872 1.00 73.88 293 ASP A O 1
ATOM 2299 N N . TYR A 1 294 ? 16.058 -14.690 9.045 1.00 75.69 294 TYR A N 1
ATOM 2300 C CA . TYR A 1 294 ? 17.358 -14.754 9.723 1.00 75.69 294 TYR A CA 1
ATOM 2301 C C . TYR A 1 294 ? 17.515 -13.673 10.801 1.00 75.69 294 TYR A C 1
ATOM 2303 O O . TYR A 1 294 ? 17.994 -13.983 11.891 1.00 75.69 294 TYR A O 1
ATOM 2311 N N . ALA A 1 295 ? 17.088 -12.438 10.526 1.00 74.06 295 ALA A N 1
ATOM 2312 C CA . ALA A 1 295 ? 17.159 -11.337 11.485 1.00 74.06 295 ALA A CA 1
ATOM 2313 C C . ALA A 1 295 ? 16.231 -11.533 12.703 1.00 74.06 295 ALA A C 1
ATOM 2315 O O . ALA A 1 295 ? 16.570 -11.099 13.802 1.00 74.06 295 ALA A O 1
ATOM 2316 N N . PHE A 1 296 ? 15.096 -12.219 12.532 1.00 78.06 296 PHE A N 1
ATOM 2317 C CA . PHE A 1 296 ? 14.067 -12.398 13.566 1.00 78.06 296 PHE A CA 1
ATOM 2318 C C . PHE A 1 296 ? 14.019 -13.811 14.183 1.00 78.06 296 PHE A C 1
ATOM 2320 O O . PHE A 1 296 ? 13.080 -14.131 14.906 1.00 78.06 296 PHE A O 1
ATOM 2327 N N . ARG A 1 297 ? 15.034 -14.668 13.967 1.00 74.62 297 ARG A N 1
ATOM 2328 C CA . ARG A 1 297 ? 15.042 -16.057 14.492 1.00 74.62 297 ARG A CA 1
ATOM 2329 C C . ARG A 1 297 ? 14.908 -16.154 16.008 1.00 74.62 297 ARG A C 1
ATOM 2331 O O . ARG A 1 297 ? 14.288 -17.086 16.504 1.00 74.62 297 ARG A O 1
ATOM 2338 N N . VAL A 1 298 ? 15.551 -15.237 16.728 1.00 77.44 298 VAL A N 1
ATOM 2339 C CA . VAL A 1 298 ? 15.606 -15.265 18.199 1.00 77.44 298 VAL A CA 1
ATOM 2340 C C . VAL A 1 298 ? 14.344 -14.656 18.804 1.00 77.44 298 VAL A C 1
ATOM 2342 O O . VAL A 1 298 ? 13.832 -15.159 19.796 1.00 77.44 298 VAL A O 1
ATOM 2345 N N . ASN A 1 299 ? 13.827 -13.599 18.176 1.00 84.00 299 ASN A N 1
ATOM 2346 C CA . ASN A 1 299 ? 12.629 -12.892 18.604 1.00 84.00 299 ASN A CA 1
ATOM 2347 C C . ASN A 1 299 ? 11.636 -12.883 17.440 1.00 84.00 299 ASN A C 1
ATOM 2349 O O . ASN A 1 299 ? 11.747 -12.003 16.578 1.00 84.00 299 ASN A O 1
ATOM 2353 N N . PRO A 1 300 ? 10.696 -13.848 17.390 1.00 88.94 300 PRO A N 1
ATOM 2354 C CA . PRO A 1 300 ? 9.730 -13.911 16.308 1.00 88.94 300 PRO A CA 1
ATOM 2355 C C . PRO A 1 300 ? 8.924 -12.615 16.245 1.00 88.94 300 PRO A C 1
ATOM 2357 O O . PRO A 1 300 ? 8.674 -11.960 17.265 1.00 88.94 300 PRO A O 1
ATOM 2360 N N . VAL A 1 301 ? 8.512 -12.248 15.035 1.00 93.25 301 VAL A N 1
ATOM 2361 C CA . VAL A 1 301 ? 7.724 -11.036 14.838 1.00 93.25 301 VAL A CA 1
ATOM 2362 C C . VAL A 1 301 ? 6.331 -11.229 15.436 1.00 93.25 301 VAL A C 1
ATOM 2364 O O . VAL A 1 301 ? 5.686 -12.251 15.202 1.00 93.25 301 VAL A O 1
ATOM 2367 N N . ARG A 1 302 ? 5.876 -10.257 16.230 1.00 95.56 302 ARG A N 1
ATOM 2368 C CA . ARG A 1 302 ? 4.571 -10.259 16.912 1.00 95.56 302 ARG A CA 1
ATOM 2369 C C . ARG A 1 302 ? 3.886 -8.903 16.768 1.00 95.56 302 ARG A C 1
ATOM 2371 O O . ARG A 1 302 ? 4.558 -7.892 16.559 1.00 95.56 302 ARG A O 1
ATOM 2378 N N . PHE A 1 303 ? 2.569 -8.899 16.939 1.00 97.62 303 PHE A N 1
ATOM 2379 C CA . PHE A 1 303 ? 1.712 -7.726 16.789 1.00 97.62 303 PHE A CA 1
ATOM 2380 C C . PHE A 1 303 ? 1.018 -7.405 18.115 1.00 97.62 303 PHE A C 1
ATOM 2382 O O . PHE A 1 303 ? 0.544 -8.302 18.817 1.00 97.62 303 PHE A O 1
ATOM 2389 N N . ALA A 1 304 ? 0.967 -6.123 18.466 1.00 98.06 304 ALA A N 1
ATOM 2390 C CA . ALA A 1 304 ? 0.239 -5.618 19.630 1.00 98.06 304 ALA A CA 1
ATOM 2391 C C . ALA A 1 304 ? -1.192 -5.172 19.282 1.00 98.06 304 ALA A C 1
ATOM 2393 O O . ALA A 1 304 ? -1.994 -4.925 20.182 1.00 98.06 304 ALA A O 1
ATOM 2394 N N . SER A 1 305 ? -1.517 -5.061 17.993 1.00 98.19 305 SER A N 1
ATOM 2395 C CA . SER A 1 305 ? -2.884 -4.856 17.513 1.00 98.19 305 SER A CA 1
ATOM 2396 C C . SER A 1 305 ? -3.819 -6.009 17.903 1.00 98.19 305 SER A C 1
ATOM 2398 O O . SER A 1 305 ? -3.384 -7.146 18.125 1.00 98.19 305 SER A O 1
ATOM 2400 N N . ASP A 1 306 ? -5.112 -5.690 18.001 1.00 98.19 306 ASP A N 1
ATOM 2401 C CA . ASP A 1 306 ? -6.185 -6.666 18.210 1.00 98.19 306 ASP A CA 1
ATOM 2402 C C . ASP A 1 306 ? -6.536 -7.359 16.887 1.00 98.19 306 ASP A C 1
ATOM 2404 O O . ASP A 1 306 ? -6.809 -8.556 16.871 1.00 98.19 306 ASP A O 1
ATOM 2408 N N . TYR A 1 307 ? -6.473 -6.609 15.779 1.00 98.44 307 TYR A N 1
ATOM 2409 C CA . TYR A 1 307 ? -6.795 -7.082 14.434 1.00 98.44 307 TYR A CA 1
ATOM 2410 C C . TYR A 1 307 ? -5.735 -6.668 13.413 1.00 98.44 307 TYR A C 1
ATOM 2412 O O . TYR A 1 307 ? -5.216 -5.549 13.448 1.00 98.44 307 TYR A O 1
ATOM 2420 N N . ILE A 1 308 ? -5.473 -7.563 12.463 1.00 98.06 308 ILE A N 1
ATOM 2421 C CA . ILE A 1 308 ? -4.530 -7.387 11.360 1.00 98.06 308 ILE A CA 1
ATOM 2422 C C . ILE A 1 308 ? -5.315 -7.517 10.053 1.00 98.06 308 ILE A C 1
ATOM 2424 O O . ILE A 1 308 ? -5.719 -8.611 9.667 1.00 98.06 308 ILE A O 1
ATOM 2428 N N . LEU A 1 309 ? -5.539 -6.408 9.354 1.00 98.12 309 LEU A N 1
ATOM 2429 C CA . LEU A 1 309 ? -6.201 -6.423 8.053 1.00 98.12 309 LEU A CA 1
ATOM 2430 C C . LEU A 1 309 ? -5.179 -6.755 6.963 1.00 98.12 309 LEU A C 1
ATOM 2432 O O . LEU A 1 309 ? -4.245 -5.988 6.722 1.00 98.12 309 LEU A O 1
ATOM 2436 N N . THR A 1 310 ? -5.349 -7.899 6.305 1.00 97.12 310 THR A N 1
ATOM 2437 C CA . THR A 1 310 ? -4.369 -8.447 5.358 1.00 97.12 310 THR A CA 1
ATOM 2438 C C . THR A 1 310 ? -4.853 -8.354 3.916 1.00 97.12 310 THR A C 1
ATOM 2440 O O . THR A 1 310 ? -6.050 -8.345 3.621 1.00 97.12 310 THR A O 1
ATOM 2443 N N . TRP A 1 311 ? -3.912 -8.277 2.978 1.00 95.44 311 TRP A N 1
ATOM 2444 C CA . TRP A 1 311 ? -4.213 -8.266 1.547 1.00 95.44 311 TRP A CA 1
ATOM 2445 C C . TRP A 1 311 ? -4.509 -9.657 1.009 1.00 95.44 311 TRP A C 1
ATOM 2447 O O . TRP A 1 311 ? -5.222 -9.765 0.019 1.00 95.44 311 TRP A O 1
ATOM 2457 N N . ALA A 1 312 ? -3.975 -10.695 1.647 1.00 92.88 312 ALA A N 1
ATOM 2458 C CA . ALA A 1 312 ? -4.096 -12.093 1.255 1.00 92.88 312 ALA A CA 1
ATOM 2459 C C . ALA A 1 312 ? -4.720 -12.922 2.389 1.00 92.88 312 ALA A C 1
ATOM 2461 O O . ALA A 1 312 ? -4.760 -12.466 3.539 1.00 92.88 312 ALA A O 1
ATOM 2462 N N . ASP A 1 313 ? -5.206 -14.117 2.053 1.00 92.31 313 ASP A N 1
ATOM 2463 C CA . ASP A 1 313 ? -5.695 -15.087 3.037 1.00 9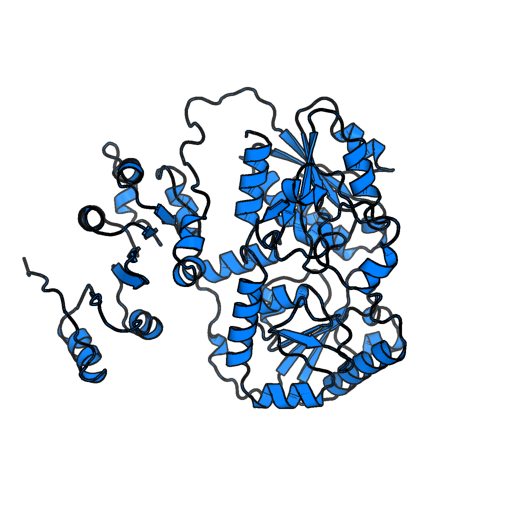2.31 313 ASP A CA 1
ATOM 2464 C C . ASP A 1 313 ? -4.530 -15.615 3.908 1.00 92.31 313 ASP A C 1
ATOM 2466 O O . ASP A 1 313 ? -3.360 -15.533 3.529 1.00 92.31 313 ASP A O 1
ATOM 2470 N N . GLU A 1 314 ? -4.830 -16.105 5.118 1.00 91.19 314 GLU A N 1
ATOM 2471 C CA . GLU A 1 314 ? -3.817 -16.482 6.125 1.00 91.19 314 GLU A CA 1
ATOM 2472 C C . GLU A 1 314 ? -2.843 -17.572 5.657 1.00 91.19 314 GLU A C 1
ATOM 2474 O O . GLU A 1 314 ? -1.678 -17.584 6.057 1.00 91.19 314 GLU A O 1
ATOM 2479 N N . ASP A 1 315 ? -3.303 -18.488 4.807 1.00 89.88 315 ASP A N 1
ATOM 2480 C CA . ASP A 1 315 ? -2.503 -19.558 4.206 1.00 89.88 315 ASP A CA 1
ATOM 2481 C C . ASP A 1 315 ? -1.425 -19.026 3.250 1.00 89.88 315 ASP A C 1
ATOM 2483 O O . ASP A 1 315 ? -0.408 -19.683 3.027 1.00 89.88 315 ASP A O 1
ATOM 2487 N N . GLN A 1 316 ? -1.600 -17.800 2.754 1.00 89.75 316 GLN A N 1
ATOM 2488 C CA . GLN A 1 316 ? -0.646 -17.089 1.907 1.00 89.75 316 GLN A CA 1
ATOM 2489 C C . GLN A 1 316 ? 0.312 -16.182 2.707 1.00 89.75 316 GLN A C 1
ATOM 2491 O O . GLN A 1 316 ? 1.086 -15.424 2.112 1.00 89.75 316 GLN A O 1
ATOM 2496 N N . LEU A 1 317 ? 0.284 -16.247 4.046 1.00 92.56 317 LEU A N 1
ATOM 2497 C CA . LEU A 1 317 ? 1.124 -15.459 4.958 1.00 92.56 317 LEU A CA 1
ATOM 2498 C C . LEU A 1 317 ? 2.111 -16.368 5.717 1.00 92.56 317 LEU A C 1
ATOM 2500 O O . LEU A 1 317 ? 1.933 -16.640 6.907 1.00 92.56 317 LEU A O 1
ATOM 2504 N N . PRO A 1 318 ? 3.173 -16.866 5.056 1.00 90.25 318 PRO A N 1
ATOM 2505 C CA . PRO A 1 318 ? 4.036 -17.910 5.611 1.00 90.25 318 PRO A CA 1
ATOM 2506 C C . PRO A 1 318 ? 4.850 -17.470 6.836 1.00 90.25 318 PRO A C 1
ATOM 2508 O O . PRO A 1 318 ? 5.289 -18.321 7.608 1.00 90.25 318 PRO A O 1
ATOM 2511 N N . ASN A 1 319 ? 5.054 -16.163 7.033 1.00 91.31 319 ASN A N 1
ATOM 2512 C CA . ASN A 1 319 ? 5.811 -15.622 8.164 1.00 91.31 319 ASN A CA 1
ATOM 2513 C C . ASN A 1 319 ? 4.903 -15.201 9.334 1.00 91.31 319 ASN A C 1
ATOM 2515 O O . ASN A 1 319 ? 5.405 -14.747 10.364 1.00 91.31 319 ASN A O 1
ATOM 2519 N N . LEU A 1 320 ? 3.582 -15.366 9.196 1.00 93.25 320 LEU A N 1
ATOM 2520 C CA . LEU A 1 320 ? 2.622 -15.093 10.257 1.00 93.25 320 LEU A CA 1
ATOM 2521 C C . LEU A 1 320 ? 2.799 -16.084 11.404 1.00 93.25 320 LEU A C 1
ATOM 2523 O O . LEU A 1 320 ? 2.601 -17.295 11.262 1.00 93.25 320 LEU A O 1
ATOM 2527 N N . HIS A 1 321 ? 3.142 -15.554 12.576 1.00 93.56 321 HIS A N 1
ATOM 2528 C CA . HIS A 1 321 ? 3.286 -16.366 13.772 1.00 93.56 321 HIS A CA 1
ATOM 2529 C C . HIS A 1 321 ? 1.955 -17.081 14.093 1.00 93.56 321 HIS A C 1
ATOM 2531 O O . HIS A 1 321 ? 0.912 -16.426 14.113 1.00 93.56 321 HIS A O 1
ATOM 2537 N N . PRO A 1 322 ? 1.945 -18.393 14.414 1.00 92.75 322 PRO A N 1
ATOM 2538 C CA . PRO A 1 322 ? 0.703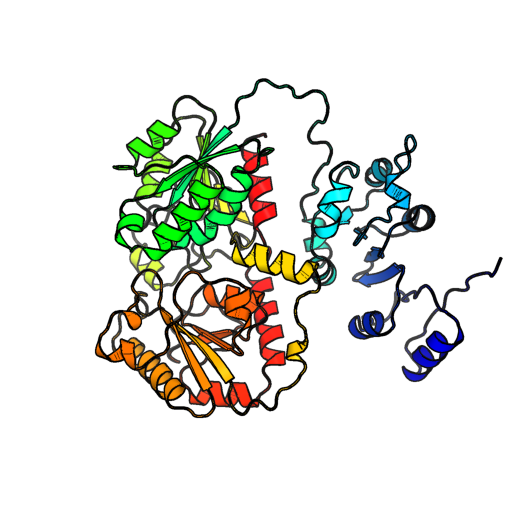 -19.150 14.609 1.00 92.75 322 PRO A CA 1
ATOM 2539 C C . PRO A 1 322 ? -0.262 -18.542 15.634 1.00 92.75 322 PRO A C 1
ATOM 2541 O O . PRO A 1 322 ? -1.470 -18.546 15.428 1.00 92.75 322 PRO A O 1
ATOM 2544 N N . MET A 1 323 ? 0.269 -17.963 16.717 1.00 92.25 323 MET A N 1
ATOM 2545 C CA . MET A 1 323 ? -0.549 -17.286 17.734 1.00 92.25 323 MET A CA 1
ATOM 2546 C C . MET A 1 323 ? -1.201 -15.986 17.257 1.00 92.25 323 MET A C 1
ATOM 2548 O O . MET A 1 323 ? -2.079 -15.493 17.945 1.00 92.25 323 MET A O 1
ATOM 2552 N N . GLU A 1 324 ? -0.784 -15.410 16.134 1.00 95.75 324 GLU A N 1
ATOM 2553 C CA . GLU A 1 324 ? -1.342 -14.160 15.604 1.00 95.75 324 GLU A CA 1
ATOM 2554 C C . GLU A 1 324 ? -2.426 -14.418 14.546 1.00 95.75 324 GLU A C 1
ATOM 2556 O O . GLU A 1 324 ? -3.159 -13.500 14.201 1.00 95.75 324 GLU A O 1
ATOM 2561 N N . ARG A 1 325 ? -2.586 -15.669 14.079 1.00 94.94 325 ARG A N 1
ATOM 2562 C CA . ARG A 1 325 ? -3.555 -16.046 13.032 1.00 94.94 325 ARG A CA 1
ATOM 2563 C C . ARG A 1 325 ? -4.978 -15.594 13.327 1.00 94.94 325 ARG A C 1
ATOM 2565 O O . ARG A 1 325 ? -5.607 -14.975 12.488 1.00 94.94 325 ARG A O 1
ATOM 2572 N N . HIS A 1 326 ? -5.432 -15.784 14.564 1.00 93.88 326 HIS A N 1
ATOM 2573 C CA . HIS A 1 326 ? -6.776 -15.389 14.997 1.00 93.88 326 HIS A CA 1
ATOM 2574 C C . HIS A 1 326 ? -7.075 -13.882 14.878 1.00 93.88 326 HIS A C 1
ATOM 2576 O O . HIS A 1 326 ? -8.232 -13.488 14.995 1.00 93.88 326 HIS A O 1
ATOM 2582 N N . LYS A 1 327 ? -6.051 -13.040 14.691 1.00 96.62 327 LYS A N 1
ATOM 2583 C CA . LYS A 1 327 ? -6.202 -11.594 14.503 1.00 96.62 327 LYS A CA 1
ATOM 2584 C C . LYS A 1 327 ? -6.376 -11.206 13.037 1.00 96.62 327 LYS A C 1
ATOM 2586 O O . LYS A 1 327 ? -6.750 -10.067 12.758 1.00 96.62 327 LYS A O 1
ATOM 2591 N N . CYS A 1 328 ? -6.045 -12.094 12.102 1.00 97.25 328 CYS A N 1
ATOM 2592 C CA . CYS A 1 328 ? -6.005 -11.776 10.684 1.00 97.25 328 CYS A CA 1
ATOM 2593 C C . CYS A 1 328 ? -7.406 -11.725 10.076 1.00 97.25 328 CYS A C 1
ATOM 2595 O O . CYS A 1 328 ? -8.233 -12.610 10.269 1.00 97.25 328 CYS A O 1
ATOM 2597 N N . ILE A 1 329 ? -7.667 -10.670 9.306 1.00 97.69 329 ILE A N 1
ATOM 2598 C CA . ILE A 1 329 ? -8.893 -10.521 8.527 1.00 97.69 329 ILE A CA 1
ATOM 2599 C C . ILE A 1 329 ? -8.491 -10.155 7.094 1.00 97.69 329 ILE A C 1
ATOM 2601 O O . ILE A 1 329 ? -8.039 -9.031 6.856 1.00 97.69 329 ILE A O 1
ATOM 2605 N N . PRO A 1 330 ? -8.663 -11.062 6.117 1.00 96.56 330 PRO A N 1
ATOM 2606 C CA . PRO A 1 330 ? -8.295 -10.791 4.735 1.00 96.56 330 PRO A CA 1
ATOM 2607 C C . PRO A 1 330 ? -9.289 -9.817 4.104 1.00 96.56 330 PRO A C 1
ATOM 2609 O O . PRO A 1 330 ? -10.464 -10.138 3.897 1.00 96.56 330 PRO A O 1
ATOM 2612 N N . VAL A 1 331 ? -8.821 -8.615 3.774 1.00 96.31 331 VAL A N 1
ATOM 2613 C CA . VAL A 1 331 ? -9.633 -7.531 3.204 1.00 96.31 331 VAL A CA 1
ATOM 2614 C C . VAL A 1 331 ? -9.282 -7.200 1.755 1.00 96.31 331 VAL A C 1
ATOM 2616 O O . VAL A 1 331 ? -10.147 -6.691 1.051 1.00 96.31 331 VAL A O 1
ATOM 2619 N N . GLY A 1 332 ? -8.077 -7.537 1.287 1.00 95.56 332 GLY A N 1
ATOM 2620 C CA . GLY A 1 332 ? -7.564 -7.127 -0.027 1.00 95.56 332 GLY A CA 1
ATOM 2621 C C . GLY A 1 332 ? -6.701 -5.865 0.054 1.00 95.56 332 GLY A C 1
ATOM 2622 O O . GLY A 1 332 ? -6.335 -5.430 1.143 1.00 95.56 332 GLY A O 1
ATOM 2623 N N . VAL A 1 333 ? -6.349 -5.281 -1.092 1.00 95.50 333 VAL A N 1
ATOM 2624 C CA . VAL A 1 333 ? -5.435 -4.127 -1.149 1.00 95.50 333 VAL A CA 1
ATOM 2625 C C . VAL A 1 333 ? -6.128 -2.865 -0.642 1.00 95.50 333 VAL A C 1
ATOM 2627 O O . VAL A 1 333 ? -7.078 -2.380 -1.254 1.00 95.50 333 VAL A O 1
ATOM 2630 N N . VAL A 1 334 ? -5.634 -2.303 0.459 1.00 95.12 334 VAL A N 1
ATOM 2631 C CA . VAL A 1 334 ? -6.122 -1.032 1.014 1.00 95.12 334 VAL A CA 1
ATOM 2632 C C . VAL A 1 334 ? -5.163 0.076 0.586 1.00 95.12 334 VAL A C 1
ATOM 2634 O O . VAL A 1 334 ? -4.205 0.383 1.287 1.00 95.12 334 VAL A O 1
ATOM 2637 N N . LYS A 1 335 ? -5.366 0.618 -0.617 1.00 93.50 335 LYS A N 1
ATOM 2638 C CA . LYS A 1 335 ? -4.575 1.723 -1.184 1.00 93.50 335 LYS A CA 1
ATOM 2639 C C . LYS A 1 335 ? -5.499 2.663 -1.945 1.00 93.50 335 LYS A C 1
ATOM 2641 O O . LYS A 1 335 ? -6.405 2.191 -2.629 1.00 93.50 335 LYS A O 1
ATOM 2646 N N . GLN A 1 336 ? -5.202 3.964 -1.924 1.00 90.81 336 GLN A N 1
ATOM 2647 C CA . GLN A 1 336 ? -5.911 4.927 -2.781 1.00 90.81 336 GLN A CA 1
ATOM 2648 C C . GLN A 1 336 ? -5.801 4.536 -4.263 1.00 90.81 336 GLN A C 1
ATOM 2650 O O . GLN A 1 336 ? -6.786 4.568 -4.982 1.00 90.81 336 GLN A O 1
ATOM 2655 N N . PHE A 1 337 ? -4.627 4.058 -4.689 1.00 92.50 337 PHE A N 1
ATOM 2656 C CA . PHE A 1 337 ? -4.392 3.610 -6.063 1.00 92.50 337 PHE A CA 1
ATOM 2657 C C . PHE A 1 337 ? -5.393 2.535 -6.523 1.00 92.50 337 PHE A C 1
ATOM 2659 O O . PHE A 1 337 ? -5.907 2.595 -7.634 1.00 92.50 337 PHE A O 1
ATOM 2666 N N . ALA A 1 338 ? -5.686 1.550 -5.668 1.00 92.00 338 ALA A N 1
ATOM 2667 C CA . ALA A 1 338 ? -6.638 0.483 -5.974 1.00 92.00 338 ALA A CA 1
ATOM 2668 C C . ALA A 1 338 ? -8.084 0.996 -6.086 1.00 92.00 338 ALA A C 1
ATOM 2670 O O . ALA A 1 338 ? -8.875 0.500 -6.893 1.00 92.00 338 ALA A O 1
ATOM 2671 N N . GLU A 1 339 ? -8.427 1.997 -5.275 1.00 89.62 339 GLU A N 1
ATOM 2672 C CA . GLU A 1 339 ? -9.717 2.677 -5.336 1.00 89.62 339 GLU A CA 1
ATOM 2673 C C . GLU A 1 339 ? -9.849 3.485 -6.632 1.00 89.62 339 GLU A C 1
ATOM 2675 O O . GLU A 1 339 ? -10.834 3.310 -7.346 1.00 89.62 339 GLU A O 1
ATOM 2680 N N . ASP A 1 340 ? -8.817 4.248 -7.001 1.00 88.12 340 ASP A N 1
ATOM 2681 C CA . ASP A 1 340 ? -8.769 5.016 -8.250 1.00 88.12 340 ASP A CA 1
ATOM 2682 C C . ASP A 1 340 ? -8.936 4.100 -9.477 1.00 88.12 340 ASP A C 1
ATOM 2684 O O . ASP A 1 340 ? -9.749 4.379 -10.358 1.00 88.12 340 ASP A O 1
ATOM 2688 N N . VAL A 1 341 ? -8.233 2.959 -9.506 1.00 88.19 341 VAL A N 1
ATOM 2689 C CA . VAL A 1 341 ? -8.375 1.941 -10.566 1.00 88.19 341 VAL A CA 1
ATOM 2690 C C . VAL A 1 341 ? -9.810 1.419 -10.651 1.00 88.19 341 VAL A C 1
ATOM 2692 O O . VAL A 1 341 ? -10.338 1.251 -11.748 1.00 88.19 341 VAL A O 1
ATOM 2695 N N . SER A 1 342 ? -10.451 1.154 -9.509 1.00 86.69 342 SER A N 1
ATOM 2696 C CA . SER A 1 342 ? -11.821 0.622 -9.487 1.00 86.69 342 SER A CA 1
ATOM 2697 C C . SER A 1 342 ? -12.811 1.614 -10.095 1.00 86.69 342 SER A C 1
ATOM 2699 O O . SER A 1 342 ? -13.594 1.234 -10.962 1.00 86.69 342 SER A O 1
ATOM 2701 N N . VAL A 1 343 ? -12.701 2.891 -9.717 1.00 81.69 343 VAL A N 1
ATOM 2702 C CA . VAL A 1 343 ? -13.549 3.971 -10.244 1.00 81.69 343 VAL A CA 1
ATOM 2703 C C . VAL A 1 343 ? -13.386 4.117 -11.760 1.00 81.69 343 VAL A C 1
ATOM 2705 O O . VAL A 1 343 ? -14.377 4.229 -12.478 1.00 81.69 343 VAL A O 1
ATOM 2708 N N . GLN A 1 344 ? -12.152 4.064 -12.265 1.00 79.94 344 GLN A N 1
ATOM 2709 C CA . GLN A 1 344 ? -11.860 4.190 -13.700 1.00 79.94 344 GLN A CA 1
ATOM 2710 C C . GLN A 1 344 ? -12.362 2.989 -14.515 1.00 79.94 344 GLN A C 1
ATOM 2712 O O . GLN A 1 344 ? -12.858 3.136 -15.632 1.00 79.94 344 GLN A O 1
ATOM 2717 N N . LEU A 1 345 ? -12.271 1.777 -13.957 1.00 77.69 345 LEU A N 1
ATOM 2718 C CA . LEU A 1 345 ? -12.838 0.580 -14.586 1.00 77.69 345 LEU A CA 1
ATOM 2719 C C . LEU A 1 345 ? -14.371 0.627 -14.645 1.00 77.69 345 LEU A C 1
ATOM 2721 O O . LEU A 1 345 ? -14.966 0.050 -15.553 1.00 77.69 345 LEU A O 1
ATOM 2725 N N . GLU A 1 346 ? -15.014 1.284 -13.683 1.00 75.06 346 GLU A N 1
ATOM 2726 C CA . GLU A 1 346 ? -16.471 1.415 -13.612 1.00 75.06 346 GLU A CA 1
ATOM 2727 C C . GLU A 1 346 ? -17.028 2.512 -14.508 1.00 75.06 346 GLU A C 1
ATOM 2729 O O . GLU A 1 346 ? -18.124 2.343 -15.042 1.00 75.06 346 GLU A O 1
ATOM 2734 N N . SER A 1 347 ? -16.297 3.615 -14.688 1.00 73.75 347 SER A N 1
ATOM 2735 C CA . SER A 1 347 ? -16.725 4.685 -15.590 1.00 73.75 347 SER A CA 1
ATOM 2736 C C . SER A 1 347 ? -16.657 4.276 -17.063 1.00 73.75 347 SER A C 1
ATOM 2738 O O . SER A 1 347 ? -17.265 4.926 -17.906 1.00 73.75 347 SER A O 1
ATOM 2740 N N . GLY A 1 348 ? -15.950 3.184 -17.383 1.00 67.38 348 GLY A N 1
ATOM 2741 C CA . GLY A 1 348 ? -15.692 2.779 -18.764 1.00 67.38 348 GLY A CA 1
ATOM 2742 C C . GLY A 1 348 ? -14.677 3.685 -19.470 1.00 67.38 348 GLY A C 1
ATOM 2743 O O . GLY A 1 348 ? -14.371 3.443 -20.634 1.00 67.38 348 GLY A O 1
ATOM 2744 N N . ASP A 1 349 ? -14.107 4.669 -18.762 1.00 63.03 349 ASP A N 1
ATOM 2745 C CA . ASP A 1 349 ? -13.047 5.555 -19.262 1.00 63.03 349 ASP A CA 1
ATOM 2746 C C . ASP A 1 349 ? -11.681 4.869 -19.295 1.00 63.03 349 ASP A C 1
ATOM 2748 O O . ASP A 1 349 ? -10.677 5.487 -19.665 1.00 63.03 349 ASP A O 1
ATOM 2752 N N . PHE A 1 350 ? -11.624 3.588 -18.918 1.00 63.47 350 PHE A N 1
ATOM 2753 C CA . PHE A 1 350 ? -10.446 2.768 -19.121 1.00 63.47 350 PHE A CA 1
ATOM 2754 C C . PHE A 1 350 ? -10.170 2.703 -20.621 1.00 63.47 350 PHE A C 1
ATOM 2756 O O . PHE A 1 350 ? -10.759 1.908 -21.354 1.00 63.47 350 PHE A O 1
ATOM 2763 N N . LYS A 1 351 ? -9.305 3.607 -21.084 1.00 54.62 351 LYS A N 1
ATOM 2764 C CA . LYS A 1 351 ? -8.920 3.730 -22.479 1.00 54.62 351 LYS A CA 1
ATOM 2765 C C . LYS A 1 351 ? -8.359 2.394 -22.952 1.00 54.62 351 LYS A C 1
ATOM 2767 O O . LYS A 1 351 ? -7.177 2.113 -22.790 1.00 54.62 351 LYS A O 1
ATOM 2772 N N . ASN A 1 352 ? -9.199 1.620 -23.630 1.00 47.72 352 ASN A N 1
ATOM 2773 C CA . ASN A 1 352 ? -8.787 0.527 -24.506 1.00 47.72 352 ASN A CA 1
ATOM 2774 C C . ASN A 1 352 ? -8.050 1.046 -25.763 1.00 47.72 352 ASN A C 1
ATOM 2776 O O . ASN A 1 352 ? -7.761 0.264 -26.663 1.00 47.72 352 ASN A O 1
ATOM 2780 N N . ASP A 1 353 ? -7.691 2.337 -25.836 1.00 47.34 353 ASP A N 1
ATOM 2781 C CA . ASP A 1 353 ? -6.878 2.915 -26.922 1.00 47.34 353 ASP A CA 1
ATOM 2782 C C . ASP A 1 353 ? -5.476 2.286 -27.045 1.00 47.34 353 ASP A C 1
ATOM 2784 O O . ASP A 1 353 ? -4.788 2.484 -28.051 1.00 47.34 353 ASP A O 1
ATOM 2788 N N . SER A 1 354 ? -5.062 1.467 -26.074 1.00 48.41 354 SER A N 1
ATOM 2789 C CA . SER A 1 354 ? -3.909 0.567 -26.181 1.00 48.41 354 SER A CA 1
ATOM 2790 C C . SER A 1 354 ? -4.088 -0.557 -27.221 1.00 48.41 354 SER A C 1
ATOM 2792 O O . SER A 1 354 ? -3.146 -1.306 -27.465 1.00 48.41 354 SER A O 1
ATOM 2794 N N . GLN A 1 355 ? -5.246 -0.660 -27.890 1.00 45.16 355 GLN A N 1
ATOM 2795 C CA . GLN A 1 355 ? -5.447 -1.531 -29.057 1.00 45.16 355 GLN A CA 1
ATOM 2796 C C . GLN A 1 355 ? -5.101 -0.908 -30.409 1.00 45.16 355 GLN A C 1
ATOM 2798 O O . GLN A 1 355 ? -5.092 -1.625 -31.411 1.00 45.16 355 GLN A O 1
ATOM 2803 N N . SER A 1 356 ? -4.697 0.363 -30.464 1.00 47.22 356 SER A N 1
ATOM 2804 C CA . SER A 1 356 ? -3.711 0.667 -31.493 1.00 47.22 356 SER A CA 1
ATOM 2805 C C . SER A 1 356 ? -2.433 -0.026 -31.029 1.00 47.22 356 SER A C 1
ATOM 2807 O O . SER A 1 356 ? -1.755 0.462 -30.128 1.00 47.22 356 SER A O 1
ATOM 2809 N N . GLN A 1 357 ? -2.120 -1.193 -31.609 1.00 51.34 357 GLN A N 1
ATOM 2810 C CA . GLN A 1 357 ? -0.728 -1.578 -31.831 1.00 51.34 357 GLN A CA 1
ATOM 2811 C C . GLN A 1 357 ? -0.108 -0.397 -32.571 1.00 51.34 357 GLN A C 1
ATOM 2813 O O . GLN A 1 357 ? -0.054 -0.350 -33.794 1.00 51.34 357 GLN A O 1
ATOM 2818 N N . LYS A 1 358 ? 0.247 0.646 -31.830 1.00 53.69 358 LYS A N 1
ATOM 2819 C CA . LYS A 1 358 ? 1.177 1.637 -32.299 1.00 53.69 358 LYS A CA 1
ATOM 2820 C C . LYS A 1 358 ? 2.384 0.788 -32.647 1.00 53.69 358 LYS A C 1
ATOM 2822 O O . LYS A 1 358 ? 2.875 0.045 -31.792 1.00 53.69 358 LYS A O 1
ATOM 2827 N N . ASP A 1 359 ? 2.794 0.846 -33.905 1.00 58.69 359 ASP A N 1
ATOM 2828 C CA . ASP A 1 359 ? 4.129 0.450 -34.328 1.00 58.69 359 ASP A CA 1
ATOM 2829 C C . ASP A 1 359 ? 5.109 1.332 -33.544 1.00 58.69 359 ASP A C 1
ATOM 2831 O O . ASP A 1 359 ? 5.593 2.365 -34.005 1.00 58.69 359 ASP A O 1
ATOM 2835 N N . HIS A 1 360 ? 5.281 1.007 -32.266 1.00 62.62 360 HIS A N 1
ATOM 2836 C CA . HIS A 1 360 ? 6.103 1.746 -31.344 1.00 62.62 360 HIS A CA 1
ATOM 2837 C C . HIS A 1 360 ? 7.532 1.379 -31.686 1.00 62.62 360 HIS A C 1
ATOM 2839 O O . HIS A 1 360 ? 8.041 0.343 -31.272 1.00 62.62 360 HIS A O 1
ATOM 2845 N N . CYS A 1 361 ? 8.198 2.264 -32.423 1.00 76.31 361 CYS A N 1
ATOM 2846 C CA . CYS A 1 361 ? 9.651 2.217 -32.521 1.00 76.31 361 CYS A CA 1
ATOM 2847 C C . CYS A 1 361 ? 10.313 2.464 -31.150 1.00 76.31 361 CYS A C 1
ATOM 2849 O O . CYS A 1 361 ? 11.470 2.101 -30.969 1.00 76.31 361 CYS A O 1
ATOM 2851 N N . VAL A 1 362 ? 9.594 3.088 -30.200 1.00 90.56 362 VAL A N 1
ATOM 2852 C CA . VAL A 1 362 ? 10.095 3.468 -28.870 1.00 90.56 362 VAL A CA 1
ATOM 2853 C C . VAL A 1 362 ? 9.026 3.233 -27.796 1.00 90.56 362 VAL A C 1
ATOM 2855 O O . VAL A 1 362 ? 7.906 3.727 -27.944 1.00 90.56 362 VAL A O 1
ATOM 2858 N N . TYR A 1 363 ? 9.391 2.536 -26.717 1.00 92.00 363 TYR A N 1
ATOM 2859 C CA . TYR A 1 363 ? 8.560 2.272 -25.535 1.00 92.00 363 TYR A CA 1
ATOM 2860 C C . TYR A 1 363 ? 8.837 3.278 -24.406 1.00 92.00 363 TYR A C 1
ATOM 2862 O O . TYR A 1 363 ? 9.987 3.468 -24.011 1.00 92.00 363 TYR A O 1
ATOM 2870 N N . ASP A 1 364 ? 7.808 3.889 -23.821 1.00 94.81 364 ASP A N 1
ATOM 2871 C CA . ASP A 1 364 ? 7.913 4.671 -22.586 1.00 94.81 364 ASP A CA 1
ATOM 2872 C C . ASP A 1 364 ? 7.965 3.717 -21.375 1.00 94.81 364 ASP A C 1
ATOM 2874 O O . ASP A 1 364 ? 6.978 3.079 -21.014 1.00 94.81 364 ASP A O 1
ATOM 2878 N N . MET A 1 365 ? 9.119 3.624 -20.706 1.00 96.19 365 MET A N 1
ATOM 2879 C CA . MET A 1 365 ? 9.354 2.644 -19.637 1.00 96.19 365 MET A CA 1
ATOM 2880 C C . MET A 1 365 ? 9.593 3.299 -18.279 1.00 96.19 365 MET A C 1
ATOM 2882 O O . MET A 1 365 ? 10.397 4.226 -18.154 1.00 96.19 365 MET A O 1
ATOM 2886 N N . LEU A 1 366 ? 8.957 2.758 -17.237 1.00 97.69 366 LEU A N 1
ATOM 2887 C CA . LEU A 1 366 ? 9.188 3.147 -15.850 1.00 97.69 366 LEU A CA 1
ATOM 2888 C C . LEU A 1 366 ? 10.038 2.104 -15.117 1.00 97.69 366 LEU A C 1
ATOM 2890 O O . LEU A 1 366 ? 9.622 0.961 -14.953 1.00 97.69 366 LEU A O 1
ATOM 2894 N N . VAL A 1 367 ? 11.194 2.507 -14.592 1.00 97.25 367 VAL A N 1
ATOM 2895 C CA . VAL A 1 367 ? 11.984 1.684 -13.666 1.00 97.25 367 VAL A CA 1
ATOM 2896 C C . VAL A 1 367 ? 11.829 2.224 -12.255 1.00 97.25 367 VAL A C 1
ATOM 2898 O O . VAL A 1 367 ? 12.295 3.318 -11.939 1.00 97.25 367 VAL A O 1
ATOM 2901 N N . ALA A 1 368 ? 11.188 1.457 -11.384 1.00 95.69 368 ALA A N 1
ATOM 2902 C CA . ALA A 1 368 ? 11.101 1.780 -9.971 1.00 95.69 368 ALA A CA 1
ATOM 2903 C C . ALA A 1 368 ? 12.299 1.192 -9.226 1.00 95.69 368 ALA A C 1
ATOM 2905 O O . ALA A 1 368 ? 12.364 -0.015 -8.976 1.00 95.69 368 ALA A O 1
ATOM 2906 N N . GLU A 1 369 ? 13.261 2.047 -8.882 1.00 87.62 369 GLU A N 1
ATOM 2907 C CA . GLU A 1 369 ? 14.456 1.619 -8.161 1.00 87.62 369 GLU A CA 1
ATOM 2908 C C . GLU A 1 369 ? 14.134 1.354 -6.682 1.00 87.62 369 GLU A C 1
ATOM 2910 O O . GLU A 1 369 ? 13.415 2.109 -6.028 1.00 87.62 369 GLU A O 1
ATOM 2915 N N . ASN A 1 370 ? 14.682 0.270 -6.135 1.00 86.81 370 ASN A N 1
ATOM 2916 C CA . ASN A 1 370 ? 14.530 -0.105 -4.728 1.00 86.81 370 ASN A CA 1
ATOM 2917 C C . ASN A 1 370 ? 15.907 -0.311 -4.068 1.00 86.81 370 ASN A C 1
ATOM 2919 O O . ASN A 1 370 ? 16.105 -1.230 -3.276 1.00 86.81 370 ASN A O 1
ATOM 2923 N N . LEU A 1 371 ? 16.889 0.530 -4.426 1.00 85.69 371 LEU A N 1
ATOM 2924 C CA . LEU A 1 371 ? 18.313 0.310 -4.118 1.00 85.69 371 LEU A CA 1
ATOM 2925 C C . LEU A 1 371 ? 18.673 0.380 -2.630 1.00 85.69 371 LEU A C 1
ATOM 2927 O O . LEU A 1 371 ? 19.718 -0.114 -2.227 1.00 85.69 371 LEU A O 1
ATOM 2931 N N . HIS A 1 372 ? 17.811 0.968 -1.806 1.00 81.56 372 HIS A N 1
ATOM 2932 C CA . HIS A 1 372 ? 17.974 1.001 -0.351 1.00 81.56 372 HIS A CA 1
ATOM 2933 C C . HIS A 1 372 ? 17.533 -0.295 0.348 1.00 81.56 372 HIS A C 1
ATOM 2935 O O . HIS A 1 372 ? 17.736 -0.441 1.553 1.00 81.56 372 HIS A O 1
ATOM 2941 N N . SER A 1 373 ? 16.916 -1.226 -0.385 1.00 82.38 373 SER A N 1
ATOM 2942 C CA . SER A 1 373 ? 16.554 -2.530 0.154 1.00 82.38 373 SER A CA 1
ATOM 2943 C C . SER A 1 373 ? 17.805 -3.302 0.575 1.00 82.38 373 SER A C 1
ATOM 2945 O O . SER A 1 373 ? 18.827 -3.290 -0.113 1.00 82.38 373 SER A O 1
ATOM 2947 N N . VAL A 1 374 ? 17.697 -4.063 1.667 1.00 78.62 374 VAL A N 1
ATOM 2948 C CA . VAL A 1 374 ? 18.750 -4.972 2.160 1.00 78.62 374 VAL A CA 1
ATOM 2949 C C . VAL A 1 374 ? 19.230 -5.971 1.098 1.00 78.62 374 VAL A C 1
ATOM 2951 O O . VAL A 1 374 ? 20.341 -6.491 1.195 1.00 78.62 374 VAL A O 1
ATOM 2954 N N . ARG A 1 375 ? 18.428 -6.200 0.049 1.00 77.25 375 ARG A N 1
ATOM 2955 C CA . ARG A 1 375 ? 18.768 -7.001 -1.139 1.00 77.25 375 ARG A CA 1
ATOM 2956 C C . ARG A 1 375 ? 19.980 -6.482 -1.902 1.00 77.25 375 ARG A C 1
ATOM 2958 O O . ARG A 1 375 ? 20.706 -7.266 -2.501 1.00 77.25 375 ARG A O 1
ATOM 2965 N N . PHE A 1 376 ? 20.224 -5.178 -1.849 1.00 83.31 376 PHE A N 1
ATOM 2966 C CA . PHE A 1 376 ? 21.353 -4.525 -2.509 1.00 83.31 376 PHE A CA 1
ATOM 2967 C C . PHE A 1 376 ? 22.546 -4.318 -1.570 1.00 83.31 376 PHE A C 1
ATOM 2969 O O . PHE A 1 376 ? 23.475 -3.590 -1.909 1.00 83.31 376 PHE A O 1
ATOM 2976 N N . SER A 1 377 ? 22.564 -4.997 -0.414 1.00 81.81 377 SER A N 1
ATOM 2977 C CA . SER A 1 377 ? 23.728 -5.025 0.485 1.00 81.81 377 SER A CA 1
ATOM 2978 C C . SER A 1 377 ? 24.977 -5.602 -0.189 1.00 81.81 377 SER A C 1
ATOM 2980 O O . SER A 1 377 ? 26.091 -5.225 0.167 1.00 81.81 377 SER A O 1
ATOM 2982 N N . HIS A 1 378 ? 24.802 -6.477 -1.187 1.00 84.25 378 HIS A N 1
ATOM 2983 C CA . HIS A 1 378 ? 25.902 -7.000 -1.988 1.00 84.25 378 HIS A CA 1
ATOM 2984 C C . HIS A 1 378 ? 26.212 -6.055 -3.168 1.00 84.25 378 HIS A C 1
ATOM 2986 O O . HIS A 1 378 ? 25.354 -5.890 -4.045 1.00 84.25 378 HIS A O 1
ATOM 2992 N N . PRO A 1 379 ? 27.431 -5.481 -3.269 1.00 86.25 379 PRO A N 1
ATOM 2993 C CA . PRO A 1 379 ? 27.763 -4.479 -4.290 1.00 86.25 379 PRO A CA 1
ATOM 2994 C C . PRO A 1 379 ? 27.546 -4.941 -5.736 1.00 86.25 379 PRO A C 1
ATOM 2996 O O . PRO A 1 379 ? 27.171 -4.152 -6.601 1.00 86.25 379 PRO A O 1
ATOM 2999 N N . SER A 1 380 ? 27.726 -6.236 -6.006 1.00 88.69 380 SER A N 1
ATOM 3000 C CA . SER A 1 380 ? 27.502 -6.813 -7.336 1.00 88.69 380 SER A CA 1
ATOM 3001 C C . SER A 1 380 ? 26.047 -6.692 -7.802 1.00 88.69 380 SER A C 1
ATOM 3003 O O . SER A 1 380 ? 25.814 -6.397 -8.971 1.00 88.69 380 SER A O 1
ATOM 3005 N N . LYS A 1 381 ? 25.060 -6.864 -6.910 1.00 87.81 381 LYS A N 1
ATOM 3006 C CA . LYS A 1 381 ? 23.633 -6.733 -7.259 1.00 87.81 381 LYS A CA 1
ATOM 3007 C C . LYS A 1 381 ? 23.277 -5.288 -7.591 1.00 87.81 381 LYS A C 1
ATOM 3009 O O . LYS A 1 381 ? 22.597 -5.037 -8.582 1.00 87.81 381 LYS A O 1
ATOM 3014 N N . TYR A 1 382 ? 23.797 -4.350 -6.798 1.00 89.62 382 TYR A N 1
ATOM 3015 C CA . TYR A 1 382 ? 23.670 -2.915 -7.053 1.00 89.62 382 TYR A CA 1
ATOM 3016 C C . TYR A 1 382 ? 24.224 -2.553 -8.436 1.00 89.62 382 TYR A C 1
ATOM 3018 O O . TYR A 1 382 ? 23.529 -1.937 -9.243 1.00 89.62 382 TYR A O 1
ATOM 3026 N N . GLN A 1 383 ? 25.444 -3.007 -8.745 1.00 92.06 383 GLN A N 1
ATOM 3027 C CA . GLN A 1 383 ? 26.082 -2.725 -10.028 1.00 92.06 383 GLN A CA 1
ATOM 3028 C C . GLN A 1 383 ? 25.323 -3.338 -11.210 1.00 92.06 383 GLN A C 1
ATOM 3030 O O . GLN A 1 383 ? 25.216 -2.707 -12.256 1.00 92.06 383 GLN A O 1
ATOM 3035 N N . ARG A 1 384 ? 24.757 -4.541 -11.060 1.00 92.88 384 ARG A N 1
ATOM 3036 C CA . ARG A 1 384 ? 23.969 -5.174 -12.127 1.00 92.88 384 ARG A CA 1
ATOM 3037 C C . ARG A 1 384 ? 22.687 -4.411 -12.448 1.00 92.88 384 ARG A C 1
ATOM 3039 O O . ARG A 1 384 ? 22.414 -4.199 -13.624 1.00 92.88 384 ARG A O 1
ATOM 3046 N N . LEU A 1 385 ? 21.934 -3.964 -11.440 1.00 93.00 385 LEU A N 1
ATOM 3047 C CA . LEU A 1 385 ? 20.747 -3.139 -11.688 1.00 93.00 385 LEU A CA 1
ATOM 3048 C C . LEU A 1 385 ? 21.130 -1.790 -12.311 1.00 93.00 385 LEU A C 1
ATOM 3050 O O . LEU A 1 385 ? 20.440 -1.302 -13.200 1.00 93.00 385 LEU A O 1
ATOM 3054 N N . LEU A 1 386 ? 22.252 -1.198 -11.895 1.00 93.69 386 LEU A N 1
ATOM 3055 C CA . LEU A 1 386 ? 22.764 0.004 -12.549 1.00 93.69 386 LEU A CA 1
ATOM 3056 C C . LEU A 1 386 ? 23.128 -0.232 -14.014 1.00 93.69 386 LEU A C 1
ATOM 3058 O O . LEU A 1 386 ? 22.816 0.617 -14.841 1.00 93.69 386 LEU A O 1
ATOM 3062 N N . ASN A 1 387 ? 23.766 -1.355 -14.342 1.00 95.50 387 ASN A N 1
ATOM 3063 C CA . ASN A 1 387 ? 24.076 -1.705 -15.727 1.00 95.50 387 ASN A CA 1
ATOM 3064 C C . ASN A 1 387 ? 22.788 -1.857 -16.543 1.00 95.50 387 ASN A C 1
ATOM 3066 O O . ASN A 1 387 ? 22.662 -1.207 -17.570 1.00 95.50 387 ASN A O 1
ATOM 3070 N N . PHE A 1 388 ? 21.789 -2.573 -16.017 1.00 95.88 388 PHE A N 1
ATOM 3071 C CA . PHE A 1 388 ? 20.461 -2.658 -16.630 1.00 95.88 388 PHE A CA 1
ATOM 3072 C C . PHE A 1 388 ? 19.859 -1.271 -16.923 1.00 95.88 388 PHE A C 1
ATOM 3074 O O . PHE A 1 388 ? 19.414 -1.005 -18.036 1.00 95.88 388 PHE A O 1
ATOM 3081 N N . ILE A 1 389 ? 19.873 -0.368 -15.934 1.00 96.50 389 ILE A N 1
ATOM 3082 C CA . ILE A 1 389 ? 19.365 1.005 -16.078 1.00 96.50 389 ILE A CA 1
ATOM 3083 C C . ILE A 1 389 ? 20.163 1.780 -17.134 1.00 96.50 389 ILE A C 1
ATOM 3085 O O . ILE A 1 389 ? 19.573 2.501 -17.933 1.00 96.50 389 ILE A O 1
ATOM 3089 N N . ASN A 1 390 ? 21.491 1.644 -17.146 1.00 96.81 390 ASN A N 1
ATOM 3090 C CA . ASN A 1 390 ? 22.361 2.305 -18.118 1.00 96.81 390 ASN A CA 1
ATOM 3091 C C . ASN A 1 390 ? 22.053 1.851 -19.543 1.00 96.81 390 ASN A C 1
ATOM 3093 O O . ASN A 1 390 ? 21.875 2.703 -20.409 1.00 96.81 390 ASN A O 1
ATOM 3097 N N . ASP A 1 391 ? 21.964 0.539 -19.754 1.00 97.12 391 ASP A N 1
ATOM 3098 C CA . ASP A 1 391 ? 21.712 -0.068 -21.060 1.00 97.12 391 ASP A CA 1
ATOM 3099 C C . ASP A 1 391 ? 20.329 0.342 -21.584 1.00 97.12 391 ASP A C 1
ATOM 3101 O O . ASP A 1 391 ? 20.192 0.761 -22.733 1.00 97.12 391 ASP A O 1
ATOM 3105 N N . ALA A 1 392 ? 19.317 0.346 -20.710 1.00 96.31 392 ALA A N 1
ATOM 3106 C CA . ALA A 1 392 ? 17.986 0.840 -21.042 1.00 96.31 392 ALA A CA 1
ATOM 3107 C C . ALA A 1 392 ? 17.967 2.342 -21.378 1.00 96.31 392 ALA A C 1
ATOM 3109 O O . ALA A 1 392 ? 17.219 2.760 -22.255 1.00 96.31 392 ALA A O 1
ATOM 3110 N N . ASN A 1 393 ? 18.774 3.161 -20.695 1.00 96.75 393 ASN A N 1
ATOM 3111 C CA . ASN A 1 393 ? 18.806 4.615 -20.888 1.00 96.75 393 ASN A CA 1
ATOM 3112 C C . ASN A 1 393 ? 19.475 5.047 -22.200 1.00 96.75 393 ASN A C 1
ATOM 3114 O O . ASN A 1 393 ? 19.203 6.143 -22.680 1.00 96.75 393 ASN A O 1
ATOM 3118 N N . VAL A 1 394 ? 20.390 4.235 -22.738 1.00 96.56 394 VAL A N 1
ATOM 3119 C CA . VAL A 1 394 ? 21.080 4.519 -24.011 1.00 96.56 394 VAL A CA 1
ATOM 3120 C C . VAL A 1 394 ? 20.424 3.835 -25.211 1.00 96.56 394 VAL A C 1
ATOM 3122 O O . VAL A 1 394 ? 20.840 4.065 -26.342 1.00 96.56 394 VAL A O 1
ATOM 3125 N N . SER A 1 395 ? 19.418 2.990 -24.978 1.00 95.06 395 SER A N 1
ATOM 3126 C CA . SER A 1 395 ? 18.690 2.297 -26.036 1.00 95.06 395 SER A CA 1
ATOM 3127 C C . SER A 1 395 ? 17.763 3.245 -26.792 1.00 95.06 395 SER A C 1
ATOM 3129 O O . SER A 1 395 ? 16.948 3.941 -26.196 1.00 95.06 395 SER A O 1
ATOM 3131 N N . GLU A 1 396 ? 17.811 3.204 -28.123 1.00 94.00 396 GLU A N 1
ATOM 3132 C CA . GLU A 1 396 ? 16.884 3.957 -28.980 1.00 94.00 396 GLU A CA 1
ATOM 3133 C C . GLU A 1 396 ? 15.452 3.398 -28.938 1.00 94.00 396 GLU A C 1
ATOM 3135 O O . GLU A 1 396 ? 14.512 4.082 -29.328 1.00 94.00 396 GLU A O 1
ATOM 3140 N N . GLN A 1 397 ? 15.272 2.172 -28.436 1.00 91.94 397 GLN A N 1
ATOM 3141 C CA . GLN A 1 397 ? 13.970 1.504 -28.350 1.00 91.94 397 GLN A CA 1
ATOM 3142 C C . GLN A 1 397 ? 13.187 1.883 -27.091 1.00 91.94 397 GLN A C 1
ATOM 3144 O O . GLN A 1 397 ? 12.027 1.497 -26.960 1.00 91.94 397 GLN A O 1
ATOM 3149 N N . VAL A 1 398 ? 13.801 2.583 -26.129 1.00 94.81 398 VAL A N 1
ATOM 3150 C CA . VAL A 1 398 ? 13.182 2.848 -24.828 1.00 94.81 398 VAL A CA 1
ATOM 3151 C C . VAL A 1 398 ? 13.411 4.285 -24.383 1.00 94.81 398 VAL A C 1
ATOM 3153 O O . VAL A 1 398 ? 14.528 4.783 -24.323 1.00 94.81 398 VAL A O 1
ATOM 3156 N N . LYS A 1 399 ? 12.332 4.938 -23.963 1.00 96.25 399 LYS A N 1
ATOM 3157 C CA . LYS A 1 399 ? 12.363 6.206 -23.247 1.00 96.25 399 LYS A CA 1
ATOM 3158 C C . LYS A 1 399 ? 12.224 5.943 -21.753 1.00 96.25 399 LYS A C 1
ATOM 3160 O O . LYS A 1 399 ? 11.126 5.791 -21.217 1.00 96.25 399 LYS A O 1
ATOM 3165 N N . LEU A 1 400 ? 13.368 5.883 -21.077 1.00 97.25 400 LEU A N 1
ATOM 3166 C CA . LEU A 1 400 ? 13.447 5.521 -19.667 1.00 97.25 400 LEU A CA 1
ATOM 3167 C C . LEU A 1 400 ? 13.029 6.671 -18.738 1.00 97.25 400 LEU A C 1
ATOM 3169 O O . LEU A 1 400 ? 13.494 7.805 -18.853 1.00 97.25 400 LEU A O 1
ATOM 3173 N N . THR A 1 401 ? 12.198 6.353 -17.748 1.00 97.81 401 THR A N 1
ATOM 3174 C CA . THR A 1 401 ? 11.958 7.181 -16.562 1.00 97.81 401 THR A CA 1
ATOM 3175 C C . THR A 1 401 ? 12.225 6.362 -15.303 1.00 97.81 401 THR A C 1
ATOM 3177 O O . THR A 1 401 ? 11.819 5.208 -15.208 1.00 97.81 401 THR A O 1
ATOM 3180 N N . ILE A 1 402 ? 12.890 6.951 -14.310 1.00 97.06 402 ILE A N 1
ATOM 3181 C CA . ILE A 1 402 ? 13.198 6.309 -13.030 1.00 97.06 402 ILE A CA 1
ATOM 3182 C C . ILE A 1 402 ? 12.261 6.830 -11.944 1.00 97.06 402 ILE A C 1
ATOM 3184 O O . ILE A 1 402 ? 12.190 8.031 -11.682 1.00 97.06 402 ILE A O 1
ATOM 3188 N N . ARG A 1 403 ? 11.582 5.924 -11.241 1.00 94.81 403 ARG A N 1
ATOM 3189 C CA . ARG A 1 403 ? 10.913 6.223 -9.974 1.00 94.81 403 ARG A CA 1
ATOM 3190 C C . ARG A 1 403 ? 11.848 5.872 -8.827 1.00 94.81 403 ARG A C 1
ATOM 3192 O O . ARG A 1 403 ? 11.996 4.709 -8.465 1.00 94.81 403 ARG A O 1
ATOM 3199 N N . SER A 1 404 ? 12.450 6.896 -8.233 1.00 91.50 404 SER A N 1
ATOM 3200 C CA . SER A 1 404 ? 13.257 6.739 -7.026 1.00 91.50 404 SER A CA 1
ATOM 3201 C C . SER A 1 404 ? 12.417 6.282 -5.837 1.00 91.50 404 SER A C 1
ATOM 3203 O O . SER A 1 404 ? 11.305 6.783 -5.661 1.00 91.50 404 SER A O 1
ATOM 3205 N N . HIS A 1 405 ? 12.929 5.376 -4.995 1.00 88.44 405 HIS A N 1
ATOM 3206 C CA . HIS A 1 405 ? 12.189 4.978 -3.797 1.00 88.44 405 HIS A CA 1
ATOM 3207 C C . HIS A 1 405 ? 12.025 6.177 -2.844 1.00 88.44 405 HIS A C 1
ATOM 3209 O O . HIS A 1 405 ? 13.033 6.816 -2.519 1.00 88.44 405 HIS A O 1
ATOM 3215 N N . PRO A 1 406 ? 10.809 6.461 -2.335 1.00 83.25 406 PRO A N 1
ATOM 3216 C CA . PRO A 1 406 ? 10.538 7.620 -1.481 1.00 83.25 406 PRO A CA 1
ATOM 3217 C C . PRO A 1 406 ? 11.483 7.788 -0.287 1.00 83.25 406 PRO A C 1
ATOM 3219 O O . PRO A 1 406 ? 11.863 8.906 0.046 1.00 83.25 406 PRO A O 1
ATOM 3222 N N . ALA A 1 407 ? 11.878 6.678 0.344 1.00 80.94 407 ALA A N 1
ATOM 3223 C CA . ALA A 1 407 ? 12.677 6.701 1.570 1.00 80.94 407 ALA A CA 1
ATOM 3224 C C . ALA A 1 407 ? 14.137 7.124 1.376 1.00 80.94 407 ALA A C 1
ATOM 3226 O O . ALA A 1 407 ? 14.716 7.696 2.296 1.00 80.94 407 ALA A O 1
ATOM 3227 N N . ALA A 1 408 ? 14.732 6.836 0.216 1.00 84.12 408 ALA A N 1
ATOM 3228 C CA . ALA A 1 408 ? 16.180 6.949 0.033 1.00 84.12 408 ALA A CA 1
ATOM 3229 C C . ALA A 1 408 ? 16.593 7.761 -1.192 1.00 84.12 408 ALA A C 1
ATOM 3231 O O . ALA A 1 408 ? 17.620 8.429 -1.143 1.00 84.12 408 ALA A O 1
ATOM 3232 N N . ARG A 1 409 ? 15.806 7.705 -2.277 1.00 86.81 409 ARG A N 1
ATOM 3233 C CA . ARG A 1 409 ? 16.059 8.435 -3.528 1.00 86.81 409 ARG A CA 1
ATOM 3234 C C . ARG A 1 409 ? 17.513 8.315 -4.004 1.00 86.81 409 ARG A C 1
ATOM 3236 O O . ARG A 1 409 ? 18.160 9.305 -4.340 1.00 86.81 409 ARG A O 1
ATOM 3243 N N . THR A 1 410 ? 18.031 7.086 -3.978 1.00 87.69 410 THR A N 1
ATOM 3244 C CA . THR A 1 410 ? 19.463 6.783 -4.078 1.00 87.69 410 THR A CA 1
ATOM 3245 C C . THR A 1 410 ? 20.087 7.303 -5.367 1.00 87.69 410 THR A C 1
ATOM 3247 O O . THR A 1 410 ? 21.212 7.793 -5.322 1.00 87.69 410 THR A O 1
ATOM 3250 N N . LEU A 1 411 ? 19.384 7.208 -6.499 1.00 91.25 411 LEU A N 1
ATOM 3251 C CA . LEU A 1 411 ? 19.878 7.732 -7.777 1.00 91.25 411 LEU A CA 1
ATOM 3252 C C . LEU A 1 411 ? 19.565 9.218 -7.966 1.00 91.25 411 LEU A C 1
ATOM 3254 O O . LEU A 1 411 ? 20.374 9.955 -8.514 1.00 91.25 411 LEU A O 1
ATOM 3258 N N . GLU A 1 412 ? 18.412 9.688 -7.508 1.00 90.69 412 GLU A N 1
ATOM 3259 C CA . GLU A 1 412 ? 17.993 11.073 -7.742 1.00 90.69 412 GLU A CA 1
ATOM 3260 C C . GLU A 1 412 ? 18.831 12.100 -6.959 1.00 90.69 412 GLU A C 1
ATOM 3262 O O . GLU A 1 412 ? 19.045 13.218 -7.425 1.00 90.69 412 GLU A O 1
ATOM 3267 N N . LEU A 1 413 ? 19.326 11.733 -5.771 1.00 89.50 413 LEU A N 1
ATOM 3268 C CA . LEU A 1 413 ? 20.122 12.627 -4.919 1.00 89.50 413 LEU A CA 1
ATOM 3269 C C . LEU A 1 413 ? 21.621 12.641 -5.253 1.00 89.50 413 LEU A C 1
ATOM 3271 O O . LEU A 1 413 ? 22.353 13.477 -4.724 1.00 89.50 413 LEU A O 1
ATOM 3275 N N . LYS A 1 414 ? 22.084 11.735 -6.116 1.00 90.56 414 LYS A N 1
ATOM 3276 C CA . LYS A 1 414 ? 23.487 11.630 -6.525 1.00 90.56 414 LYS A CA 1
ATOM 3277 C C . LYS A 1 414 ? 23.789 12.598 -7.678 1.00 90.56 414 LYS A C 1
ATOM 3279 O O . LYS A 1 414 ? 23.129 12.501 -8.717 1.00 90.56 414 LYS A O 1
ATOM 3284 N N . PRO A 1 415 ? 24.769 13.515 -7.540 1.00 90.56 415 PRO A N 1
ATOM 3285 C CA . PRO A 1 415 ? 25.109 14.474 -8.592 1.00 90.56 415 PRO A CA 1
ATOM 3286 C C . PRO A 1 415 ? 25.406 13.815 -9.944 1.00 90.56 415 PRO A C 1
ATOM 3288 O O . PRO A 1 415 ? 24.964 14.305 -10.975 1.00 90.56 415 PRO A O 1
ATOM 3291 N N . GLU A 1 416 ? 26.091 12.670 -9.939 1.00 91.38 416 GLU A N 1
ATOM 3292 C CA . GLU A 1 416 ? 26.511 11.953 -11.143 1.00 91.38 416 GLU A CA 1
ATOM 3293 C C . GLU A 1 416 ? 25.361 11.304 -11.936 1.00 91.38 416 GLU A C 1
ATOM 3295 O O . GLU A 1 416 ? 25.523 10.986 -13.113 1.00 91.38 416 GLU A O 1
ATOM 3300 N N . THR A 1 417 ? 24.199 11.094 -11.312 1.00 90.81 417 THR A N 1
ATOM 3301 C CA . THR A 1 417 ? 23.028 10.462 -11.946 1.00 90.81 417 THR A CA 1
ATOM 3302 C C . THR A 1 417 ? 21.860 11.417 -12.148 1.00 90.81 417 THR A C 1
ATOM 3304 O O . THR A 1 417 ? 20.972 11.114 -12.944 1.00 90.81 417 THR A O 1
ATOM 3307 N N . LYS A 1 418 ? 21.860 12.571 -11.474 1.00 86.88 418 LYS A N 1
ATOM 3308 C CA . LYS A 1 418 ? 20.757 13.537 -11.497 1.00 86.88 418 LYS A CA 1
ATOM 3309 C C . LYS A 1 418 ? 20.438 14.062 -12.899 1.00 86.88 418 LYS A C 1
ATOM 3311 O O . LYS A 1 418 ? 19.270 14.112 -13.264 1.00 86.88 418 LYS A O 1
ATOM 3316 N N . ASP A 1 419 ? 21.466 14.392 -13.678 1.00 90.69 419 ASP A N 1
ATOM 3317 C CA . ASP A 1 419 ? 21.307 14.908 -15.047 1.00 90.69 419 ASP A CA 1
ATOM 3318 C C . ASP A 1 419 ? 21.349 13.793 -16.103 1.00 90.69 419 ASP A C 1
ATOM 3320 O O . ASP A 1 419 ? 21.096 14.024 -17.284 1.00 90.69 419 ASP A O 1
ATOM 3324 N N . LYS A 1 420 ? 21.664 12.564 -15.676 1.00 93.38 420 LYS A N 1
ATOM 3325 C CA . LYS A 1 420 ? 21.768 11.395 -16.553 1.00 93.38 420 LYS A CA 1
ATOM 3326 C C . LYS A 1 420 ? 20.410 10.763 -16.850 1.00 93.38 420 LYS A C 1
ATOM 3328 O O . LYS A 1 420 ? 20.221 10.211 -17.932 1.00 93.38 420 LYS A O 1
ATOM 3333 N N . TYR A 1 421 ? 19.491 10.811 -15.887 1.00 95.56 421 TYR A N 1
ATOM 3334 C CA . TYR A 1 421 ? 18.205 10.128 -15.970 1.00 95.56 421 TYR A CA 1
ATOM 3335 C C . TYR A 1 421 ? 17.037 11.085 -15.800 1.00 95.56 421 TYR A C 1
ATOM 3337 O O . TYR A 1 421 ? 17.094 12.065 -15.059 1.00 95.56 421 TYR A O 1
ATOM 3345 N N . ARG A 1 422 ? 15.913 10.731 -16.420 1.00 96.00 422 ARG A N 1
ATOM 3346 C CA . ARG A 1 422 ? 14.630 11.360 -16.127 1.00 96.00 422 ARG A CA 1
ATOM 3347 C C . ARG A 1 422 ? 14.034 10.738 -14.868 1.00 96.00 422 ARG A C 1
ATOM 3349 O O . ARG A 1 422 ? 13.813 9.531 -14.831 1.00 96.00 422 ARG A O 1
ATOM 3356 N N . PHE A 1 423 ? 13.707 11.556 -13.871 1.00 94.94 423 PHE A N 1
ATOM 3357 C CA . PHE A 1 423 ? 13.079 11.091 -12.633 1.00 94.94 423 PHE A CA 1
ATOM 3358 C C . PHE A 1 423 ? 11.584 11.410 -12.577 1.00 94.94 423 PHE A C 1
ATOM 3360 O O . PHE A 1 423 ? 11.143 12.505 -12.932 1.00 94.94 423 PHE A O 1
ATOM 3367 N N . LEU A 1 424 ? 10.800 10.451 -12.084 1.00 92.88 424 LEU A N 1
ATOM 3368 C CA . LEU A 1 424 ? 9.400 10.645 -11.732 1.00 92.88 424 LEU A CA 1
ATOM 3369 C C . LEU A 1 424 ? 9.300 11.199 -10.305 1.00 92.88 424 LEU A C 1
ATOM 3371 O O . LEU A 1 424 ? 9.532 10.479 -9.334 1.00 92.88 424 LEU A O 1
ATOM 3375 N N . SER A 1 425 ? 8.922 12.471 -10.181 1.00 82.88 425 SER A N 1
ATOM 3376 C CA . SER A 1 425 ? 8.735 13.155 -8.896 1.00 82.88 425 SER A CA 1
ATOM 3377 C C . SER A 1 425 ? 7.292 13.060 -8.382 1.00 82.88 425 SER A C 1
ATOM 3379 O O . SER A 1 425 ? 6.354 12.964 -9.170 1.00 82.88 425 SER A O 1
ATOM 3381 N N . GLY A 1 426 ? 7.091 13.135 -7.063 1.00 80.81 426 GLY A N 1
ATOM 3382 C CA . GLY A 1 426 ? 5.764 13.147 -6.423 1.00 80.81 426 GLY A CA 1
ATOM 3383 C C . GLY A 1 426 ? 5.145 11.762 -6.191 1.00 80.81 426 GLY A C 1
ATOM 3384 O O . GLY A 1 426 ? 5.789 10.737 -6.425 1.00 80.81 426 GLY A O 1
ATOM 3385 N N . ALA A 1 427 ? 3.901 11.733 -5.703 1.00 80.62 427 ALA A N 1
ATOM 3386 C CA . ALA A 1 427 ? 3.164 10.489 -5.485 1.00 80.62 427 ALA A CA 1
ATOM 3387 C C . ALA A 1 427 ? 2.843 9.761 -6.791 1.00 80.62 427 ALA A C 1
ATOM 3389 O O . ALA A 1 427 ? 2.668 10.361 -7.860 1.00 80.62 427 ALA A O 1
ATOM 3390 N N . LEU A 1 428 ? 2.785 8.437 -6.681 1.00 86.00 428 LEU A N 1
ATOM 3391 C CA . LEU A 1 428 ? 2.376 7.571 -7.769 1.00 86.00 428 LEU A CA 1
ATOM 3392 C C . LEU A 1 428 ? 0.845 7.510 -7.792 1.00 86.00 428 LEU A C 1
ATOM 3394 O O . LEU A 1 428 ? 0.233 7.161 -6.788 1.00 86.00 428 LEU A O 1
ATOM 3398 N N . SER A 1 429 ? 0.239 7.855 -8.924 1.00 87.88 429 SER A N 1
ATOM 3399 C CA . SER A 1 429 ? -1.202 7.721 -9.153 1.00 87.88 429 SER A CA 1
ATOM 3400 C C . SER A 1 429 ? -1.459 6.792 -10.331 1.00 87.88 429 SER A C 1
ATOM 3402 O O . SER A 1 429 ? -0.567 6.595 -11.165 1.00 87.88 429 SER A O 1
ATOM 3404 N N . PHE A 1 430 ? -2.675 6.249 -10.404 1.00 89.62 430 PHE A N 1
ATOM 3405 C CA . PHE A 1 430 ? -3.113 5.400 -11.512 1.00 89.62 430 PHE A CA 1
ATOM 3406 C C . PHE A 1 430 ? -2.833 6.061 -12.866 1.00 89.62 430 PHE A C 1
ATOM 3408 O O . PHE A 1 430 ? -2.081 5.504 -13.665 1.00 89.62 430 PHE A O 1
ATOM 3415 N N . ASP A 1 431 ? -3.311 7.295 -13.060 1.00 88.00 431 ASP A N 1
ATOM 3416 C CA . ASP A 1 431 ? -3.154 8.030 -14.319 1.00 88.00 431 ASP A CA 1
ATOM 3417 C C . ASP A 1 431 ? -1.694 8.175 -14.739 1.00 88.00 431 ASP A C 1
ATOM 3419 O O . ASP A 1 431 ? -1.397 8.178 -15.924 1.00 88.00 431 ASP A O 1
ATOM 3423 N N . ARG A 1 432 ? -0.765 8.294 -13.782 1.00 91.31 432 ARG A N 1
ATOM 3424 C CA . ARG A 1 432 ? 0.666 8.436 -14.081 1.00 91.31 432 ARG A CA 1
ATOM 3425 C C . ARG A 1 432 ? 1.313 7.112 -14.444 1.00 91.31 432 ARG A C 1
ATOM 3427 O O . ARG A 1 432 ? 2.206 7.113 -15.282 1.00 91.31 432 ARG A O 1
ATOM 3434 N N . VAL A 1 433 ? 0.911 6.015 -13.803 1.00 93.31 433 VAL A N 1
ATOM 3435 C CA . VAL A 1 433 ? 1.407 4.672 -14.140 1.00 93.31 433 VAL A CA 1
ATOM 3436 C C . VAL A 1 433 ? 0.893 4.257 -15.512 1.00 93.31 433 VAL A C 1
ATOM 3438 O O . VAL A 1 433 ? 1.678 3.773 -16.316 1.00 93.31 433 VAL A O 1
ATOM 3441 N N . ALA A 1 434 ? -0.374 4.540 -15.812 1.00 91.00 434 ALA A N 1
ATOM 3442 C CA . ALA A 1 434 ? -1.010 4.220 -17.087 1.00 91.00 434 ALA A CA 1
ATOM 3443 C C . ALA A 1 434 ? -0.387 4.931 -18.311 1.00 91.00 434 ALA A C 1
ATOM 3445 O O . ALA A 1 434 ? -0.724 4.593 -19.441 1.00 91.00 434 ALA A O 1
ATOM 3446 N N . LEU A 1 435 ? 0.522 5.900 -18.115 1.00 91.44 435 LEU A N 1
ATOM 3447 C CA . LEU A 1 435 ? 1.271 6.553 -19.203 1.00 91.44 435 LEU A CA 1
ATOM 3448 C C . LEU A 1 435 ? 2.448 5.727 -19.736 1.00 91.44 435 LEU A C 1
ATOM 3450 O O . LEU A 1 435 ? 3.063 6.149 -20.712 1.00 91.44 435 LEU A O 1
ATOM 3454 N N . TYR A 1 436 ? 2.815 4.631 -19.072 1.00 94.19 436 TYR A N 1
ATOM 3455 C CA . TYR A 1 436 ? 3.974 3.821 -19.439 1.00 94.19 436 TYR A CA 1
ATOM 3456 C C . TYR A 1 436 ? 3.552 2.522 -20.124 1.00 94.19 436 TYR A C 1
ATOM 3458 O O . TYR A 1 436 ? 2.560 1.901 -19.748 1.00 94.19 436 TYR A O 1
ATOM 3466 N N . ASP A 1 437 ? 4.369 2.077 -21.074 1.00 92.69 437 ASP A N 1
ATOM 3467 C CA . ASP A 1 437 ? 4.186 0.821 -21.804 1.00 92.69 437 ASP A CA 1
ATOM 3468 C C . ASP A 1 437 ? 4.681 -0.390 -21.003 1.00 92.69 437 ASP A C 1
ATOM 3470 O O . ASP A 1 437 ? 4.255 -1.520 -21.233 1.00 92.69 437 ASP A O 1
ATOM 3474 N N . ALA A 1 438 ? 5.596 -0.163 -20.057 1.00 94.94 438 ALA A N 1
ATOM 3475 C CA . ALA A 1 438 ? 6.132 -1.186 -19.172 1.00 94.94 438 ALA A CA 1
ATOM 3476 C C . ALA A 1 438 ? 6.628 -0.587 -17.849 1.00 94.94 438 ALA A C 1
ATOM 3478 O O . ALA A 1 438 ? 7.176 0.520 -17.809 1.00 94.94 438 ALA A O 1
ATOM 3479 N N . LEU A 1 439 ? 6.496 -1.360 -16.771 1.00 97.00 439 LEU A N 1
ATOM 3480 C CA . LEU A 1 439 ? 7.065 -1.073 -15.461 1.00 97.00 439 LEU A CA 1
ATOM 3481 C C . LEU A 1 439 ? 8.006 -2.195 -15.033 1.00 97.00 439 LEU A C 1
ATOM 3483 O O . LEU A 1 439 ? 7.662 -3.372 -15.086 1.00 97.00 439 LEU A O 1
ATOM 3487 N N . ILE A 1 440 ? 9.183 -1.827 -14.538 1.00 96.62 440 ILE A N 1
ATOM 3488 C CA . ILE A 1 440 ? 10.182 -2.773 -14.044 1.00 96.62 440 ILE A CA 1
ATOM 3489 C C . ILE A 1 440 ? 10.595 -2.365 -12.643 1.00 96.62 440 ILE A C 1
ATOM 3491 O O . ILE A 1 440 ? 10.851 -1.193 -12.364 1.00 96.62 440 ILE A O 1
ATOM 3495 N N . SER A 1 441 ? 10.673 -3.331 -11.739 1.00 95.56 441 SER A N 1
ATOM 3496 C CA . SER A 1 441 ? 11.169 -3.087 -10.390 1.00 95.56 441 SER A CA 1
ATOM 3497 C C . SER A 1 441 ? 11.802 -4.352 -9.828 1.00 95.56 441 SER A C 1
ATOM 3499 O O . SER A 1 441 ? 11.314 -5.448 -10.111 1.00 95.56 441 SER A O 1
ATOM 3501 N N . PRO A 1 442 ? 12.840 -4.241 -8.982 1.00 92.44 442 PRO A N 1
ATOM 3502 C CA . PRO A 1 442 ? 13.129 -5.296 -8.015 1.00 92.44 442 PRO A CA 1
ATOM 3503 C C . PRO A 1 442 ? 11.864 -5.629 -7.201 1.00 92.44 442 PRO A C 1
ATOM 3505 O O . PRO A 1 442 ? 10.970 -4.784 -7.138 1.00 92.44 442 PRO A O 1
ATOM 3508 N N . PRO A 1 443 ? 11.785 -6.794 -6.527 1.00 89.75 443 PRO A N 1
ATOM 3509 C CA . PRO A 1 443 ? 10.641 -7.170 -5.692 1.00 89.75 443 PRO A CA 1
ATOM 3510 C C . PRO A 1 443 ? 10.103 -5.991 -4.862 1.00 89.75 443 PRO A C 1
ATOM 3512 O O . PRO A 1 443 ? 10.786 -5.460 -3.977 1.00 89.75 443 PRO A O 1
ATOM 3515 N N . SER A 1 444 ? 8.914 -5.521 -5.247 1.00 90.31 444 SER A N 1
ATOM 3516 C CA . SER A 1 444 ? 8.274 -4.306 -4.744 1.00 90.31 444 SER A CA 1
ATOM 3517 C C . SER A 1 444 ? 6.789 -4.294 -5.099 1.00 90.31 444 SER A C 1
ATOM 3519 O O . SER A 1 444 ? 6.373 -4.719 -6.178 1.00 90.31 444 SER A O 1
ATOM 3521 N N . THR A 1 445 ? 5.976 -3.742 -4.205 1.00 91.19 445 THR A N 1
ATOM 3522 C CA . THR A 1 445 ? 4.519 -3.664 -4.364 1.00 91.19 445 THR A CA 1
ATOM 3523 C C . THR A 1 445 ? 4.079 -2.733 -5.484 1.00 91.19 445 THR A C 1
ATOM 3525 O O . THR A 1 445 ? 2.944 -2.836 -5.929 1.00 91.19 445 THR A O 1
ATOM 3528 N N . ILE A 1 446 ? 4.968 -1.890 -6.009 1.00 93.12 446 ILE A N 1
ATOM 3529 C CA . ILE A 1 446 ? 4.690 -1.074 -7.198 1.00 93.12 446 ILE A CA 1
ATOM 3530 C C . ILE A 1 446 ? 4.381 -1.919 -8.447 1.00 93.12 446 ILE A C 1
ATOM 3532 O O . ILE A 1 446 ? 3.690 -1.459 -9.351 1.00 93.12 446 ILE A O 1
ATOM 3536 N N . LEU A 1 447 ? 4.836 -3.179 -8.485 1.00 94.81 447 LEU A N 1
ATOM 3537 C CA . LEU A 1 447 ? 4.475 -4.130 -9.542 1.00 94.81 447 LEU A CA 1
ATOM 3538 C C . LEU A 1 447 ? 2.979 -4.478 -9.509 1.00 94.81 447 LEU A C 1
ATOM 3540 O O . LEU A 1 447 ? 2.374 -4.698 -10.555 1.00 94.81 447 LEU A O 1
ATOM 3544 N N . LEU A 1 448 ? 2.366 -4.476 -8.319 1.00 94.00 448 LEU A N 1
ATOM 3545 C CA . LEU A 1 448 ? 0.918 -4.618 -8.164 1.00 94.00 448 LEU A CA 1
ATOM 3546 C C . LEU A 1 448 ? 0.184 -3.397 -8.708 1.00 94.00 448 LEU A C 1
ATOM 3548 O O . LEU A 1 448 ? -0.809 -3.558 -9.409 1.00 94.00 448 LEU A O 1
ATOM 3552 N N . ASP A 1 449 ? 0.695 -2.198 -8.430 1.00 94.62 449 ASP A N 1
ATOM 3553 C CA . ASP A 1 449 ? 0.120 -0.953 -8.942 1.00 94.62 449 ASP A CA 1
ATOM 3554 C C . ASP A 1 449 ? 0.144 -0.942 -10.488 1.00 94.62 449 ASP A C 1
ATOM 3556 O O . ASP A 1 449 ? -0.868 -0.641 -11.117 1.00 94.62 449 ASP A O 1
ATOM 3560 N N . ALA A 1 450 ? 1.243 -1.383 -11.115 1.00 94.75 450 ALA A N 1
ATOM 3561 C CA . ALA A 1 450 ? 1.312 -1.572 -12.570 1.00 94.75 450 ALA A CA 1
ATOM 3562 C C . ALA A 1 450 ? 0.315 -2.617 -13.090 1.00 94.75 450 ALA A C 1
ATOM 3564 O O . ALA A 1 450 ? -0.438 -2.330 -14.020 1.00 94.75 450 ALA A O 1
ATOM 3565 N N . ALA A 1 451 ? 0.253 -3.797 -12.464 1.00 92.69 451 ALA A N 1
ATOM 3566 C CA . ALA A 1 451 ? -0.683 -4.848 -12.860 1.00 92.69 451 ALA A CA 1
ATOM 3567 C C . ALA A 1 451 ? -2.151 -4.385 -12.770 1.00 92.69 451 ALA A C 1
ATOM 3569 O O . ALA A 1 451 ? -2.944 -4.668 -13.668 1.00 92.69 451 ALA A O 1
ATOM 3570 N N . MET A 1 452 ? -2.510 -3.639 -11.719 1.00 90.56 452 MET A N 1
ATOM 3571 C CA . MET A 1 452 ? -3.842 -3.044 -11.559 1.00 90.56 452 MET A CA 1
ATOM 3572 C C . MET A 1 452 ? -4.113 -1.950 -12.594 1.00 90.56 452 MET A C 1
ATOM 3574 O O . MET A 1 452 ? -5.232 -1.853 -13.093 1.00 90.56 452 MET A O 1
ATOM 3578 N N . ALA A 1 453 ? -3.095 -1.168 -12.959 1.00 90.81 453 ALA A N 1
ATOM 3579 C CA . ALA A 1 453 ? -3.197 -0.148 -13.996 1.00 90.81 453 ALA A CA 1
ATOM 3580 C C . ALA A 1 453 ? -3.230 -0.713 -15.428 1.00 90.81 453 ALA A C 1
ATOM 3582 O O . ALA A 1 453 ? -3.317 0.054 -16.382 1.00 90.81 453 ALA A O 1
ATOM 3583 N N . GLY A 1 454 ? -3.147 -2.037 -15.597 1.00 89.75 454 GLY A N 1
ATOM 3584 C CA . GLY A 1 454 ? -3.070 -2.667 -16.914 1.00 89.75 454 GLY A CA 1
ATOM 3585 C C . GLY A 1 454 ? -1.724 -2.458 -17.611 1.00 89.75 454 GLY A C 1
ATOM 3586 O O . GLY A 1 454 ? -1.634 -2.639 -18.820 1.00 89.75 454 GLY A O 1
ATOM 3587 N N . VAL A 1 455 ? -0.671 -2.101 -16.878 1.00 92.44 455 VAL A N 1
ATOM 3588 C CA . VAL A 1 455 ? 0.681 -1.922 -17.416 1.00 92.44 455 VAL A CA 1
ATOM 3589 C C . VAL A 1 455 ? 1.469 -3.228 -17.255 1.00 92.44 455 VAL A C 1
ATOM 3591 O O . VAL A 1 455 ? 1.484 -3.796 -16.157 1.00 92.44 455 VAL A O 1
ATOM 3594 N N . PRO A 1 456 ? 2.138 -3.734 -18.310 1.00 94.19 456 PRO A N 1
ATOM 3595 C CA . PRO A 1 456 ? 3.092 -4.830 -18.190 1.00 94.19 456 PRO A CA 1
ATOM 3596 C C . PRO A 1 456 ? 4.124 -4.564 -17.083 1.00 94.19 456 PRO A C 1
ATOM 3598 O O . PRO A 1 456 ? 4.890 -3.609 -17.157 1.00 94.19 456 PRO A O 1
ATOM 3601 N N . ALA A 1 457 ? 4.138 -5.401 -16.049 1.00 95.62 457 ALA A N 1
ATOM 3602 C CA . ALA A 1 457 ? 5.041 -5.344 -14.915 1.00 95.62 457 ALA A CA 1
ATOM 3603 C C . ALA A 1 457 ? 6.058 -6.490 -14.996 1.00 95.62 457 ALA A C 1
ATOM 3605 O O . ALA A 1 457 ? 5.673 -7.644 -15.187 1.00 95.62 457 ALA A O 1
ATOM 3606 N N . PHE A 1 458 ? 7.338 -6.180 -14.800 1.00 95.31 458 PHE A N 1
ATOM 3607 C CA . PHE A 1 458 ? 8.428 -7.154 -14.823 1.00 95.31 458 PHE A CA 1
ATOM 3608 C C . PHE A 1 458 ? 9.244 -7.088 -13.537 1.00 95.31 458 PHE A C 1
ATOM 3610 O O . PHE A 1 458 ? 9.604 -6.009 -13.054 1.00 95.31 458 PHE A O 1
ATOM 3617 N N . VAL A 1 459 ? 9.563 -8.259 -12.990 1.00 94.25 459 VAL A N 1
ATOM 3618 C CA . VAL A 1 459 ? 10.395 -8.368 -11.790 1.00 94.25 459 VAL A CA 1
ATOM 3619 C C . VAL A 1 459 ? 11.855 -8.352 -12.214 1.00 94.25 459 VAL A C 1
ATOM 3621 O O . VAL A 1 459 ? 12.343 -9.311 -12.815 1.00 94.25 459 VAL A O 1
ATOM 3624 N N . TRP A 1 460 ? 12.586 -7.302 -11.857 1.00 94.06 460 TRP A N 1
ATOM 3625 C CA . TRP A 1 460 ? 14.035 -7.344 -11.991 1.00 94.06 460 TRP A CA 1
ATOM 3626 C C . TRP A 1 460 ? 14.618 -8.303 -10.949 1.00 94.06 460 TRP A C 1
ATOM 3628 O O . TRP A 1 460 ? 14.371 -8.140 -9.751 1.00 94.06 460 TRP A O 1
ATOM 3638 N N . SER A 1 461 ? 15.399 -9.288 -11.388 1.00 89.88 461 SER A N 1
ATOM 3639 C CA . SER A 1 461 ? 16.055 -10.243 -10.493 1.00 89.88 461 SER A CA 1
ATOM 3640 C C . SER A 1 461 ? 17.437 -10.608 -11.007 1.00 89.88 461 SER A C 1
ATOM 3642 O O . SER A 1 461 ? 17.645 -10.826 -12.196 1.00 89.88 461 SER A O 1
ATOM 3644 N N . ASP A 1 462 ? 18.414 -10.709 -10.110 1.00 80.50 462 ASP A N 1
ATOM 3645 C CA . ASP A 1 462 ? 19.704 -11.262 -10.475 1.00 80.50 462 ASP A CA 1
ATOM 3646 C C . ASP A 1 462 ? 19.537 -12.789 -10.540 1.00 80.50 462 ASP A C 1
ATOM 3648 O O . ASP A 1 462 ? 19.235 -13.392 -9.522 1.00 80.50 462 ASP A O 1
ATOM 3652 N N . ASN A 1 463 ? 19.701 -13.414 -11.718 1.00 73.00 463 ASN A N 1
ATOM 3653 C CA . ASN A 1 463 ? 19.532 -14.861 -12.026 1.00 73.00 463 ASN A CA 1
ATOM 3654 C C . ASN A 1 463 ? 20.013 -15.904 -10.981 1.00 73.00 463 ASN A C 1
ATOM 3656 O O . ASN A 1 463 ? 19.776 -17.096 -11.145 1.00 73.00 463 ASN A O 1
ATOM 3660 N N . SER A 1 464 ? 20.693 -15.486 -9.914 1.00 65.44 464 SER A N 1
ATOM 3661 C CA . SER A 1 464 ? 21.062 -16.286 -8.751 1.00 65.44 464 SER A CA 1
ATOM 3662 C C . SER A 1 464 ? 19.879 -16.798 -7.907 1.00 65.44 464 SER A C 1
ATOM 3664 O O . SER A 1 464 ? 20.120 -17.611 -7.022 1.00 65.44 464 SER A O 1
ATOM 3666 N N . LEU A 1 465 ? 18.626 -16.396 -8.186 1.00 54.53 465 LEU A N 1
ATOM 3667 C CA . LEU A 1 465 ? 17.367 -17.028 -7.724 1.00 54.53 465 LEU A CA 1
ATOM 3668 C C . LEU A 1 465 ? 17.291 -17.411 -6.228 1.00 54.53 465 LEU A C 1
ATOM 3670 O O . LEU A 1 465 ? 16.493 -18.261 -5.831 1.00 54.53 465 LEU A O 1
ATOM 3674 N N . THR A 1 466 ? 18.064 -16.777 -5.346 1.00 52.75 466 THR A N 1
ATOM 3675 C CA . THR A 1 466 ? 17.976 -17.052 -3.909 1.00 52.75 466 THR A CA 1
ATOM 3676 C C . THR A 1 466 ? 16.750 -16.347 -3.318 1.00 52.75 466 THR A C 1
ATOM 3678 O O . THR A 1 466 ? 16.877 -15.301 -2.698 1.00 52.75 466 THR A O 1
ATOM 3681 N N . GLY A 1 467 ? 15.554 -16.907 -3.532 1.00 51.38 467 GLY A N 1
ATOM 3682 C CA . GLY A 1 467 ? 14.359 -16.747 -2.686 1.00 51.38 467 GLY A CA 1
ATOM 3683 C C . GLY A 1 467 ? 13.665 -15.380 -2.616 1.00 51.38 467 GLY A C 1
ATOM 3684 O O . GLY A 1 467 ? 12.681 -15.258 -1.892 1.00 51.38 467 GLY A O 1
ATOM 3685 N N . ASP A 1 468 ? 14.134 -14.361 -3.335 1.00 64.44 468 ASP A N 1
ATOM 3686 C CA . ASP A 1 468 ? 13.675 -12.975 -3.143 1.00 64.44 468 ASP A CA 1
ATOM 3687 C C . ASP A 1 468 ? 12.438 -12.575 -3.971 1.00 64.44 468 ASP A C 1
ATOM 3689 O O . ASP A 1 468 ? 11.816 -11.552 -3.687 1.00 64.44 468 ASP A O 1
ATOM 3693 N N . ALA A 1 469 ? 12.057 -13.374 -4.972 1.00 76.94 469 ALA A N 1
ATOM 3694 C CA . ALA A 1 469 ? 10.959 -13.068 -5.895 1.00 76.94 469 ALA A CA 1
ATOM 3695 C C . ALA A 1 469 ? 9.725 -13.968 -5.731 1.00 76.94 469 ALA A C 1
ATOM 3697 O O . ALA A 1 469 ? 8.756 -13.765 -6.448 1.00 76.94 469 ALA A O 1
ATOM 3698 N N . VAL A 1 470 ? 9.714 -14.890 -4.757 1.00 81.94 470 VAL A N 1
ATOM 3699 C CA . VAL A 1 470 ? 8.610 -15.857 -4.553 1.00 81.94 470 VAL A CA 1
ATOM 3700 C C . VAL A 1 470 ? 7.258 -15.156 -4.408 1.00 81.94 470 VAL A C 1
ATOM 3702 O O . VAL A 1 470 ? 6.218 -15.633 -4.857 1.00 81.94 470 VAL A O 1
ATOM 3705 N N . ASN A 1 471 ? 7.259 -13.954 -3.823 1.00 83.88 471 ASN A N 1
ATOM 3706 C CA . ASN A 1 471 ? 6.032 -13.178 -3.663 1.00 83.88 471 ASN A CA 1
ATOM 3707 C C . ASN A 1 471 ? 5.437 -12.656 -4.980 1.00 83.88 471 ASN A C 1
ATOM 3709 O O . ASN A 1 471 ? 4.286 -12.226 -5.032 1.00 83.88 471 ASN A O 1
ATOM 3713 N N . TYR A 1 472 ? 6.236 -12.723 -6.032 1.00 89.25 472 TYR A N 1
ATOM 3714 C CA . TYR A 1 472 ? 5.979 -12.244 -7.373 1.00 89.25 472 TYR A CA 1
ATOM 3715 C C . TYR A 1 472 ? 5.979 -13.404 -8.384 1.00 89.25 472 TYR A C 1
ATOM 3717 O O . TYR A 1 472 ? 5.965 -13.159 -9.588 1.00 89.25 472 TYR A O 1
ATOM 3725 N N . ASP A 1 473 ? 5.950 -14.659 -7.910 1.00 87.38 473 ASP A N 1
ATOM 3726 C CA . ASP A 1 473 ? 5.891 -15.851 -8.757 1.00 87.38 473 ASP A CA 1
ATOM 3727 C C . ASP A 1 473 ? 4.673 -15.799 -9.683 1.00 87.38 473 ASP A C 1
ATOM 3729 O O . ASP A 1 473 ? 3.520 -15.722 -9.248 1.00 87.38 473 ASP A O 1
ATOM 3733 N N . GLY A 1 474 ? 4.941 -15.854 -10.985 1.00 88.25 474 GLY A N 1
ATOM 3734 C CA . GLY A 1 474 ? 3.948 -15.687 -12.043 1.00 88.25 474 GLY A CA 1
ATOM 3735 C C . GLY A 1 474 ? 4.052 -14.358 -12.788 1.00 88.25 474 GLY A C 1
ATOM 3736 O O . GLY A 1 474 ? 3.449 -14.245 -13.851 1.00 88.25 474 GLY A O 1
ATOM 3737 N N . LEU A 1 475 ? 4.826 -13.393 -12.282 1.00 92.00 475 LEU A N 1
ATOM 3738 C CA . LEU A 1 475 ? 5.341 -12.297 -13.098 1.00 92.00 475 LEU A CA 1
ATOM 3739 C C . LEU A 1 475 ? 6.587 -12.756 -13.852 1.00 92.00 475 LEU A C 1
ATOM 3741 O O . LEU A 1 475 ? 7.380 -13.558 -13.351 1.00 92.00 475 LEU A O 1
ATOM 3745 N N . LEU A 1 476 ? 6.777 -12.216 -15.052 1.00 92.62 476 LEU A N 1
ATOM 3746 C CA . LEU A 1 476 ? 7.990 -12.465 -15.812 1.00 92.62 476 LEU A CA 1
ATOM 3747 C C . LEU A 1 476 ? 9.172 -11.732 -15.166 1.00 92.62 476 LEU A C 1
ATOM 3749 O O . LEU A 1 476 ? 9.068 -10.557 -14.797 1.00 92.62 476 LEU A O 1
ATOM 3753 N N . SER A 1 477 ? 10.297 -12.435 -15.032 1.00 92.44 477 SER A N 1
ATOM 3754 C CA . SER A 1 477 ? 11.525 -11.866 -14.487 1.00 92.44 477 SER A CA 1
ATOM 3755 C C . SER A 1 477 ? 12.517 -11.524 -15.593 1.00 92.44 477 SER A C 1
ATOM 3757 O O . SER A 1 477 ? 12.643 -12.270 -16.561 1.00 92.44 477 SER A O 1
ATOM 3759 N N . VAL A 1 478 ? 13.213 -10.401 -15.428 1.00 93.38 478 VAL A N 1
ATOM 3760 C CA . VAL A 1 478 ? 14.292 -9.939 -16.308 1.00 93.38 478 VAL A CA 1
ATOM 3761 C C . VAL A 1 478 ? 15.538 -9.676 -15.470 1.00 93.38 478 VAL A C 1
ATOM 3763 O O . VAL A 1 478 ? 15.438 -9.138 -14.364 1.00 93.38 478 VAL A O 1
ATOM 3766 N N . ALA A 1 479 ? 16.713 -10.046 -15.966 1.00 91.62 479 ALA A N 1
ATOM 3767 C CA . ALA A 1 479 ? 17.969 -9.844 -15.249 1.00 91.62 479 ALA A CA 1
ATOM 3768 C C . ALA A 1 479 ? 18.853 -8.784 -15.900 1.00 91.62 479 ALA A C 1
ATOM 3770 O O . ALA A 1 479 ? 19.576 -8.061 -15.201 1.00 91.62 479 ALA A O 1
ATOM 3771 N N . ASP A 1 480 ? 18.779 -8.678 -17.221 1.00 94.19 480 ASP A N 1
ATOM 3772 C CA . ASP A 1 480 ? 19.449 -7.664 -18.019 1.00 94.19 480 ASP A CA 1
ATOM 3773 C C . ASP A 1 480 ? 18.517 -7.070 -19.090 1.00 94.19 480 ASP A C 1
ATOM 3775 O O . ASP A 1 480 ? 17.330 -7.393 -19.179 1.00 94.19 480 ASP A O 1
ATOM 3779 N N . PHE A 1 481 ? 19.025 -6.082 -19.828 1.00 95.38 481 PHE A N 1
ATOM 3780 C CA . PHE A 1 481 ? 18.224 -5.373 -20.820 1.00 95.38 481 PHE A CA 1
ATOM 3781 C C . PHE A 1 481 ? 17.955 -6.232 -22.065 1.00 95.38 481 PHE A C 1
ATOM 3783 O O . PHE A 1 481 ? 16.918 -6.064 -22.703 1.00 95.38 481 PHE A O 1
ATOM 3790 N N . ALA A 1 482 ? 18.835 -7.187 -22.379 1.00 94.31 482 ALA A N 1
ATOM 3791 C CA . ALA A 1 482 ? 18.647 -8.084 -23.513 1.00 94.31 482 ALA A CA 1
ATOM 3792 C C . ALA A 1 482 ? 17.462 -9.032 -23.278 1.00 94.31 482 ALA A C 1
ATOM 3794 O O . ALA A 1 482 ? 16.674 -9.248 -24.201 1.00 94.31 482 ALA A O 1
ATOM 3795 N N . ASP A 1 483 ? 17.281 -9.522 -22.045 1.00 92.31 483 ASP A N 1
ATOM 3796 C CA . ASP A 1 483 ? 16.084 -10.274 -21.651 1.00 92.31 483 ASP A CA 1
ATOM 3797 C C . ASP A 1 483 ? 14.818 -9.479 -21.990 1.00 92.31 483 ASP A C 1
ATOM 3799 O O . ASP A 1 483 ? 13.918 -9.971 -22.668 1.00 92.31 483 ASP A O 1
ATOM 3803 N N . LEU A 1 484 ? 14.768 -8.210 -21.577 1.00 91.50 484 LEU A N 1
ATOM 3804 C CA . LEU A 1 484 ? 13.613 -7.345 -21.803 1.00 91.50 484 LEU A CA 1
ATOM 3805 C C . LEU A 1 484 ? 13.331 -7.115 -23.296 1.00 91.50 484 LEU A C 1
ATOM 3807 O O . LEU A 1 484 ? 12.170 -7.113 -23.706 1.00 91.50 484 LEU A O 1
ATOM 3811 N N . GLN A 1 485 ? 14.365 -6.960 -24.124 1.00 91.31 485 GLN A N 1
ATOM 3812 C CA . GLN A 1 485 ? 14.191 -6.813 -25.572 1.00 91.31 485 GLN A CA 1
ATOM 3813 C C . GLN A 1 485 ? 13.519 -8.042 -26.199 1.00 91.31 485 GLN A C 1
ATOM 3815 O O . GLN A 1 485 ? 12.664 -7.900 -27.075 1.00 91.31 485 GLN A O 1
ATOM 3820 N N . GLN A 1 486 ? 13.843 -9.248 -25.721 1.00 90.12 486 GLN A N 1
ATOM 3821 C CA . GLN A 1 486 ? 13.159 -10.468 -26.161 1.00 90.12 486 GLN A CA 1
ATOM 3822 C C . GLN A 1 486 ? 11.684 -10.464 -25.746 1.00 90.12 486 GLN A C 1
ATOM 3824 O O . GLN A 1 486 ? 10.819 -10.889 -26.513 1.00 90.12 486 GLN A O 1
ATOM 3829 N N . VAL A 1 487 ? 11.378 -9.936 -24.559 1.00 88.56 487 VAL A N 1
ATOM 3830 C CA . VAL A 1 487 ? 9.997 -9.807 -24.082 1.00 88.56 487 VAL A CA 1
ATOM 3831 C C . VAL A 1 487 ? 9.194 -8.854 -24.955 1.00 88.56 487 VAL A C 1
ATOM 3833 O O . VAL A 1 487 ? 8.082 -9.202 -25.357 1.00 88.56 487 VAL A O 1
ATOM 3836 N N . PHE A 1 488 ? 9.751 -7.692 -25.298 1.00 87.38 488 PHE A N 1
ATOM 3837 C CA . PHE A 1 488 ? 9.095 -6.736 -26.193 1.00 87.38 488 PHE A CA 1
ATOM 3838 C C . PHE A 1 488 ? 8.801 -7.342 -27.571 1.00 87.38 488 PHE A C 1
ATOM 3840 O O . PHE A 1 488 ? 7.728 -7.101 -28.123 1.00 87.38 488 PHE A O 1
ATOM 3847 N N . ALA A 1 489 ? 9.665 -8.232 -28.069 1.00 84.88 489 ALA A N 1
ATOM 3848 C CA . ALA A 1 489 ? 9.415 -8.980 -29.301 1.00 84.88 489 ALA A CA 1
ATOM 3849 C C . ALA A 1 489 ? 8.291 -10.039 -29.188 1.00 84.88 489 ALA A C 1
ATOM 3851 O O . ALA A 1 489 ? 7.730 -10.444 -30.204 1.00 84.88 489 ALA A O 1
ATOM 3852 N N . SER A 1 490 ? 7.939 -10.492 -27.977 1.00 79.88 490 SER A N 1
ATOM 3853 C CA . SER A 1 490 ? 7.008 -11.612 -27.724 1.00 79.88 490 SER A CA 1
ATOM 3854 C C . SER A 1 490 ? 5.526 -11.229 -27.513 1.00 79.88 490 SER A C 1
ATOM 3856 O O . SER A 1 490 ? 4.707 -12.103 -27.238 1.00 79.88 490 SER A O 1
ATOM 3858 N N . SER A 1 491 ? 5.159 -9.954 -27.720 1.00 77.25 491 SER A N 1
ATOM 3859 C CA . SER A 1 491 ? 3.846 -9.318 -27.455 1.00 77.25 491 SER A CA 1
ATOM 3860 C C . SER A 1 491 ? 3.540 -9.006 -25.980 1.00 77.25 491 SER A C 1
ATOM 3862 O O . SER A 1 491 ? 3.441 -9.882 -25.121 1.00 77.25 491 SER A O 1
ATOM 3864 N N . LEU A 1 492 ? 3.286 -7.723 -25.693 1.00 78.94 492 LEU A N 1
ATOM 3865 C CA . LEU A 1 492 ? 2.969 -7.205 -24.354 1.00 78.94 492 LEU A CA 1
ATOM 3866 C C . LEU A 1 492 ? 1.567 -7.583 -23.851 1.00 78.94 492 LEU A C 1
ATOM 3868 O O . LEU A 1 492 ? 1.353 -7.672 -22.641 1.00 78.94 492 LEU A O 1
ATOM 3872 N N . ALA A 1 493 ? 0.617 -7.851 -24.750 1.00 73.62 493 ALA A N 1
ATOM 3873 C CA . ALA A 1 493 ? -0.771 -8.125 -24.369 1.00 73.62 493 ALA A CA 1
ATOM 3874 C C . ALA A 1 493 ? -0.897 -9.387 -23.496 1.00 73.62 493 ALA A C 1
ATOM 3876 O O . ALA A 1 493 ? -1.616 -9.408 -22.497 1.00 73.62 493 ALA A O 1
ATOM 3877 N N . HIS A 1 494 ? -0.147 -10.443 -23.824 1.00 79.56 494 HIS A N 1
ATOM 3878 C CA . HIS A 1 494 ? -0.121 -11.668 -23.018 1.00 79.56 494 HIS A CA 1
ATOM 3879 C C . HIS A 1 494 ? 0.516 -11.447 -21.639 1.00 79.56 494 HIS A C 1
ATOM 3881 O O . HIS A 1 494 ? 0.118 -12.091 -20.663 1.00 79.56 494 HIS A O 1
ATOM 3887 N N . GLN A 1 495 ? 1.444 -10.492 -21.528 1.00 84.75 495 GLN A N 1
ATOM 3888 C CA . GLN A 1 495 ? 2.038 -10.121 -20.245 1.00 84.75 495 GLN A CA 1
ATOM 3889 C C . GLN A 1 495 ? 1.030 -9.401 -19.351 1.00 84.75 495 GLN A C 1
ATOM 3891 O O . GLN A 1 495 ? 0.911 -9.740 -18.179 1.00 84.75 495 GLN A O 1
ATOM 3896 N N . GLN A 1 496 ? 0.230 -8.476 -19.890 1.00 81.81 496 GLN A N 1
ATOM 3897 C CA . GLN A 1 496 ? -0.810 -7.781 -19.115 1.00 81.81 496 GLN A CA 1
ATOM 3898 C C . GLN A 1 496 ? -1.803 -8.760 -18.477 1.00 81.81 496 GLN A C 1
ATOM 3900 O O . GLN A 1 496 ? -2.081 -8.667 -17.281 1.00 81.81 496 GLN A O 1
ATOM 3905 N N . VAL A 1 497 ? -2.293 -9.735 -19.252 1.00 77.31 497 VAL A N 1
ATOM 3906 C CA . VAL A 1 497 ? -3.208 -10.775 -18.751 1.00 77.31 497 VAL A CA 1
ATOM 3907 C C . VAL A 1 497 ? -2.543 -11.597 -17.647 1.00 77.31 497 VAL A C 1
ATOM 3909 O O . VAL A 1 497 ? -3.146 -11.825 -16.596 1.00 77.31 497 VAL A O 1
ATOM 3912 N N . SER A 1 498 ? -1.286 -11.994 -17.852 1.00 84.06 498 SER A N 1
ATOM 3913 C CA . SER A 1 498 ? -0.517 -12.769 -16.872 1.00 84.06 498 SER A CA 1
ATOM 3914 C C . SER A 1 498 ? -0.310 -11.998 -15.565 1.00 84.06 498 SER A C 1
ATOM 3916 O O . SER A 1 498 ? -0.514 -12.551 -14.482 1.00 84.06 498 SER A O 1
ATOM 3918 N N . ASN A 1 499 ? -0.002 -10.704 -15.653 1.00 88.44 499 ASN A N 1
ATOM 3919 C CA . ASN A 1 499 ? 0.206 -9.831 -14.498 1.00 88.44 499 ASN A CA 1
ATOM 3920 C C . ASN A 1 499 ? -1.083 -9.605 -13.714 1.00 88.44 499 ASN A C 1
ATOM 3922 O O . ASN A 1 499 ? -1.091 -9.664 -12.484 1.00 88.44 499 ASN A O 1
ATOM 3926 N N . PHE A 1 500 ? -2.194 -9.391 -14.416 1.00 83.50 500 PHE A N 1
ATOM 3927 C CA . PHE A 1 500 ? -3.495 -9.251 -13.778 1.00 83.50 500 PHE A CA 1
ATOM 3928 C C . PHE A 1 500 ? -3.915 -10.552 -13.076 1.00 83.50 500 PHE A C 1
ATOM 3930 O O . PHE A 1 500 ? -4.343 -10.531 -11.921 1.00 83.50 500 PHE A O 1
ATOM 3937 N N . ALA A 1 501 ? -3.712 -11.704 -13.724 1.00 82.19 501 ALA A N 1
ATOM 3938 C CA . ALA A 1 501 ? -3.952 -13.008 -13.114 1.00 82.19 501 ALA A CA 1
ATOM 3939 C C . ALA A 1 501 ? -3.059 -13.241 -11.883 1.00 82.19 501 ALA A C 1
ATOM 3941 O O . ALA A 1 501 ? -3.524 -13.765 -10.871 1.00 82.19 501 ALA A O 1
ATOM 3942 N N . TRP A 1 502 ? -1.792 -12.823 -11.932 1.00 91.50 502 TRP A N 1
ATOM 3943 C CA . TRP A 1 502 ? -0.900 -12.852 -10.773 1.00 91.50 502 TRP A CA 1
ATOM 3944 C C . TRP A 1 502 ? -1.445 -12.020 -9.604 1.00 91.50 502 TRP A C 1
ATOM 3946 O O . TRP A 1 502 ? -1.503 -12.525 -8.479 1.00 91.50 502 TRP A O 1
ATOM 3956 N N . ALA A 1 503 ? -1.884 -10.786 -9.862 1.00 86.31 503 ALA A N 1
ATOM 3957 C CA . ALA A 1 503 ? -2.435 -9.898 -8.842 1.00 86.31 503 ALA A CA 1
ATOM 3958 C C . ALA A 1 503 ? -3.691 -10.495 -8.182 1.00 86.31 503 ALA A C 1
ATOM 3960 O O . ALA A 1 503 ? -3.826 -10.472 -6.956 1.00 86.31 503 ALA A O 1
ATOM 3961 N N . LEU A 1 504 ? -4.575 -11.103 -8.980 1.00 85.12 504 LEU A N 1
ATOM 3962 C CA . LEU A 1 504 ? -5.776 -11.782 -8.487 1.00 85.12 504 LEU A CA 1
ATOM 3963 C C . LEU A 1 504 ? -5.475 -13.023 -7.641 1.00 85.12 504 LEU A C 1
ATOM 3965 O O . LEU A 1 504 ? -6.216 -13.300 -6.706 1.00 85.12 504 LEU A O 1
ATOM 3969 N N . ARG A 1 505 ? -4.411 -13.775 -7.951 1.00 88.25 505 ARG A N 1
ATOM 3970 C CA . ARG A 1 505 ? -4.014 -14.954 -7.159 1.00 88.25 505 ARG A CA 1
ATOM 3971 C C . ARG A 1 505 ? -3.386 -14.590 -5.814 1.00 88.25 505 ARG A C 1
ATOM 3973 O O . ARG A 1 505 ? -3.421 -15.395 -4.888 1.00 88.25 505 ARG A O 1
ATOM 3980 N N . ASN A 1 506 ? -2.764 -13.417 -5.724 1.00 86.81 506 ASN A N 1
ATOM 3981 C CA . ASN A 1 506 ? -1.983 -13.006 -4.557 1.00 86.81 506 ASN A CA 1
ATOM 3982 C C . ASN A 1 506 ? -2.731 -12.052 -3.618 1.00 86.81 506 ASN A C 1
ATOM 3984 O O . ASN A 1 506 ? -2.214 -11.743 -2.546 1.00 86.81 506 ASN A O 1
ATOM 3988 N N . THR A 1 507 ? -3.925 -11.589 -3.995 1.00 90.06 507 THR A N 1
ATOM 3989 C CA . THR A 1 507 ? -4.758 -10.711 -3.165 1.00 90.06 507 THR A CA 1
ATOM 3990 C C . THR A 1 507 ? -6.163 -11.266 -3.015 1.00 90.06 507 THR A C 1
ATOM 3992 O O . THR A 1 507 ? -6.717 -11.862 -3.934 1.00 90.06 507 THR A O 1
ATOM 3995 N N . LYS A 1 508 ? -6.782 -11.001 -1.865 1.00 90.94 508 LYS A N 1
ATOM 3996 C CA . LYS A 1 508 ? -8.186 -11.317 -1.609 1.00 90.94 508 LYS A CA 1
ATOM 3997 C C . LYS A 1 508 ? -9.126 -10.511 -2.502 1.00 90.94 508 LYS A C 1
ATOM 3999 O O . LYS A 1 508 ? -10.163 -11.011 -2.923 1.00 90.94 508 LYS A O 1
ATOM 4004 N N . ALA A 1 509 ? -8.769 -9.252 -2.731 1.00 90.69 509 ALA A N 1
ATOM 4005 C CA . ALA A 1 509 ? -9.453 -8.324 -3.613 1.00 90.69 509 ALA A CA 1
ATOM 4006 C C . ALA A 1 509 ? -8.451 -7.263 -4.080 1.00 90.69 509 ALA A C 1
ATOM 4008 O O . ALA A 1 509 ? -7.645 -6.782 -3.277 1.00 90.69 509 ALA A O 1
ATOM 4009 N N . LEU A 1 510 ? -8.541 -6.867 -5.354 1.00 89.75 510 LEU A N 1
ATOM 4010 C CA . LEU A 1 510 ? -7.701 -5.801 -5.912 1.00 89.75 510 LEU A CA 1
ATOM 4011 C C . LEU A 1 510 ? -8.011 -4.442 -5.289 1.00 89.75 510 LEU A C 1
ATOM 4013 O O . LEU A 1 510 ? -7.111 -3.628 -5.166 1.00 89.75 510 LEU A O 1
ATOM 4017 N N . ASN A 1 511 ? -9.252 -4.227 -4.849 1.00 94.00 511 ASN A N 1
ATOM 4018 C CA . ASN A 1 511 ? -9.649 -3.098 -4.020 1.00 94.00 511 ASN A CA 1
ATOM 4019 C C . ASN A 1 511 ? -10.312 -3.612 -2.740 1.00 94.00 511 ASN A C 1
ATOM 4021 O O . ASN A 1 511 ? -11.479 -4.005 -2.723 1.00 94.00 511 ASN A O 1
ATOM 4025 N N . GLY A 1 512 ? -9.532 -3.629 -1.665 1.00 95.44 512 GLY A N 1
ATOM 4026 C CA . GLY A 1 512 ? -9.960 -4.038 -0.335 1.00 95.44 512 GLY A CA 1
ATOM 4027 C C . GLY A 1 512 ? -10.467 -2.898 0.540 1.00 95.44 512 GLY A C 1
ATOM 4028 O O . GLY A 1 512 ? -10.977 -3.165 1.628 1.00 95.44 512 GLY A O 1
ATOM 4029 N N . THR A 1 513 ? -10.366 -1.641 0.098 1.00 95.25 513 THR A N 1
ATOM 4030 C CA . THR A 1 513 ? -10.734 -0.468 0.905 1.00 95.25 513 THR A CA 1
ATOM 4031 C C . THR A 1 513 ? -12.184 -0.529 1.411 1.00 95.25 513 THR A C 1
ATOM 4033 O O . THR A 1 513 ? -12.377 -0.361 2.618 1.00 95.25 513 THR A O 1
ATOM 4036 N N . PRO A 1 514 ? -13.212 -0.841 0.587 1.00 94.31 514 PRO A N 1
ATOM 4037 C CA . PRO A 1 514 ? -14.586 -0.953 1.084 1.00 94.31 514 PRO A CA 1
ATOM 4038 C C . PRO A 1 514 ? -14.749 -2.052 2.140 1.00 94.31 514 PRO A C 1
ATOM 4040 O O . PRO A 1 514 ? -15.424 -1.863 3.152 1.00 94.31 514 PRO A O 1
ATOM 4043 N N . LYS A 1 515 ? -14.096 -3.204 1.940 1.00 95.06 515 LYS A N 1
ATOM 4044 C CA . LYS A 1 515 ? -14.157 -4.327 2.882 1.00 95.06 515 LYS A CA 1
ATOM 4045 C C . LYS A 1 515 ? -13.452 -3.993 4.196 1.00 95.06 515 LYS A C 1
ATOM 4047 O O . LYS A 1 515 ? -13.993 -4.296 5.259 1.00 95.06 515 LYS A O 1
ATOM 4052 N N . ALA A 1 516 ? -12.290 -3.346 4.134 1.00 97.00 516 ALA A N 1
ATOM 4053 C CA . ALA A 1 516 ? -11.564 -2.862 5.303 1.00 97.00 516 ALA A CA 1
ATOM 4054 C C . ALA A 1 516 ? -12.399 -1.849 6.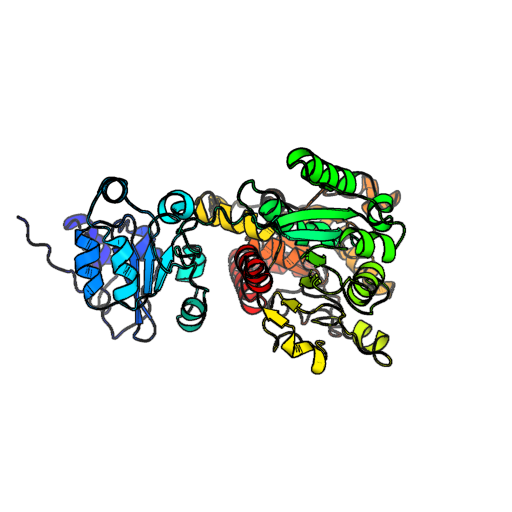092 1.00 97.00 516 ALA A C 1
ATOM 4056 O O . ALA A 1 516 ? -12.570 -2.011 7.297 1.00 97.00 516 ALA A O 1
ATOM 4057 N N . TRP A 1 517 ? -12.993 -0.872 5.403 1.00 96.62 517 TRP A N 1
ATOM 4058 C CA . TRP A 1 517 ? -13.871 0.129 6.004 1.00 96.62 517 TRP A CA 1
ATOM 4059 C C . TRP A 1 517 ? -15.046 -0.510 6.753 1.00 96.62 517 TRP A C 1
ATOM 4061 O O . TRP A 1 517 ? -15.215 -0.285 7.948 1.00 96.62 517 TRP A O 1
ATOM 4071 N N . ASN A 1 518 ? -15.798 -1.396 6.096 1.00 95.31 518 ASN A N 1
ATOM 4072 C CA . ASN A 1 518 ? -16.929 -2.087 6.723 1.00 95.31 518 ASN A CA 1
ATOM 4073 C C . ASN A 1 518 ? -16.501 -2.981 7.893 1.00 95.31 518 ASN A C 1
ATOM 4075 O O . ASN A 1 518 ? -17.232 -3.120 8.870 1.00 95.31 518 ASN A O 1
ATOM 4079 N N . THR A 1 519 ? -15.318 -3.591 7.802 1.00 95.50 519 THR A N 1
ATOM 4080 C CA . THR A 1 519 ? -14.749 -4.379 8.900 1.00 95.50 519 THR A CA 1
ATOM 4081 C C . THR A 1 519 ? -14.467 -3.485 10.104 1.00 95.50 519 THR A C 1
ATOM 4083 O O . THR A 1 519 ? -14.877 -3.825 11.207 1.00 95.50 519 THR A O 1
ATOM 4086 N N . ILE A 1 520 ? -13.846 -2.321 9.899 1.00 96.50 520 ILE A N 1
ATOM 4087 C CA . ILE A 1 520 ? -13.565 -1.347 10.964 1.00 96.50 520 ILE A CA 1
ATOM 4088 C C . ILE A 1 520 ? -14.861 -0.899 11.651 1.00 96.50 520 ILE A C 1
ATOM 4090 O O . ILE A 1 520 ? -14.935 -0.942 12.876 1.00 96.50 520 ILE A O 1
ATOM 4094 N N . LEU A 1 521 ? -15.894 -0.532 10.885 1.00 95.38 521 LEU A N 1
ATOM 4095 C CA . LEU A 1 521 ? -17.184 -0.113 11.449 1.00 95.38 521 LEU A CA 1
ATOM 4096 C C . LEU A 1 521 ? -17.830 -1.221 12.296 1.00 95.38 521 LEU A C 1
ATOM 4098 O O . LEU A 1 521 ? -18.219 -0.982 13.437 1.00 95.38 521 LEU A O 1
ATOM 4102 N N . ARG A 1 522 ? -17.836 -2.464 11.793 1.00 94.94 522 ARG A N 1
ATOM 4103 C CA . ARG A 1 522 ? -18.347 -3.628 12.538 1.00 94.94 522 ARG A CA 1
ATOM 4104 C C . ARG A 1 522 ? -17.581 -3.879 13.829 1.00 94.94 522 ARG A C 1
ATOM 4106 O O . ARG A 1 522 ? -18.203 -4.122 14.854 1.00 94.94 522 ARG A O 1
ATOM 4113 N N . LEU A 1 523 ? -16.249 -3.811 13.791 1.00 93.25 523 LEU A N 1
ATOM 4114 C CA . LEU A 1 523 ? -15.421 -3.984 14.986 1.00 93.25 523 LEU A CA 1
ATOM 4115 C C . LEU A 1 523 ? -15.744 -2.927 16.047 1.00 93.25 523 LEU A C 1
ATOM 4117 O O . LEU A 1 523 ? -15.734 -3.229 17.236 1.00 93.25 523 LEU A O 1
ATOM 4121 N N . LEU A 1 524 ? -16.075 -1.710 15.615 1.00 91.88 524 LEU A N 1
ATOM 4122 C CA . LEU A 1 524 ? -16.435 -0.594 16.484 1.00 91.88 524 LEU A CA 1
ATOM 4123 C C . LEU A 1 524 ? -17.912 -0.581 16.909 1.00 91.88 524 LEU A C 1
ATOM 4125 O O . LEU A 1 524 ? -18.267 0.231 17.762 1.00 91.88 524 LEU A O 1
ATOM 4129 N N . ASN A 1 525 ? -18.738 -1.493 16.385 1.00 89.88 525 ASN A N 1
ATOM 4130 C CA . ASN A 1 525 ? -20.191 -1.537 16.578 1.00 89.88 525 ASN A CA 1
ATOM 4131 C C . ASN A 1 525 ? -20.896 -0.220 16.193 1.00 89.88 525 ASN A C 1
ATOM 4133 O O . ASN A 1 525 ? -21.736 0.268 16.953 1.00 89.88 525 ASN A O 1
ATOM 4137 N N . VAL A 1 526 ? -20.539 0.358 15.038 1.00 83.19 526 VAL A N 1
ATOM 4138 C CA . VAL A 1 526 ? -21.121 1.609 14.504 1.00 83.19 526 VAL A CA 1
ATOM 4139 C C . VAL A 1 526 ? -21.656 1.484 13.087 1.00 83.19 526 VAL A C 1
ATOM 4141 O O . VAL A 1 526 ? -21.201 0.578 12.349 1.00 83.19 526 VAL A O 1
#

pLDDT: mean 77.0, std 20.6, range [25.61, 98.69]

Organism: NCBI:txid1632867

Radius of gyration: 25.67 Å; chains: 1; bounding box: 76×50×68 Å